Protein AF-A0A139P8F2-F1 (afdb_monomer)

Secondary structure (DSSP, 8-state):
--SSSHHHHHHHHHHHHHHHHHHHHHHHHHHHHHHHTTS------------TT---EEEEETT--EEEEEEETTEEEEEEEEETTEEEEEEE---EEEETTEEEEEEEEEETTS----EEEEEE-S--SSSS--EEEEEESS-GGG-EEEESSGGGT--HHHHHHHHHHTT--GGG-EES--HHHHHHHHHHT--GGG--HHHHHTT---SS-EEEEETTTTEEEEE-STT--EEEE-TTS--EEETTEEEEEEEE-STTT-BT-EEEEEEE-TT-B-TTS-B-SS-EEE-SSTT------TTS-HHHHHHHS-GGGPPP-HHHHHTT--TTT-EEEEETT--EEEE-TTSBBTTS-EEEE-TT-BTTB-EEEEEETTEEEEEEEE-TT---TT---S-TTS-EEEEESS--S--GGG-EEE-

Foldseek 3Di:
DPDPPPVVVVVVVVVVVVVVVVVVVVVVVVVVVVVVVVPPDPDDPPPPPPPLPPPFDWKAFLVGKIKGWDQDPNWIKIWTDPDPPDIWMKIHHFDWDDDPNKTKGKTWIQIPVRDTLKIKMWIWAPDDPDPGTKIKIWIDSPDPVRITIIIPDNVVNDDPVRVCVVCQQQVNCVVQFDWLADLVLQQVLLVVQFQPLNDGSVCSVVVVFAQTKGWDAPPVVRWIWIAHTSNRWIWTFDNVDGWDDDPQKIWTWTATDDPSRPGRHIFIKIKAAAQGQDPVRDHHNHIDIWGDDPVCGPDCNRPPPVSVVVVVVDLQAQWDPLVCVLVPQCVNVAAWWAFLVGDIWGAHRNQAIPVRWGWDHDPPADPLWGWIWIDDPPDIWIKTWQTQPRANPQAHQEDSNFIWIATGNDDHHDHHRRIIGGD

Mean predicted aligned error: 19.79 Å

Nearest PDB structures (foldseek):
  1lel-assembly1_B-2  TM=6.156E-01  e=2.737E-02  Gallus gallus
  1lel-assembly1_A-2  TM=5.368E-01  e=1.631E-02  Gallus gallus
  3uid-assembly2_B  TM=3.351E-01  e=1.396E+00  Mycolicibacterium smegmatis MC2 155
  5btu-assembly1_A  TM=3.692E-01  e=9.472E+00  Streptomyces rugosporus

Radius of gyration: 39.64 Å; Cα contacts (8 Å, |Δi|>4): 750; chains: 1; bounding box: 107×41×112 Å

pLDDT: mean 80.45, std 17.09, range [27.33, 97.12]

Sequence (423 aa):
MVGNNRKTHLKLFLVFVGVLIFGLLSYFFVLRSFFQNSSGAENQAVSQTMNKNNIAGDYVSSDGNSATITLENNQWKIEYQTSPDTKASATFKTEWRMEKNNQVSTTKMEKSDGYKDFTISIKIFSDKKEDKPVVTVTMSDGNPNHEMIFANTEKYFKTSKQESEDAILGGDLSAFAGTYSNDDLEKSIADSGFTLYGYVPEDYYQNKTSVFPNISKNKEANEWKFWSGASHANYKLNTAKLPQKINDYYEVYFVGANSIAIEEQEFILTLVPENVVGPDGITTKEKRLIYGLSNQISYRTYHDKWWERYQTVSENEKDLNIAAILSGDFSTLAGTWVNGEGAEIVINSDGTTNRGETLSINSTSNPKLPTLNIRSGNSGALLALFKKGFTNPYGDYSDSSKPRLVIGQNIGAVPEQSYFYRK

Structure (mmCIF, N/CA/C/O backbone):
data_AF-A0A139P8F2-F1
#
_entry.id   AF-A0A139P8F2-F1
#
loop_
_atom_site.group_PDB
_atom_site.id
_atom_site.type_symbol
_atom_site.label_atom_id
_atom_site.label_alt_id
_atom_site.label_comp_id
_atom_site.label_asym_id
_atom_site.label_entity_id
_atom_site.label_seq_id
_atom_site.pdbx_PDB_ins_code
_atom_site.Cartn_x
_atom_site.Cartn_y
_atom_site.Cartn_z
_atom_site.occupancy
_atom_site.B_iso_or_equiv
_atom_site.auth_seq_id
_atom_site.auth_comp_id
_atom_site.auth_asym_id
_atom_site.auth_atom_id
_atom_site.pdbx_PDB_model_num
ATOM 1 N N . MET A 1 1 ? 66.553 1.859 59.840 1.00 48.88 1 MET A N 1
ATOM 2 C CA . MET A 1 1 ? 65.434 2.797 59.596 1.00 48.88 1 MET A CA 1
ATOM 3 C C . MET A 1 1 ? 64.303 2.101 58.834 1.00 48.88 1 MET A C 1
ATOM 5 O O . MET A 1 1 ? 64.160 2.338 57.652 1.00 48.88 1 MET A O 1
ATOM 9 N N . VAL A 1 2 ? 63.491 1.247 59.466 1.00 49.81 2 VAL A N 1
ATOM 10 C CA . VAL A 1 2 ? 62.171 0.836 58.935 1.00 49.81 2 VAL A CA 1
ATOM 11 C C . VAL A 1 2 ? 61.346 0.403 60.147 1.00 49.81 2 VAL A C 1
ATOM 13 O O . VAL A 1 2 ? 61.572 -0.668 60.692 1.00 49.81 2 VAL A O 1
ATOM 16 N N . GLY A 1 3 ? 60.456 1.259 60.647 1.00 47.66 3 GLY A N 1
ATOM 17 C CA . GLY A 1 3 ? 59.690 0.926 61.857 1.00 47.66 3 GLY A CA 1
ATOM 18 C C . GLY A 1 3 ? 58.570 1.888 62.244 1.00 47.66 3 GLY A C 1
ATOM 19 O O . GLY A 1 3 ? 57.708 1.496 63.021 1.00 47.66 3 GLY A O 1
ATOM 20 N N . ASN A 1 4 ? 58.517 3.102 61.678 1.00 51.38 4 ASN A N 1
ATOM 21 C CA . ASN A 1 4 ? 57.565 4.120 62.143 1.00 51.38 4 ASN A CA 1
ATOM 22 C C . ASN A 1 4 ? 56.477 4.552 61.136 1.00 51.38 4 ASN A C 1
ATOM 24 O O . ASN A 1 4 ? 55.573 5.272 61.534 1.00 51.38 4 ASN A O 1
ATOM 28 N N . ASN A 1 5 ? 56.483 4.081 59.877 1.00 55.78 5 ASN A N 1
ATOM 29 C CA . ASN A 1 5 ? 55.498 4.527 58.866 1.00 55.78 5 ASN A CA 1
ATOM 30 C C . ASN A 1 5 ? 54.238 3.648 58.735 1.00 55.78 5 ASN A C 1
ATOM 32 O O . ASN A 1 5 ? 53.197 4.131 58.301 1.00 55.78 5 ASN A O 1
ATOM 36 N N . ARG A 1 6 ? 54.259 2.368 59.140 1.00 52.06 6 ARG A N 1
ATOM 37 C CA . ARG A 1 6 ? 53.070 1.493 58.997 1.00 52.06 6 ARG A CA 1
ATOM 38 C C . ARG A 1 6 ? 51.938 1.834 59.975 1.00 52.06 6 ARG A C 1
ATOM 40 O O . ARG A 1 6 ? 50.771 1.709 59.617 1.00 52.06 6 ARG A O 1
ATOM 47 N N . LYS A 1 7 ? 52.259 2.294 61.191 1.00 53.22 7 LYS A N 1
ATOM 48 C CA . LYS A 1 7 ? 51.245 2.661 62.200 1.00 53.22 7 LYS A CA 1
ATOM 49 C C . LYS A 1 7 ? 50.544 3.985 61.877 1.00 53.22 7 LYS A C 1
ATOM 51 O O . LYS A 1 7 ? 49.369 4.128 62.196 1.00 53.22 7 LYS A O 1
ATOM 56 N N . THR A 1 8 ? 51.225 4.923 61.225 1.00 55.34 8 THR A N 1
ATOM 57 C CA . THR A 1 8 ? 50.667 6.220 60.809 1.00 55.34 8 THR A CA 1
ATOM 58 C C . THR A 1 8 ? 49.703 6.069 59.635 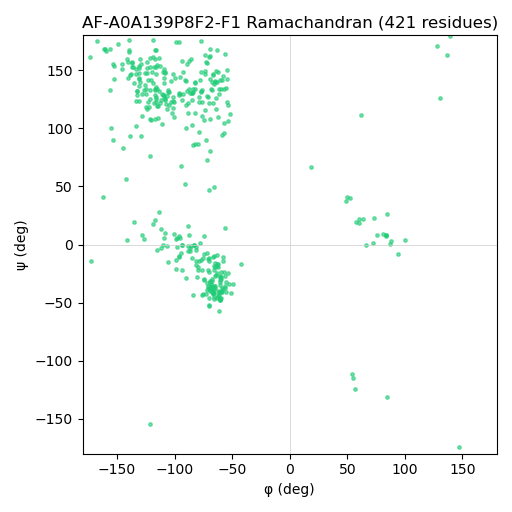1.00 55.34 8 THR A C 1
ATOM 60 O O . THR A 1 8 ? 48.603 6.609 59.699 1.00 55.34 8 THR A O 1
ATOM 63 N N . HIS A 1 9 ? 50.036 5.256 58.626 1.00 52.81 9 HIS A N 1
ATOM 64 C CA . HIS A 1 9 ? 49.123 4.992 57.505 1.00 52.81 9 HIS A CA 1
ATOM 65 C C . HIS A 1 9 ? 47.888 4.171 57.909 1.00 52.81 9 HIS A C 1
ATOM 67 O O . HIS A 1 9 ? 46.795 4.456 57.430 1.00 52.81 9 HIS A O 1
ATOM 73 N N . LEU A 1 10 ? 48.019 3.219 58.844 1.00 54.41 10 LEU A N 1
ATOM 74 C CA . LEU A 1 10 ? 46.872 2.453 59.350 1.00 54.41 10 LEU A CA 1
ATOM 75 C C . LEU A 1 10 ? 45.922 3.316 60.200 1.00 54.41 10 LEU A C 1
ATOM 77 O O . LEU A 1 10 ? 44.706 3.180 60.091 1.00 54.41 10 LEU A O 1
ATOM 81 N N . LYS A 1 11 ? 46.461 4.246 61.004 1.00 53.75 11 LYS A N 1
ATOM 82 C CA . LYS A 1 11 ? 45.648 5.222 61.749 1.00 53.75 11 LYS A CA 1
ATOM 83 C C . LYS A 1 11 ? 44.940 6.206 60.815 1.00 53.75 11 LYS A C 1
ATOM 85 O O . LYS A 1 11 ? 43.769 6.488 61.034 1.00 53.75 11 LYS A O 1
ATOM 90 N N . LEU A 1 12 ? 45.610 6.678 59.761 1.00 55.56 12 LEU A N 1
ATOM 91 C CA . LEU A 1 12 ? 45.006 7.588 58.784 1.00 55.56 12 LEU A CA 1
ATOM 92 C C . LEU A 1 12 ? 43.903 6.896 57.962 1.00 55.56 12 LEU A C 1
ATOM 94 O O . LEU A 1 12 ? 42.857 7.491 57.728 1.00 55.56 12 LEU A O 1
ATOM 98 N N . PHE A 1 13 ? 44.093 5.620 57.603 1.00 56.75 13 PHE A N 1
ATOM 99 C CA . PHE A 1 13 ? 43.092 4.814 56.898 1.00 56.75 13 PHE A CA 1
ATOM 100 C C . PHE A 1 13 ? 41.851 4.528 57.760 1.00 56.75 13 PHE A C 1
ATOM 102 O O . PHE A 1 13 ? 40.729 4.684 57.287 1.00 56.75 13 PHE A O 1
ATOM 109 N N . LEU A 1 14 ? 42.025 4.192 59.044 1.00 55.16 14 LEU A N 1
ATOM 110 C CA . LEU A 1 14 ? 40.904 3.977 59.971 1.00 55.16 14 LEU A CA 1
ATOM 111 C C . LEU A 1 14 ? 40.105 5.260 60.247 1.00 55.16 14 LEU A C 1
ATOM 113 O O . LEU A 1 14 ? 38.882 5.201 60.355 1.00 55.16 14 LEU A O 1
ATOM 117 N N . VAL A 1 15 ? 40.768 6.421 60.303 1.00 58.91 15 VAL A N 1
ATOM 118 C CA . VAL A 1 15 ? 40.084 7.720 60.416 1.00 58.91 15 VAL A CA 1
ATOM 119 C C . VAL A 1 15 ? 39.289 8.031 59.143 1.00 58.91 15 VAL A C 1
ATOM 121 O O . VAL A 1 15 ? 38.143 8.460 59.237 1.00 58.91 15 VAL A O 1
ATOM 124 N N . PHE A 1 16 ? 39.839 7.746 57.958 1.00 56.53 16 PHE A N 1
ATOM 125 C CA . PHE A 1 16 ? 39.151 7.988 56.684 1.00 56.53 16 PHE A CA 1
ATOM 126 C C . PHE A 1 16 ? 37.917 7.090 56.498 1.00 56.53 16 PHE A C 1
ATOM 128 O O . PHE A 1 16 ? 36.859 7.569 56.096 1.00 56.53 16 PHE A O 1
ATOM 135 N N . VAL A 1 17 ? 38.021 5.806 56.862 1.00 57.69 17 VAL A N 1
ATOM 136 C CA . VAL A 1 17 ? 36.888 4.864 56.851 1.00 57.69 17 VAL A CA 1
ATOM 137 C C . VAL A 1 17 ? 35.832 5.264 57.889 1.00 57.69 17 VAL A C 1
ATOM 139 O O . VAL A 1 17 ? 34.639 5.207 57.600 1.00 57.69 17 VAL A O 1
ATOM 142 N N . GLY A 1 18 ? 36.249 5.749 59.063 1.00 53.06 18 GLY A N 1
ATOM 143 C CA . GLY A 1 18 ? 35.339 6.263 60.090 1.00 53.06 18 GLY A CA 1
ATOM 144 C C . GLY A 1 18 ? 34.521 7.474 59.629 1.00 53.06 18 GLY A C 1
ATOM 145 O O . GLY A 1 18 ? 33.312 7.503 59.844 1.00 53.06 18 GLY A O 1
ATOM 146 N N . VAL A 1 19 ? 35.147 8.436 58.940 1.00 61.84 19 VAL A N 1
ATOM 147 C CA . VAL A 1 19 ? 34.465 9.630 58.397 1.00 61.84 19 VAL A CA 1
ATOM 148 C C . VAL A 1 19 ? 33.494 9.263 57.268 1.00 61.84 19 VAL A C 1
ATOM 150 O O . VAL A 1 19 ? 32.393 9.806 57.214 1.00 61.84 19 VAL A O 1
ATOM 153 N N . LEU A 1 20 ? 33.843 8.297 56.413 1.00 55.41 20 LEU A N 1
ATOM 154 C CA . LEU A 1 20 ? 32.966 7.813 55.337 1.00 55.41 20 LEU A CA 1
ATOM 155 C C . LEU A 1 20 ? 31.729 7.079 55.879 1.00 55.41 20 LEU A C 1
ATOM 157 O O . LEU A 1 20 ? 30.619 7.302 55.398 1.00 55.41 20 LEU A O 1
ATOM 161 N N . ILE A 1 21 ? 31.898 6.263 56.923 1.00 58.16 21 ILE A N 1
ATOM 162 C CA . ILE A 1 21 ? 30.789 5.559 57.585 1.00 58.16 21 ILE A CA 1
ATOM 163 C C . ILE A 1 21 ? 29.889 6.545 58.350 1.00 58.16 21 ILE A C 1
ATOM 165 O O . ILE A 1 21 ? 28.666 6.436 58.268 1.00 58.16 21 ILE A O 1
ATOM 169 N N . PHE A 1 22 ? 30.456 7.555 59.023 1.00 55.41 22 PHE A N 1
ATOM 170 C CA . PHE A 1 22 ? 29.671 8.613 59.681 1.00 55.41 22 PHE A CA 1
ATOM 171 C C . PHE A 1 22 ? 28.950 9.533 58.684 1.00 55.41 22 PHE A C 1
ATOM 173 O O . PHE A 1 22 ? 27.831 9.970 58.955 1.00 55.41 22 PHE A O 1
ATOM 180 N N . GLY A 1 23 ? 29.541 9.793 57.515 1.00 56.97 23 GLY A N 1
ATOM 181 C CA . GLY A 1 23 ? 28.899 10.521 56.417 1.00 56.97 23 GLY A CA 1
ATOM 182 C C . GLY A 1 23 ? 27.715 9.754 55.821 1.00 56.97 23 GLY A C 1
ATOM 183 O O . GLY A 1 23 ? 26.652 10.327 55.604 1.00 56.97 23 GLY A O 1
ATOM 184 N N . LEU A 1 24 ? 27.850 8.436 55.644 1.00 55.75 24 LEU A N 1
ATOM 185 C CA . LEU A 1 24 ? 26.764 7.573 55.167 1.00 55.75 24 LEU A CA 1
ATOM 186 C C . LEU A 1 24 ? 25.645 7.410 56.205 1.00 55.75 24 LEU A C 1
ATOM 188 O O . LEU A 1 24 ? 24.475 7.434 55.838 1.00 55.75 24 LEU A O 1
ATOM 192 N N . LEU A 1 25 ? 25.975 7.312 57.497 1.00 51.84 25 LEU A N 1
ATOM 193 C CA . LEU A 1 25 ? 24.985 7.259 58.581 1.00 51.84 25 LEU A CA 1
ATOM 194 C C . LEU A 1 25 ? 24.255 8.591 58.781 1.00 51.84 25 LEU A C 1
ATOM 196 O O . LEU A 1 25 ? 23.050 8.586 59.027 1.00 51.84 25 LEU A O 1
ATOM 200 N N . SER A 1 26 ? 24.946 9.725 58.636 1.00 54.50 26 SER A N 1
ATOM 201 C CA . SER A 1 26 ? 24.309 11.047 58.690 1.00 54.50 26 SER A CA 1
ATOM 202 C C . SER A 1 26 ? 23.454 11.318 57.448 1.00 54.50 26 SER A C 1
ATOM 204 O O . SER A 1 26 ? 22.335 11.800 57.595 1.00 54.50 26 SER A O 1
ATOM 206 N N . TYR A 1 27 ? 23.880 10.889 56.254 1.00 55.19 27 TYR A N 1
ATOM 207 C CA . TYR A 1 27 ? 23.042 10.896 55.048 1.00 55.19 27 TYR A CA 1
ATOM 208 C C . TYR A 1 27 ? 21.806 9.997 55.195 1.00 55.19 27 TYR A C 1
ATOM 210 O O . TYR A 1 27 ? 20.708 10.401 54.826 1.00 55.19 27 TYR A O 1
ATOM 218 N N . PHE A 1 28 ? 21.941 8.818 55.814 1.00 53.47 28 PHE A N 1
ATOM 219 C CA . PHE A 1 28 ? 20.811 7.924 56.083 1.00 53.47 28 PHE A CA 1
ATOM 220 C C . PHE A 1 28 ? 19.842 8.509 57.120 1.00 53.47 28 PHE A C 1
ATOM 222 O O . PHE A 1 28 ? 18.633 8.362 56.971 1.00 53.47 28 PHE A O 1
ATOM 229 N N . PHE A 1 29 ? 20.338 9.218 58.140 1.00 49.38 29 PHE A N 1
ATOM 230 C CA . PHE A 1 29 ? 19.491 9.921 59.111 1.00 49.38 29 PHE A CA 1
ATOM 231 C C . PHE A 1 29 ? 18.792 11.147 58.513 1.00 49.38 29 PHE A C 1
ATOM 233 O O . PHE A 1 29 ? 17.639 11.387 58.854 1.00 49.38 29 PHE A O 1
ATOM 240 N N . VAL A 1 30 ? 19.442 11.878 57.599 1.00 55.44 30 VAL A N 1
ATOM 241 C CA . VAL A 1 30 ? 18.825 12.996 56.865 1.00 55.44 30 VAL A CA 1
ATOM 242 C C . VAL A 1 30 ? 17.806 12.493 55.843 1.00 55.44 30 VAL A C 1
ATOM 244 O O . VAL A 1 30 ? 16.729 13.066 55.750 1.00 55.44 30 VAL A O 1
ATOM 247 N N . LEU A 1 31 ?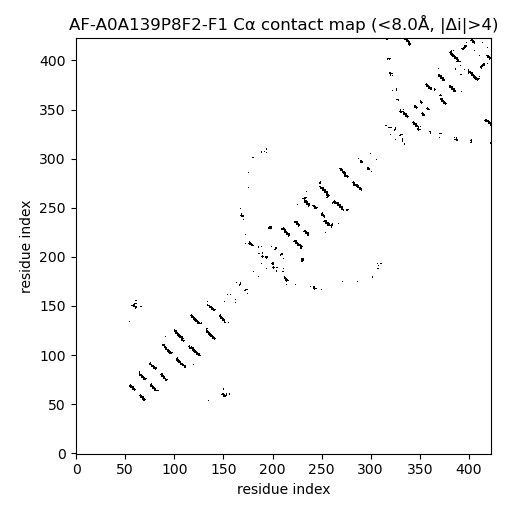 18.068 11.385 55.136 1.00 49.47 31 LEU A N 1
ATOM 248 C CA . LEU A 1 31 ? 17.048 10.739 54.303 1.00 49.47 31 LEU A CA 1
ATOM 249 C C . LEU A 1 31 ? 15.883 10.255 55.160 1.00 49.47 31 LEU A C 1
ATOM 251 O O . LEU A 1 31 ? 14.735 10.496 54.814 1.00 49.47 31 LEU A O 1
ATOM 255 N N . ARG A 1 32 ? 16.153 9.609 56.299 1.00 45.44 32 ARG A N 1
ATOM 256 C CA . ARG A 1 32 ? 15.098 9.116 57.189 1.00 45.44 32 ARG A CA 1
ATOM 257 C C . ARG A 1 32 ? 14.288 10.257 57.799 1.00 45.44 32 ARG A C 1
ATOM 259 O O . ARG A 1 32 ? 13.083 10.096 57.915 1.00 45.44 32 ARG A O 1
ATOM 266 N N . SER A 1 33 ? 14.891 11.404 58.117 1.00 44.53 33 SER A N 1
ATOM 267 C CA . SER A 1 33 ? 14.153 12.591 58.561 1.00 44.53 33 SER A CA 1
ATOM 268 C C . SER A 1 33 ? 13.415 13.291 57.415 1.00 44.53 33 SER A C 1
ATOM 270 O O . SER A 1 33 ? 12.326 13.793 57.652 1.00 44.53 33 SER A O 1
ATOM 272 N N . PHE A 1 34 ? 13.897 13.239 56.167 1.00 43.12 34 PHE A N 1
ATOM 273 C CA . PHE A 1 34 ? 13.131 13.671 54.983 1.00 43.12 34 PHE A CA 1
ATOM 274 C C . PHE A 1 34 ? 11.935 12.740 54.691 1.00 43.12 34 PHE A C 1
ATOM 276 O O . PHE A 1 34 ? 10.849 13.201 54.337 1.00 43.12 34 PHE A O 1
ATOM 283 N N . PHE A 1 35 ? 12.100 11.432 54.911 1.00 42.78 35 PHE A N 1
ATOM 284 C CA . PHE A 1 35 ? 11.040 10.424 54.790 1.00 42.78 35 PHE A CA 1
ATOM 285 C C . PHE A 1 35 ? 10.106 10.359 56.017 1.00 42.78 35 PHE A C 1
ATOM 287 O O . PHE A 1 35 ? 8.996 9.858 55.892 1.00 42.78 35 PHE A O 1
ATOM 294 N N . GLN A 1 36 ? 10.509 10.879 57.187 1.00 40.25 36 GLN A N 1
ATOM 295 C CA . GLN A 1 36 ? 9.671 10.973 58.399 1.00 40.25 36 GLN A CA 1
ATOM 296 C C . GLN A 1 36 ? 9.043 12.365 58.610 1.00 40.25 36 GLN A C 1
ATOM 298 O O . GLN A 1 36 ? 8.011 12.462 59.265 1.00 40.25 36 GLN A O 1
ATOM 303 N N . ASN A 1 37 ? 9.577 13.440 58.019 1.00 36.03 37 ASN A N 1
ATOM 304 C CA . ASN A 1 37 ? 8.922 14.761 58.000 1.00 36.03 37 ASN A CA 1
ATOM 305 C C . ASN A 1 37 ? 7.946 14.943 56.827 1.00 36.03 37 ASN A C 1
ATOM 307 O O . ASN A 1 37 ? 7.269 15.963 56.754 1.00 36.03 37 ASN A O 1
ATOM 311 N N . SER A 1 38 ? 7.831 13.958 55.932 1.00 37.16 38 SER A N 1
ATOM 312 C CA . SER A 1 38 ? 6.728 13.866 54.964 1.00 37.16 38 SER A CA 1
ATOM 313 C C . SER A 1 38 ? 5.513 13.097 55.513 1.00 37.16 38 SER A C 1
ATOM 315 O O . SER A 1 38 ? 4.452 13.110 54.893 1.00 37.16 38 SER A O 1
ATOM 317 N N . SER A 1 39 ? 5.608 12.508 56.713 1.00 37.59 39 SER A N 1
ATOM 318 C CA . SER A 1 39 ? 4.473 11.959 57.471 1.00 37.59 39 SER A CA 1
ATOM 319 C C . SER A 1 39 ? 3.934 12.983 58.475 1.00 37.59 39 SER A C 1
ATOM 321 O O . SER A 1 39 ? 4.085 12.831 59.684 1.00 37.59 39 SER A O 1
ATOM 323 N N . GLY A 1 40 ? 3.339 14.057 57.954 1.00 35.88 40 GLY A N 1
ATOM 324 C CA . GLY A 1 40 ? 2.840 15.178 58.752 1.00 35.88 40 GLY A CA 1
ATOM 325 C C . GLY A 1 40 ? 1.848 16.066 58.004 1.00 35.88 40 GLY A C 1
ATOM 326 O O . GLY A 1 40 ? 1.917 17.283 58.101 1.00 35.88 40 GLY A O 1
ATOM 327 N N . ALA A 1 41 ? 0.950 15.456 57.235 1.00 32.72 41 ALA A N 1
ATOM 328 C CA . ALA A 1 41 ? -0.303 16.066 56.811 1.00 32.72 41 ALA A CA 1
ATOM 329 C C . ALA A 1 41 ? -1.354 14.950 56.757 1.00 32.72 41 ALA A C 1
ATOM 331 O O . ALA A 1 41 ? -1.603 14.345 55.716 1.00 32.72 41 ALA A O 1
ATOM 332 N N . GLU A 1 42 ? -1.932 14.639 57.919 1.00 34.12 42 GLU A N 1
ATOM 333 C CA . GLU A 1 42 ? -3.239 13.992 57.996 1.00 34.12 42 GLU A CA 1
ATOM 334 C C . GLU A 1 42 ? -4.253 14.892 57.284 1.00 34.12 42 GLU A C 1
ATOM 336 O O . GLU A 1 42 ? -4.798 15.828 57.853 1.00 34.12 42 GLU A O 1
ATOM 341 N N . ASN A 1 43 ? -4.484 14.614 56.009 1.00 31.67 43 ASN A N 1
ATOM 342 C CA . ASN A 1 43 ? -5.728 14.927 55.330 1.00 31.67 43 ASN A CA 1
ATOM 343 C C . ASN A 1 43 ? -6.048 13.725 54.451 1.00 31.67 43 ASN A C 1
ATOM 345 O O . ASN A 1 43 ? -5.511 13.582 53.359 1.00 31.67 43 ASN A O 1
ATOM 349 N N . GLN A 1 44 ? -6.852 12.824 55.021 1.00 35.00 44 GLN A N 1
ATOM 350 C CA . GLN A 1 44 ? -7.689 11.812 54.369 1.00 35.00 44 GLN A CA 1
ATOM 351 C C . GLN A 1 44 ? -7.327 11.467 52.912 1.00 35.00 44 GLN A C 1
ATOM 353 O O . GLN A 1 44 ? -8.120 11.660 51.994 1.00 35.00 44 GLN A O 1
ATOM 358 N N . ALA A 1 45 ? -6.161 10.864 52.692 1.00 27.33 45 ALA A N 1
ATOM 359 C CA . ALA A 1 45 ? -5.946 10.054 51.506 1.00 27.33 45 ALA A CA 1
ATOM 360 C C . ALA A 1 45 ? -6.531 8.673 51.808 1.00 27.33 45 ALA A C 1
ATOM 362 O O . ALA A 1 45 ? -5.849 7.775 52.302 1.00 27.33 45 ALA A O 1
ATOM 363 N N . VAL A 1 46 ? -7.833 8.521 51.553 1.00 29.78 46 VAL A N 1
ATOM 364 C CA . VAL A 1 46 ? -8.425 7.203 51.334 1.00 29.78 46 VAL A CA 1
ATOM 365 C C . VAL A 1 46 ? -7.598 6.567 50.225 1.00 29.78 46 VAL A C 1
ATOM 367 O O . VAL A 1 46 ? -7.672 6.976 49.068 1.00 29.78 46 VAL A O 1
ATOM 370 N N . SER A 1 47 ? -6.758 5.606 50.599 1.00 27.42 47 SER A N 1
ATOM 371 C CA . SER A 1 47 ? -6.099 4.708 49.666 1.00 27.42 47 SER A CA 1
ATOM 372 C C . SER A 1 47 ? -7.205 4.012 48.877 1.00 27.42 47 SER A C 1
ATOM 374 O O . SER A 1 47 ? -7.823 3.063 49.358 1.00 27.42 47 SER A O 1
ATOM 376 N N . GLN A 1 48 ? -7.525 4.542 47.693 1.00 30.81 48 GLN A N 1
ATOM 377 C CA . GLN A 1 48 ? -8.385 3.883 46.725 1.00 30.81 48 GLN A CA 1
ATOM 378 C C . GLN A 1 48 ? -7.616 2.677 46.188 1.00 30.81 48 GLN A C 1
ATOM 380 O O . GLN A 1 48 ? -7.059 2.680 45.095 1.00 30.81 48 GLN A O 1
ATOM 385 N N . THR A 1 49 ? -7.625 1.596 46.960 1.00 27.41 49 THR A N 1
ATOM 386 C CA . THR A 1 49 ? -7.743 0.282 46.344 1.00 27.41 49 THR A CA 1
ATOM 387 C C . THR A 1 49 ? -9.045 0.357 45.555 1.00 27.41 49 THR A C 1
ATOM 389 O O . THR A 1 49 ? -10.118 0.411 46.155 1.00 27.41 49 THR A O 1
ATOM 392 N N . MET A 1 50 ? -8.972 0.488 44.223 1.00 32.22 50 MET A N 1
ATOM 393 C CA . MET A 1 50 ? -10.167 0.384 43.390 1.00 32.22 50 MET A CA 1
ATOM 394 C C . MET A 1 50 ? -10.855 -0.919 43.781 1.00 32.22 50 MET A C 1
ATOM 396 O O . MET A 1 50 ? -10.310 -2.009 43.599 1.00 32.22 50 MET A O 1
ATOM 400 N N . ASN A 1 51 ? -12.027 -0.791 44.397 1.00 46.00 51 ASN A N 1
ATOM 401 C CA . ASN A 1 51 ? -12.893 -1.914 44.679 1.00 46.00 51 ASN A CA 1
ATOM 402 C C . ASN A 1 51 ? -13.088 -2.613 43.328 1.00 46.00 51 ASN A C 1
ATOM 404 O O . ASN A 1 51 ? -13.526 -1.962 42.381 1.00 46.00 51 ASN A O 1
ATOM 408 N N . LYS A 1 52 ? -12.708 -3.889 43.195 1.00 53.62 52 LYS A N 1
ATOM 409 C CA . LYS A 1 52 ? -12.678 -4.613 41.903 1.00 53.62 52 LYS A CA 1
ATOM 410 C C . LYS A 1 52 ? -14.049 -4.644 41.194 1.00 53.62 52 LYS A C 1
ATOM 412 O O . LYS A 1 52 ? -14.134 -4.969 40.019 1.00 53.62 52 LYS A O 1
ATOM 417 N N . ASN A 1 53 ? -15.091 -4.229 41.914 1.00 69.44 53 ASN A N 1
ATOM 418 C CA . ASN A 1 53 ? -16.484 -4.150 41.503 1.00 69.44 53 ASN A CA 1
ATOM 419 C C . ASN A 1 53 ? -17.006 -2.698 41.379 1.00 69.44 53 ASN A C 1
ATOM 421 O O . ASN A 1 53 ? -18.220 -2.492 41.361 1.00 69.44 53 ASN A O 1
ATOM 425 N N . ASN A 1 54 ? -16.133 -1.682 41.372 1.00 85.19 54 ASN A N 1
ATOM 426 C CA . ASN A 1 54 ? -16.538 -0.305 41.096 1.00 85.19 54 ASN A CA 1
ATOM 427 C C . ASN A 1 54 ? -16.778 -0.141 39.593 1.00 85.19 54 ASN A C 1
ATOM 429 O O . ASN A 1 54 ? -15.838 -0.182 38.804 1.00 85.19 54 ASN A O 1
ATOM 433 N N . ILE A 1 55 ? -18.042 0.044 39.224 1.00 91.81 55 ILE A N 1
ATOM 434 C CA . ILE A 1 55 ? -18.495 0.187 37.836 1.00 91.81 55 ILE A CA 1
ATOM 435 C C . ILE A 1 55 ? -18.923 1.622 37.511 1.00 91.81 55 ILE A C 1
ATOM 437 O O . ILE A 1 55 ? -19.515 1.856 36.460 1.00 91.81 55 ILE A O 1
ATOM 441 N N . ALA A 1 56 ? -18.650 2.579 38.402 1.00 94.12 56 ALA A N 1
ATOM 442 C CA . ALA A 1 56 ? -18.927 3.982 38.135 1.00 94.12 56 ALA A CA 1
ATOM 443 C C . ALA A 1 56 ? -18.094 4.490 36.951 1.00 94.12 56 ALA A C 1
ATOM 445 O O . ALA A 1 56 ? -16.905 4.176 36.841 1.00 94.12 56 ALA A O 1
ATOM 446 N N . GLY A 1 57 ? -18.706 5.308 36.101 1.00 94.38 57 GLY A N 1
ATOM 447 C CA . GLY A 1 57 ? -18.036 5.916 34.957 1.00 94.38 57 GLY A CA 1
ATOM 448 C C . GLY A 1 57 ? -18.955 6.119 33.764 1.00 94.38 57 GLY A C 1
ATOM 449 O O . GLY A 1 57 ? -20.158 5.862 33.839 1.00 94.38 57 GLY A O 1
ATOM 450 N N . ASP A 1 58 ? -18.344 6.566 32.673 1.00 95.25 58 ASP A N 1
ATOM 451 C CA . ASP A 1 58 ? -19.011 6.819 31.404 1.00 95.25 58 ASP A CA 1
ATOM 452 C C . ASP A 1 58 ? -18.891 5.615 30.470 1.00 95.25 58 ASP A C 1
ATOM 454 O O . ASP A 1 58 ? -17.878 4.908 30.427 1.00 95.25 58 ASP A O 1
ATOM 458 N N . TYR A 1 59 ? -19.960 5.397 29.721 1.00 95.06 59 TYR A N 1
ATOM 459 C CA . TYR A 1 59 ? -20.155 4.300 28.799 1.00 95.06 59 TYR A CA 1
ATOM 460 C C . TYR A 1 59 ? -20.777 4.827 27.507 1.00 95.06 59 TYR A C 1
ATOM 462 O O . TYR A 1 59 ? -21.458 5.852 27.480 1.00 95.06 59 TYR A O 1
ATOM 470 N N . VAL A 1 60 ? -20.560 4.088 26.430 1.00 92.69 60 VAL A N 1
ATOM 471 C CA . VAL A 1 60 ? -21.013 4.429 25.083 1.00 92.69 60 VAL A CA 1
ATOM 472 C C . VAL A 1 60 ? -21.555 3.182 24.401 1.00 92.69 60 VAL A C 1
ATOM 474 O O . VAL A 1 60 ? -21.093 2.079 24.691 1.00 92.69 60 VAL A O 1
ATOM 477 N N . SER A 1 61 ? -22.558 3.326 23.547 1.00 89.75 61 SER A N 1
ATOM 478 C CA . SER A 1 61 ? -23.109 2.249 22.718 1.00 89.75 61 SER A CA 1
ATOM 479 C C . SER A 1 61 ? -22.508 2.249 21.307 1.00 89.75 61 SER A C 1
ATOM 481 O O . SER A 1 61 ? -21.777 3.159 20.919 1.00 89.75 61 SER A O 1
ATOM 483 N N . SER A 1 62 ? -22.838 1.240 20.496 1.00 83.25 62 SER A N 1
ATOM 484 C CA . SER A 1 62 ? -22.373 1.153 19.101 1.00 83.25 62 SER A CA 1
ATOM 485 C C . SER A 1 62 ? -22.867 2.287 18.194 1.00 83.25 62 SER A C 1
ATOM 487 O O . SER A 1 62 ? -22.246 2.560 17.173 1.00 83.25 62 SER A O 1
ATOM 489 N N . ASP A 1 63 ? -23.990 2.917 18.537 1.00 80.75 63 ASP A N 1
ATOM 490 C CA . ASP A 1 63 ? -24.587 4.052 17.824 1.00 80.75 63 ASP A CA 1
ATOM 491 C C . ASP A 1 63 ? -24.213 5.418 18.434 1.00 80.75 63 ASP A C 1
ATOM 493 O O . ASP A 1 63 ? -24.716 6.448 17.993 1.00 80.75 63 ASP A O 1
ATOM 497 N N . GLY A 1 64 ? -23.304 5.441 19.417 1.00 81.81 64 GLY A N 1
ATOM 498 C CA . GLY A 1 64 ? -22.767 6.669 20.010 1.00 81.81 64 GLY A CA 1
ATOM 499 C C . GLY A 1 64 ? -23.627 7.291 21.114 1.00 81.81 64 GLY A C 1
ATOM 500 O O . GLY A 1 64 ? -23.299 8.378 21.591 1.00 81.81 64 GLY A O 1
ATOM 501 N N . ASN A 1 65 ? -24.699 6.625 21.556 1.00 86.50 65 ASN A N 1
ATOM 502 C CA . ASN A 1 65 ? -25.461 7.068 22.723 1.00 86.50 65 ASN A CA 1
ATOM 503 C C . ASN A 1 65 ? -24.617 6.928 23.993 1.00 86.50 65 ASN A C 1
ATOM 505 O O . ASN A 1 65 ? -23.901 5.943 24.191 1.00 86.50 65 ASN A O 1
ATOM 509 N N . SER A 1 66 ? -24.727 7.916 24.878 1.00 91.12 66 SER A N 1
ATOM 510 C CA . SER A 1 66 ? -23.997 7.925 26.145 1.00 91.12 66 SER A CA 1
ATOM 511 C C . SER A 1 66 ? -24.807 7.302 27.281 1.00 91.12 66 SER A C 1
ATOM 513 O O . SER A 1 66 ? -26.040 7.403 27.328 1.00 91.12 66 SER A O 1
ATOM 515 N N . ALA A 1 67 ? -24.095 6.686 28.221 1.00 95.06 67 ALA A N 1
ATOM 516 C CA . ALA A 1 67 ? -24.618 6.300 29.519 1.00 95.06 67 ALA A CA 1
ATOM 517 C C . ALA A 1 67 ? -23.593 6.575 30.624 1.00 95.06 67 ALA A C 1
ATOM 519 O O . ALA A 1 67 ? -22.398 6.390 30.426 1.00 95.06 67 ALA A O 1
ATOM 520 N N . THR A 1 68 ? -24.054 6.954 31.810 1.00 96.88 68 THR A N 1
ATOM 521 C CA . THR A 1 68 ? -23.204 7.171 32.985 1.00 96.88 68 THR A CA 1
ATOM 522 C C . THR A 1 68 ? -23.747 6.353 34.146 1.00 96.88 68 THR A C 1
ATOM 524 O O . THR A 1 68 ? -24.949 6.363 34.417 1.00 96.88 68 THR A O 1
ATOM 527 N N . ILE A 1 69 ? -22.861 5.633 34.836 1.00 97.06 69 ILE A N 1
ATOM 528 C CA . ILE A 1 69 ? -23.190 4.884 36.050 1.00 97.06 69 ILE A CA 1
ATOM 529 C C . ILE A 1 69 ? -22.612 5.602 37.267 1.00 97.06 69 ILE A C 1
ATOM 531 O O . ILE A 1 69 ? -21.411 5.873 37.332 1.00 97.06 69 ILE A O 1
ATOM 535 N N . THR A 1 70 ? -23.459 5.847 38.264 1.00 96.19 70 THR A N 1
ATOM 536 C CA . THR A 1 70 ? -23.098 6.415 39.569 1.00 96.19 70 THR A CA 1
ATOM 537 C C . THR A 1 70 ? -23.555 5.499 40.705 1.00 96.19 70 THR A C 1
ATOM 539 O O . THR A 1 70 ? -24.452 4.668 40.544 1.00 96.19 70 THR A O 1
ATOM 542 N N . LEU A 1 71 ? -22.914 5.620 41.870 1.00 93.75 71 LEU A N 1
ATOM 543 C CA . LEU A 1 71 ? -23.333 4.940 43.097 1.00 93.75 71 LEU A CA 1
ATOM 544 C C . LEU A 1 71 ? -24.073 5.937 43.993 1.00 93.75 71 LEU A C 1
ATOM 546 O O . LEU A 1 71 ? -23.473 6.901 44.464 1.00 93.75 71 LEU A O 1
ATOM 550 N N . GLU A 1 72 ? -25.351 5.688 44.264 1.00 88.19 72 GLU A N 1
ATOM 551 C CA . GLU A 1 72 ? -26.221 6.553 45.066 1.00 88.19 72 GLU A CA 1
ATOM 552 C C . GLU A 1 72 ? -26.985 5.708 46.096 1.00 88.19 72 GLU A C 1
ATOM 554 O O . GLU A 1 72 ? -27.608 4.708 45.755 1.00 88.19 72 GLU A O 1
ATOM 559 N N . ASN A 1 73 ? -26.956 6.085 47.380 1.00 82.56 73 ASN A N 1
ATOM 560 C CA . ASN A 1 73 ? -27.744 5.429 48.440 1.00 82.56 73 ASN A CA 1
ATOM 561 C C . ASN A 1 73 ? -27.622 3.887 48.482 1.00 82.56 73 ASN A C 1
ATOM 563 O O . ASN A 1 73 ? -28.601 3.177 48.709 1.00 82.56 73 ASN A O 1
ATOM 567 N N . ASN A 1 74 ? -26.407 3.361 48.278 1.00 84.19 74 ASN A N 1
ATOM 568 C CA . ASN A 1 74 ? -26.118 1.920 48.245 1.00 84.19 74 ASN A CA 1
ATOM 569 C C . ASN A 1 74 ? -26.819 1.152 47.096 1.00 84.19 74 ASN A C 1
ATOM 571 O O . ASN A 1 74 ? -27.007 -0.065 47.170 1.00 84.19 74 ASN A O 1
ATOM 575 N N . GLN A 1 75 ? -27.204 1.860 46.032 1.00 90.75 75 GLN A N 1
ATOM 576 C CA . GLN A 1 75 ? -27.682 1.320 44.761 1.00 90.75 75 GLN A CA 1
ATOM 577 C C . GLN A 1 75 ? -26.941 1.985 43.601 1.00 90.75 75 GLN A C 1
ATOM 579 O O . GLN A 1 75 ? -26.479 3.120 43.692 1.00 90.75 75 GLN A O 1
ATOM 584 N N . TRP A 1 76 ? -26.810 1.265 42.495 1.00 96.06 76 TRP A N 1
ATOM 585 C CA . TRP A 1 76 ? -26.286 1.845 41.269 1.00 96.06 76 TRP A CA 1
ATOM 586 C C . TRP A 1 76 ? -27.408 2.568 40.545 1.00 96.06 76 TRP A C 1
ATOM 588 O O . TRP A 1 76 ? -28.531 2.063 40.490 1.00 96.06 76 TRP A O 1
ATOM 598 N N . LYS A 1 77 ? -27.096 3.724 39.973 1.00 96.25 77 LYS A N 1
ATOM 599 C CA . LYS A 1 77 ? -27.967 4.452 39.062 1.00 96.25 77 LYS A CA 1
ATOM 600 C C . LYS A 1 77 ? -27.282 4.518 37.706 1.00 96.25 77 LYS A C 1
ATOM 602 O O . LYS A 1 77 ? -26.096 4.824 37.633 1.00 96.25 77 LYS A O 1
ATOM 607 N N . ILE A 1 78 ? -28.021 4.208 36.651 1.00 96.19 78 ILE A N 1
ATOM 608 C CA . ILE A 1 78 ? -27.604 4.434 35.271 1.00 96.19 78 ILE A CA 1
ATOM 609 C C . ILE A 1 78 ? -28.471 5.534 34.673 1.00 96.19 78 ILE A C 1
ATOM 611 O O . ILE A 1 78 ? -29.697 5.474 34.755 1.00 96.19 78 ILE A O 1
ATOM 615 N N . GLU A 1 79 ? -27.835 6.532 34.076 1.00 95.88 79 GLU A N 1
ATOM 616 C CA . GLU A 1 79 ? -28.472 7.546 33.237 1.00 95.88 79 GLU A CA 1
ATOM 617 C C . GLU A 1 79 ? -28.039 7.289 31.798 1.00 95.88 79 GLU A C 1
ATOM 619 O O . GLU A 1 79 ? -26.852 7.112 31.553 1.00 95.88 79 GLU A O 1
ATOM 624 N N . TYR A 1 80 ? -28.976 7.209 30.856 1.00 92.75 80 TYR A N 1
ATOM 625 C CA . TYR A 1 80 ? -28.677 6.829 29.474 1.00 92.75 80 TYR A CA 1
ATOM 626 C C . TYR A 1 80 ? -29.574 7.559 28.477 1.00 92.75 80 TYR A C 1
ATOM 628 O O . TYR A 1 80 ? -30.712 7.930 28.784 1.00 92.75 80 TYR A O 1
ATOM 636 N N . GLN A 1 81 ? -29.052 7.773 27.272 1.00 86.19 81 GLN A N 1
ATOM 637 C CA . GLN A 1 81 ? -29.813 8.334 26.159 1.00 86.19 81 GLN A CA 1
ATOM 638 C C . GLN A 1 81 ? -30.537 7.224 25.391 1.00 86.19 81 GLN A C 1
ATOM 640 O O . GLN A 1 81 ? -29.944 6.196 25.075 1.00 86.19 81 GLN A O 1
ATOM 645 N N . THR A 1 82 ? -31.820 7.438 25.087 1.00 72.31 82 THR A N 1
ATOM 646 C CA . THR A 1 82 ? -32.613 6.560 24.199 1.00 72.31 82 THR A CA 1
ATOM 647 C C . THR A 1 82 ? -32.851 7.182 22.823 1.00 72.31 82 THR A C 1
ATOM 649 O O . THR A 1 82 ? -33.257 6.499 21.888 1.00 72.31 82 THR A O 1
ATOM 652 N N . SER A 1 83 ? -32.621 8.489 22.703 1.00 66.06 83 SER A N 1
ATOM 653 C CA . SER A 1 83 ? -32.590 9.273 21.468 1.00 66.06 83 SER A CA 1
ATOM 654 C C . SER A 1 83 ? -31.849 10.595 21.749 1.00 66.06 83 SER A C 1
ATOM 656 O O . SER A 1 83 ? -31.632 10.904 22.929 1.00 66.06 83 SER A O 1
ATOM 658 N N . PRO A 1 84 ? -31.480 11.399 20.728 1.00 64.81 84 PRO A N 1
ATOM 659 C CA . PRO A 1 84 ? -30.712 12.637 20.915 1.00 64.81 84 PRO A CA 1
ATOM 660 C C . PRO A 1 84 ? -31.270 13.580 21.994 1.00 64.81 84 PRO A C 1
ATOM 662 O O . PRO A 1 84 ? -30.497 14.185 22.737 1.00 64.81 84 PRO A O 1
ATOM 665 N N . ASP A 1 85 ? -32.598 13.622 22.144 1.00 72.88 85 ASP A N 1
ATOM 666 C CA . ASP A 1 85 ? -33.294 14.535 23.059 1.00 72.88 85 ASP A CA 1
ATOM 667 C C . ASP A 1 85 ? -33.934 13.842 24.277 1.00 72.88 85 ASP A C 1
ATOM 669 O O . ASP A 1 85 ? -34.534 14.506 25.123 1.00 72.88 85 ASP A O 1
ATOM 673 N N . THR A 1 86 ? -33.830 12.513 24.402 1.00 75.56 86 THR A N 1
ATOM 674 C CA . THR A 1 86 ? -34.488 11.760 25.486 1.00 75.56 86 THR A CA 1
ATOM 675 C C . THR A 1 86 ? -33.468 11.102 26.405 1.00 75.56 86 THR A C 1
ATOM 677 O O . THR A 1 86 ? -32.706 10.227 25.992 1.00 75.56 86 THR A O 1
ATOM 680 N N . LYS A 1 87 ? -33.496 11.492 27.684 1.00 84.50 87 LYS A N 1
ATOM 681 C CA . LYS A 1 87 ? -32.727 10.859 28.761 1.00 84.50 87 LYS A CA 1
ATOM 682 C C . LYS A 1 87 ? -33.646 10.018 29.637 1.00 84.50 87 LYS A C 1
ATOM 684 O O . LYS A 1 87 ? -34.701 10.484 30.062 1.00 84.50 87 LYS A O 1
ATOM 689 N N . ALA A 1 88 ? -33.220 8.799 29.929 1.00 91.31 88 ALA A N 1
ATOM 690 C CA . ALA A 1 88 ? -33.862 7.905 30.877 1.00 91.31 88 ALA A CA 1
ATOM 691 C C . ALA A 1 88 ? -32.890 7.578 32.013 1.00 91.31 88 ALA A C 1
ATOM 693 O O . ALA A 1 88 ? -31.676 7.756 31.895 1.00 91.31 88 ALA A O 1
ATOM 694 N N . SER A 1 89 ? -33.423 7.096 33.132 1.00 94.06 89 SER A N 1
ATOM 695 C CA . SER A 1 89 ? -32.588 6.589 34.215 1.00 94.06 89 SER A CA 1
ATOM 696 C C . SER A 1 89 ? -33.195 5.356 34.856 1.00 94.06 89 SER A C 1
ATOM 698 O O . SER A 1 89 ? -34.391 5.085 34.712 1.00 94.06 89 SER A O 1
ATOM 700 N N . ALA A 1 90 ? -32.360 4.586 35.539 1.00 94.88 90 ALA A N 1
ATOM 701 C CA . ALA A 1 90 ? -32.793 3.427 36.293 1.00 94.88 90 ALA A CA 1
ATOM 702 C C . ALA A 1 90 ? -31.856 3.131 37.458 1.00 94.88 90 ALA A C 1
ATOM 704 O O . ALA A 1 90 ? -30.664 3.431 37.393 1.00 94.88 90 ALA A O 1
ATOM 705 N N . THR A 1 91 ? -32.386 2.496 38.498 1.00 95.88 91 THR A N 1
ATOM 706 C CA . THR A 1 91 ? -31.611 2.014 39.639 1.00 95.88 91 THR A CA 1
ATOM 707 C C . THR A 1 91 ? -31.541 0.492 39.662 1.00 95.88 91 THR A C 1
ATOM 709 O O . THR A 1 91 ? -32.445 -0.206 39.200 1.00 95.88 91 THR A O 1
ATOM 712 N N . PHE A 1 92 ? -30.438 -0.047 40.176 1.00 95.31 92 PHE A N 1
ATOM 713 C CA . PHE A 1 92 ? -30.209 -1.487 40.256 1.00 95.31 92 PHE A CA 1
ATOM 714 C C . PHE A 1 92 ? -29.212 -1.851 41.361 1.00 95.31 92 PHE A C 1
ATOM 716 O O . PHE A 1 92 ? -28.535 -1.005 41.950 1.00 95.31 92 PHE A O 1
ATOM 723 N N . LYS A 1 93 ? -29.128 -3.147 41.662 1.00 93.75 93 LYS A N 1
ATOM 724 C CA . LYS A 1 93 ? -28.115 -3.737 42.550 1.00 93.75 93 LYS A CA 1
ATOM 725 C C . LYS A 1 93 ? -27.257 -4.713 41.759 1.00 93.75 93 LYS A C 1
ATOM 727 O O . LYS A 1 93 ? -27.689 -5.186 40.714 1.00 93.75 93 LYS A O 1
ATOM 732 N N . THR A 1 94 ? -26.064 -5.027 42.248 1.00 92.81 94 THR A N 1
ATOM 733 C CA . THR A 1 94 ? -25.199 -6.031 41.621 1.00 92.81 94 THR A CA 1
ATOM 734 C C . THR A 1 94 ? -25.107 -7.297 42.464 1.00 92.81 94 THR A C 1
ATOM 736 O O . THR A 1 94 ? -25.000 -7.240 43.687 1.00 92.81 94 THR A O 1
ATOM 739 N N . GLU A 1 95 ? -25.139 -8.443 41.791 1.00 93.12 95 GLU A N 1
ATOM 740 C CA . GLU A 1 95 ? -24.985 -9.780 42.364 1.00 93.12 95 GLU A CA 1
ATOM 741 C C . GLU A 1 95 ? -23.922 -10.521 41.553 1.00 93.12 95 GLU A C 1
ATOM 743 O O . GLU A 1 95 ? -24.188 -11.082 40.489 1.00 93.12 95 GLU A O 1
ATOM 748 N N . TRP A 1 96 ? -22.678 -10.448 42.024 1.00 92.75 96 TRP A N 1
ATOM 749 C CA . TRP A 1 96 ? -21.527 -10.919 41.264 1.00 92.75 96 TRP A CA 1
ATOM 750 C C . TRP A 1 96 ? -21.394 -12.439 41.285 1.00 92.75 96 TRP A C 1
ATOM 752 O O . TRP A 1 96 ? -21.369 -13.069 42.341 1.00 92.75 96 TRP A O 1
ATOM 762 N N . ARG A 1 97 ? -21.189 -13.007 40.100 1.00 92.06 97 ARG A N 1
ATOM 763 C CA . ARG A 1 97 ? -20.750 -14.383 39.872 1.00 92.06 97 ARG A CA 1
ATOM 764 C C . ARG A 1 97 ? -19.577 -14.403 38.897 1.00 92.06 97 ARG A C 1
ATOM 766 O O . ARG A 1 97 ? -19.364 -13.458 38.140 1.00 92.06 97 ARG A O 1
ATOM 773 N N . MET A 1 98 ? -18.820 -15.493 38.907 1.00 89.31 98 MET A N 1
ATOM 774 C CA . MET A 1 98 ? -17.785 -15.737 37.904 1.00 89.31 98 MET A CA 1
ATOM 775 C C . MET A 1 98 ? -18.370 -16.548 36.750 1.00 89.31 98 MET A C 1
ATOM 777 O O . MET A 1 98 ? -18.955 -17.607 36.967 1.00 89.31 98 MET A O 1
ATOM 781 N N . GLU A 1 99 ? -18.169 -16.080 35.524 1.00 87.75 99 GLU A N 1
ATOM 782 C CA . GLU A 1 99 ? -18.445 -16.837 34.306 1.00 87.75 99 GLU A CA 1
ATOM 783 C C . GLU A 1 99 ? -17.154 -16.983 33.504 1.00 87.75 99 GLU A C 1
ATOM 785 O O . GLU A 1 99 ? -16.659 -16.028 32.890 1.00 87.75 99 GLU A O 1
ATOM 790 N N . LYS A 1 100 ? -16.599 -18.201 33.510 1.00 85.00 100 LYS A N 1
ATOM 791 C CA . LYS A 1 100 ? -15.232 -18.475 33.043 1.00 85.00 100 LYS A CA 1
ATOM 792 C C . LYS A 1 100 ? -14.246 -17.571 33.804 1.00 85.00 100 LYS A C 1
ATOM 794 O O . LYS A 1 100 ? -14.154 -17.679 35.022 1.00 85.00 100 LYS A O 1
ATOM 799 N N . ASN A 1 101 ? -13.583 -16.647 33.108 1.00 85.06 101 ASN A N 1
ATOM 800 C CA . ASN A 1 101 ? -12.642 -15.686 33.687 1.00 85.06 101 ASN A CA 1
ATOM 801 C C . ASN A 1 101 ? -13.264 -14.307 33.958 1.00 85.06 101 ASN A C 1
ATOM 803 O O . ASN A 1 101 ? -12.574 -13.426 34.459 1.00 85.06 101 ASN A O 1
ATOM 807 N N . ASN A 1 102 ? -14.538 -14.082 33.628 1.00 88.00 102 ASN A N 1
ATOM 808 C CA . ASN A 1 102 ? -15.172 -12.765 33.733 1.00 88.00 102 ASN A CA 1
ATOM 809 C C . ASN A 1 102 ? -16.047 -12.666 34.984 1.00 88.00 102 ASN A C 1
ATOM 811 O O . ASN A 1 102 ? -16.690 -13.643 35.368 1.00 88.00 102 ASN A O 1
ATOM 815 N N . GLN A 1 103 ? -16.126 -11.476 35.577 1.00 91.06 103 GLN A N 1
ATOM 816 C CA . GLN A 1 103 ? -17.133 -11.182 36.597 1.00 91.06 103 GLN A CA 1
ATOM 817 C C . GLN A 1 103 ? -18.415 -10.720 35.917 1.00 91.06 103 GLN A C 1
ATOM 819 O O . GLN A 1 103 ? -18.380 -9.841 35.057 1.00 91.06 103 GLN A O 1
ATOM 824 N N . VAL A 1 104 ? -19.541 -11.314 36.294 1.00 93.44 104 VAL A N 1
ATOM 825 C CA . VAL A 1 104 ? -20.856 -11.026 35.721 1.00 93.44 104 VAL A CA 1
ATOM 826 C C . VAL A 1 104 ? -21.854 -10.767 36.841 1.00 93.44 104 VAL A C 1
ATOM 828 O O . VAL A 1 104 ? -21.836 -11.455 37.856 1.00 93.44 104 VAL A O 1
ATOM 831 N N . SER A 1 105 ? -22.732 -9.788 36.660 1.00 95.38 105 SER A N 1
ATOM 832 C CA . SER A 1 105 ? -23.888 -9.541 37.520 1.00 95.38 105 SER A CA 1
ATOM 833 C C . SER A 1 105 ? -25.105 -9.327 36.640 1.00 95.38 105 SER A C 1
ATOM 835 O O . SER A 1 105 ? -25.088 -8.412 35.828 1.00 95.38 105 SER A O 1
ATOM 837 N N . THR A 1 106 ? -26.166 -10.108 36.833 1.00 96.19 106 THR A N 1
ATOM 838 C CA . THR A 1 106 ? -27.443 -9.929 36.127 1.00 96.19 106 THR A CA 1
ATOM 839 C C . THR A 1 106 ? -28.551 -9.779 37.151 1.00 96.19 106 THR A C 1
ATOM 841 O O . THR A 1 106 ? -28.809 -10.716 37.902 1.00 96.19 106 THR A O 1
ATOM 844 N N . THR A 1 107 ? -29.205 -8.624 37.182 1.00 95.56 107 THR A N 1
ATOM 845 C CA . THR A 1 107 ? -30.245 -8.302 38.167 1.00 95.56 107 THR A CA 1
ATOM 846 C C . THR A 1 107 ? -31.406 -7.558 37.515 1.00 95.56 107 THR A C 1
ATOM 848 O O . THR A 1 107 ? -31.329 -7.118 36.368 1.00 95.56 107 THR A O 1
ATOM 851 N N . LYS A 1 108 ? -32.521 -7.433 38.238 1.00 95.75 108 LYS A N 1
ATOM 852 C CA . LYS A 1 108 ? -33.622 -6.550 37.839 1.00 95.75 108 LYS A CA 1
ATOM 853 C C . LYS A 1 108 ? -33.233 -5.089 38.062 1.00 95.75 108 LYS A C 1
ATOM 855 O O . LYS A 1 108 ? -32.521 -4.770 39.016 1.00 95.75 108 LYS A O 1
ATOM 860 N N . MET A 1 109 ? -33.735 -4.220 37.194 1.00 94.38 109 MET A N 1
ATOM 861 C CA . MET A 1 109 ? -33.583 -2.770 37.304 1.00 94.38 109 MET A CA 1
ATOM 862 C C . MET A 1 109 ? -34.950 -2.101 37.454 1.00 94.38 109 MET A C 1
ATOM 864 O O . MET A 1 109 ? -35.961 -2.620 36.986 1.00 94.38 109 MET A O 1
ATOM 868 N N . GLU A 1 110 ? -34.973 -0.944 38.101 1.00 94.69 110 GLU A N 1
ATOM 869 C CA . GLU A 1 110 ? -36.158 -0.107 38.263 1.00 94.69 110 GLU A CA 1
ATOM 870 C C . GLU A 1 110 ? -35.943 1.200 37.510 1.00 94.69 110 GLU A C 1
ATOM 872 O O . GLU A 1 110 ? -35.109 2.020 37.893 1.00 94.69 110 GLU A O 1
ATOM 877 N N . LYS A 1 111 ? -36.660 1.378 36.400 1.00 91.56 111 LYS A N 1
ATOM 878 C CA . LYS A 1 111 ? -36.603 2.611 35.615 1.00 91.56 111 LYS A CA 1
ATOM 879 C C . LYS A 1 111 ? -37.304 3.757 36.346 1.00 91.56 111 LYS A C 1
ATOM 881 O O . LYS A 1 111 ? -38.206 3.539 37.151 1.00 91.56 111 LYS A O 1
ATOM 886 N N . SER A 1 112 ? -36.932 4.994 36.023 1.00 89.75 112 SER A N 1
ATOM 887 C CA . SER A 1 112 ? -37.525 6.204 36.610 1.00 89.75 112 SER A CA 1
ATOM 888 C C . SER A 1 112 ? -39.019 6.385 36.319 1.00 89.75 112 SER A C 1
ATOM 890 O O . SER A 1 112 ? -39.687 7.129 37.028 1.00 89.75 112 SER A O 1
ATOM 892 N N . ASP A 1 113 ? -39.544 5.714 35.292 1.00 87.44 113 ASP A N 1
ATOM 893 C CA . ASP A 1 113 ? -40.975 5.637 34.963 1.00 87.44 113 ASP A CA 1
ATOM 894 C C . ASP A 1 113 ? -41.727 4.554 35.773 1.00 87.44 113 ASP A C 1
ATOM 896 O O . ASP A 1 113 ? -42.936 4.391 35.619 1.00 87.44 113 ASP A O 1
ATOM 900 N N . GLY A 1 114 ? -41.029 3.820 36.647 1.00 85.06 114 GLY A N 1
ATOM 901 C CA . GLY A 1 114 ? -41.570 2.735 37.465 1.00 85.06 114 GLY A CA 1
ATOM 902 C C . GLY A 1 114 ? -41.575 1.363 36.784 1.00 85.06 114 GLY A C 1
ATOM 903 O O . GLY A 1 114 ? -41.998 0.389 37.410 1.00 85.06 114 GLY A O 1
ATOM 904 N N . TYR A 1 115 ? -41.104 1.244 35.537 1.00 86.38 115 TYR A N 1
ATOM 905 C CA . TYR A 1 115 ? -41.077 -0.024 34.806 1.00 86.38 115 TYR A CA 1
ATOM 906 C C . TYR A 1 115 ? -39.939 -0.946 35.289 1.00 86.38 115 TYR A C 1
ATOM 908 O O . TYR A 1 115 ? -38.795 -0.508 35.441 1.00 86.38 115 TYR A O 1
ATOM 916 N N . LYS A 1 116 ? -40.247 -2.232 35.534 1.00 89.19 116 LYS A N 1
ATOM 917 C CA . LYS A 1 116 ? -39.344 -3.200 36.211 1.00 89.19 116 LYS A CA 1
ATOM 918 C C . LYS A 1 116 ? -39.092 -4.502 35.443 1.00 89.19 116 LYS A C 1
ATOM 920 O O . LYS A 1 116 ? -38.441 -5.409 35.964 1.00 89.19 116 LYS A O 1
ATOM 925 N N . ASP A 1 117 ? -39.599 -4.634 34.218 1.00 89.75 117 ASP A N 1
ATOM 926 C CA . ASP A 1 117 ? -39.451 -5.892 33.471 1.00 89.75 117 ASP A CA 1
ATOM 927 C C . ASP A 1 117 ? -38.043 -6.070 32.892 1.00 89.75 117 ASP A C 1
ATOM 929 O O . ASP A 1 117 ? -37.595 -7.205 32.711 1.00 89.75 117 ASP A O 1
ATOM 933 N N . PHE A 1 118 ? -37.300 -4.975 32.727 1.00 92.81 118 PHE A N 1
ATOM 934 C CA . PHE A 1 118 ? -35.914 -5.012 32.282 1.00 92.81 118 PHE A CA 1
ATOM 935 C C . PHE A 1 118 ? -34.985 -5.667 33.307 1.00 92.81 118 PHE A C 1
ATOM 937 O O . PHE A 1 118 ? -35.116 -5.539 34.529 1.00 92.81 118 PHE A O 1
ATOM 944 N N . THR A 1 119 ? -33.989 -6.349 32.769 1.00 95.94 119 THR A N 1
ATOM 945 C CA . THR A 1 119 ? -32.803 -6.812 33.475 1.00 95.94 119 THR A CA 1
ATOM 946 C C . THR A 1 119 ? -31.606 -5.987 33.037 1.00 95.94 119 THR A C 1
ATOM 948 O O . THR A 1 119 ? -31.539 -5.552 31.889 1.00 95.94 119 THR A O 1
ATOM 951 N N . ILE A 1 120 ? -30.659 -5.793 33.949 1.00 96.62 120 ILE A N 1
ATOM 952 C CA . ILE A 1 120 ? -29.356 -5.203 33.666 1.00 96.62 120 ILE A CA 1
ATOM 953 C C . ILE A 1 120 ? -28.271 -6.244 33.927 1.00 96.62 120 ILE A C 1
ATOM 955 O O . ILE A 1 120 ? -28.215 -6.858 34.994 1.00 96.62 120 ILE A O 1
ATOM 959 N N . SER A 1 121 ? -27.421 -6.461 32.928 1.00 96.31 121 SER A N 1
ATOM 960 C CA . SER A 1 121 ? -26.279 -7.366 32.977 1.00 96.31 121 SER A CA 1
ATOM 961 C C . SER A 1 121 ? -24.984 -6.576 32.863 1.00 96.31 121 SER A C 1
ATOM 963 O O . SER A 1 121 ? -24.737 -5.926 31.853 1.00 96.31 121 SER A O 1
ATOM 965 N N . ILE A 1 122 ? -24.145 -6.656 33.890 1.00 95.88 122 ILE A N 1
ATOM 966 C CA . ILE A 1 122 ? -22.807 -6.071 33.917 1.00 95.88 122 ILE A CA 1
ATOM 967 C C . ILE A 1 122 ? -21.789 -7.183 33.740 1.00 95.88 122 ILE A C 1
ATOM 969 O O . ILE A 1 122 ? -21.850 -8.187 34.451 1.00 95.88 122 ILE A O 1
ATOM 973 N N . LYS A 1 123 ? -20.828 -6.996 32.837 1.00 94.44 123 LYS A N 1
ATOM 974 C CA . LYS A 1 123 ? -19.724 -7.936 32.636 1.00 94.44 123 LYS A CA 1
ATOM 975 C C . LYS A 1 123 ? -18.388 -7.210 32.626 1.00 94.44 123 LYS A C 1
ATOM 977 O O . LYS A 1 123 ? -18.178 -6.315 31.817 1.00 94.44 123 LYS A O 1
ATOM 982 N N . ILE A 1 124 ? -17.490 -7.631 33.512 1.00 92.00 124 ILE A N 1
ATOM 983 C CA . ILE A 1 124 ? -16.117 -7.135 33.632 1.00 92.00 124 ILE A CA 1
ATOM 984 C C . ILE A 1 124 ? -15.179 -8.196 33.055 1.00 92.00 124 ILE A C 1
ATOM 986 O O . ILE A 1 124 ? -15.147 -9.340 33.525 1.00 92.00 124 ILE A O 1
ATOM 990 N N . PHE A 1 125 ? -14.428 -7.820 32.023 1.00 87.25 125 PHE A N 1
ATOM 991 C CA . PHE A 1 125 ? -13.495 -8.703 31.329 1.00 87.25 125 PHE A CA 1
ATOM 992 C C . PHE A 1 125 ? -12.114 -8.658 31.996 1.00 87.25 125 PHE A C 1
ATOM 994 O O . PHE A 1 125 ? -11.495 -7.598 32.063 1.00 87.25 125 PHE A O 1
ATOM 1001 N N . SER A 1 126 ? -11.614 -9.809 32.456 1.00 72.69 126 SER A N 1
ATOM 1002 C CA . SER A 1 126 ? -10.332 -9.898 33.183 1.00 72.69 126 SER A CA 1
ATOM 1003 C C . SER A 1 126 ? -9.087 -9.926 32.285 1.00 72.69 126 SER A C 1
ATOM 1005 O O . SER A 1 126 ? -7.994 -9.675 32.776 1.00 72.69 126 SER A O 1
ATOM 1007 N N . ASP A 1 127 ? -9.245 -10.221 30.987 1.00 57.06 127 ASP A N 1
ATOM 1008 C CA . ASP A 1 127 ? -8.151 -10.688 30.112 1.00 57.06 127 ASP A CA 1
ATOM 1009 C C . ASP A 1 127 ? -7.833 -9.767 28.915 1.00 57.06 127 ASP A C 1
ATOM 1011 O O . ASP A 1 127 ? -7.178 -10.187 27.958 1.00 57.06 127 ASP A O 1
ATOM 1015 N N . LYS A 1 128 ? -8.268 -8.503 28.917 1.00 57.25 128 LYS A N 1
ATOM 1016 C CA . LYS A 1 128 ? -7.798 -7.560 27.888 1.00 57.25 128 LYS A CA 1
ATOM 1017 C C . LYS A 1 128 ? -6.466 -6.964 28.348 1.00 57.25 128 LYS A C 1
ATOM 1019 O O . LYS A 1 128 ? -6.371 -6.508 29.480 1.00 57.25 128 LYS A O 1
ATOM 1024 N N . LYS A 1 129 ? -5.442 -6.976 27.483 1.00 53.47 129 LYS A N 1
ATOM 1025 C CA . LYS A 1 129 ? -4.140 -6.294 27.673 1.00 53.47 129 LYS A CA 1
ATOM 1026 C C . LYS A 1 129 ? -4.306 -4.758 27.686 1.00 53.47 129 LYS A C 1
ATOM 1028 O O . LYS A 1 129 ? -3.645 -4.060 26.926 1.00 53.47 129 LYS A O 1
ATOM 1033 N N . GLU A 1 130 ? -5.240 -4.241 28.472 1.00 57.09 130 GLU A N 1
ATOM 1034 C CA . GLU A 1 130 ? -5.539 -2.820 28.624 1.00 57.09 130 GLU A CA 1
ATOM 1035 C C . GLU A 1 130 ? -5.334 -2.413 30.090 1.00 57.09 130 GLU A C 1
ATOM 1037 O O . GLU A 1 130 ? -5.554 -3.211 31.001 1.00 57.09 130 GLU A O 1
ATOM 1042 N N . ASP A 1 131 ? -4.924 -1.162 30.322 1.00 61.47 131 ASP A N 1
ATOM 1043 C CA . ASP A 1 131 ? -4.649 -0.614 31.663 1.00 61.47 131 ASP A CA 1
ATOM 1044 C C . ASP A 1 131 ? -5.892 -0.575 32.576 1.00 61.47 131 ASP A C 1
ATOM 1046 O O . ASP A 1 131 ? -5.779 -0.439 33.796 1.00 61.47 131 ASP A O 1
ATOM 1050 N N . LYS A 1 132 ? -7.092 -0.699 31.993 1.00 72.31 132 LYS A N 1
ATOM 1051 C CA . LYS A 1 132 ? -8.378 -0.821 32.689 1.00 72.31 132 LYS A CA 1
ATOM 1052 C C . LYS A 1 132 ? -9.170 -1.994 32.103 1.00 72.31 132 LYS A C 1
ATOM 1054 O O . LYS A 1 132 ? -9.149 -2.179 30.887 1.00 72.31 132 LYS A O 1
ATOM 1059 N N . PRO A 1 133 ? -9.902 -2.766 32.926 1.00 84.56 133 PRO A N 1
ATOM 1060 C CA . PRO A 1 133 ? -10.744 -3.836 32.413 1.00 84.56 133 PRO A CA 1
ATOM 1061 C C . PRO A 1 133 ? -11.869 -3.258 31.547 1.00 84.56 133 PRO A C 1
ATOM 1063 O O . PRO A 1 133 ? -12.478 -2.239 31.889 1.00 84.56 133 PRO A O 1
ATOM 1066 N N . VAL A 1 134 ? -12.176 -3.933 30.440 1.00 89.62 134 VAL A N 1
ATOM 1067 C CA . VAL A 1 134 ? -13.375 -3.617 29.657 1.00 89.62 134 VAL A CA 1
ATOM 1068 C C . VAL A 1 134 ? -14.600 -4.005 30.476 1.00 89.62 134 VAL A C 1
ATOM 1070 O O . VAL A 1 134 ? -14.651 -5.100 31.041 1.00 89.62 134 VAL A O 1
ATOM 1073 N N . VAL A 1 135 ? -15.582 -3.112 30.534 1.00 92.94 135 VAL A N 1
ATOM 1074 C CA . VAL A 1 135 ? -16.855 -3.310 31.229 1.00 92.94 135 VAL A CA 1
ATOM 1075 C C . VAL A 1 135 ? -17.983 -3.076 30.241 1.00 92.94 135 VAL A C 1
ATOM 1077 O O . VAL A 1 135 ? -18.009 -2.045 29.571 1.00 92.94 135 VAL A O 1
ATOM 1080 N N . THR A 1 136 ? -18.914 -4.023 30.163 1.00 95.00 136 THR A N 1
ATOM 1081 C CA . THR A 1 136 ? -20.123 -3.904 29.342 1.00 95.00 136 THR A CA 1
ATOM 1082 C C . THR A 1 136 ? -21.370 -3.914 30.206 1.00 95.00 136 THR A C 1
ATOM 1084 O O . THR A 1 136 ? -21.429 -4.624 31.213 1.00 95.00 136 THR A O 1
ATOM 1087 N N . VAL A 1 137 ? -22.374 -3.169 29.763 1.00 96.50 137 VAL A N 1
ATOM 1088 C CA . VAL A 1 137 ? -23.686 -3.022 30.384 1.00 96.50 137 VAL A CA 1
ATOM 1089 C C . VAL A 1 137 ? -24.731 -3.378 29.339 1.00 96.50 137 VAL A C 1
ATOM 1091 O O . VAL A 1 137 ? -24.820 -2.708 28.316 1.00 96.50 137 VAL A O 1
ATOM 1094 N N . THR A 1 138 ? -25.524 -4.411 29.592 1.00 95.25 138 THR A N 1
ATOM 1095 C CA . THR A 1 138 ? -26.630 -4.817 28.719 1.00 95.25 138 THR A CA 1
ATOM 1096 C C . THR A 1 138 ? -27.944 -4.656 29.466 1.00 95.25 138 THR A C 1
ATOM 1098 O O . THR A 1 138 ? -28.097 -5.216 30.549 1.00 95.25 138 THR A O 1
ATOM 1101 N N . MET A 1 139 ? -28.892 -3.912 28.904 1.00 93.56 139 MET A N 1
ATOM 1102 C CA . MET A 1 139 ? -30.249 -3.758 29.432 1.00 93.56 139 MET A CA 1
ATOM 1103 C C . MET A 1 139 ? -31.238 -4.426 28.478 1.00 93.56 139 MET A C 1
ATOM 1105 O O . MET A 1 139 ? -31.243 -4.088 27.299 1.00 93.56 139 MET A O 1
ATOM 1109 N N . SER A 1 140 ? -32.052 -5.367 28.966 1.00 92.12 140 SER A N 1
ATOM 1110 C CA . SER A 1 140 ? -32.984 -6.145 28.130 1.00 92.12 140 SER A CA 1
ATOM 1111 C C . SER A 1 140 ? -34.207 -6.631 28.914 1.00 92.12 140 SER A C 1
ATOM 1113 O O . SER A 1 140 ? -34.088 -7.026 30.078 1.00 92.12 140 SER A O 1
ATOM 1115 N N . ASP A 1 141 ? -35.377 -6.636 28.277 1.00 90.19 141 ASP A N 1
ATOM 1116 C CA . ASP A 1 141 ? -36.631 -7.237 28.763 1.00 90.19 141 ASP A CA 1
ATOM 1117 C C . ASP A 1 141 ? -36.856 -8.673 28.232 1.00 90.19 141 ASP A C 1
ATOM 1119 O O . ASP A 1 141 ? -37.897 -9.279 28.481 1.00 90.19 141 ASP A O 1
ATOM 1123 N N . GLY A 1 142 ? -35.873 -9.235 27.518 1.00 83.19 142 GLY A N 1
ATOM 1124 C CA . GLY A 1 142 ? -35.965 -10.536 26.852 1.00 83.19 142 GLY A CA 1
ATOM 1125 C C . GLY A 1 142 ? -36.384 -10.458 25.380 1.00 83.19 142 GLY A C 1
ATOM 1126 O O . GLY A 1 142 ? -36.297 -11.469 24.682 1.00 83.19 142 GLY A O 1
ATOM 1127 N N . ASN A 1 143 ? -36.783 -9.283 24.882 1.00 80.69 143 ASN A N 1
ATOM 1128 C CA . ASN A 1 143 ? -36.957 -9.020 23.459 1.00 80.69 143 ASN A CA 1
ATOM 1129 C C . ASN A 1 143 ? -35.639 -8.486 22.862 1.00 80.69 143 ASN A C 1
ATOM 1131 O O . ASN A 1 143 ? -35.189 -7.411 23.258 1.00 80.69 143 ASN A O 1
ATOM 1135 N N . PRO A 1 144 ? -35.032 -9.164 21.869 1.00 76.25 144 PRO A N 1
ATOM 1136 C CA . PRO A 1 144 ? -33.801 -8.696 21.223 1.00 76.25 144 PRO A CA 1
ATOM 1137 C C . PRO A 1 144 ? -33.898 -7.290 20.611 1.00 76.25 144 PRO A C 1
ATOM 1139 O O . PRO A 1 144 ? -32.896 -6.589 20.531 1.00 76.25 144 PRO A O 1
ATOM 1142 N N . ASN A 1 145 ? -35.095 -6.851 20.205 1.00 77.75 145 ASN A N 1
ATOM 1143 C CA . ASN A 1 145 ? -35.303 -5.503 19.659 1.00 77.75 145 ASN A CA 1
ATOM 1144 C C . ASN A 1 145 ? -35.306 -4.408 20.737 1.00 77.75 145 ASN A C 1
ATOM 1146 O O . ASN A 1 145 ? -35.298 -3.226 20.408 1.00 77.75 145 ASN A O 1
ATOM 1150 N N . HIS A 1 146 ? -35.373 -4.791 22.012 1.00 82.50 146 HIS A N 1
ATOM 1151 C CA . HIS A 1 146 ? -35.375 -3.897 23.167 1.00 82.50 146 HIS A CA 1
ATOM 1152 C C . HIS A 1 146 ? -34.092 -4.073 23.996 1.00 82.50 146 HIS A C 1
ATOM 1154 O O . HIS A 1 146 ? -34.094 -3.873 25.211 1.00 82.50 146 HIS A O 1
ATOM 1160 N N . GLU A 1 147 ? -32.994 -4.477 23.353 1.00 86.88 147 GLU A N 1
ATOM 1161 C CA . GLU A 1 147 ? -31.693 -4.607 23.995 1.00 86.88 147 GLU A CA 1
ATOM 1162 C C . GLU A 1 147 ? -30.842 -3.353 23.770 1.00 86.88 147 GLU A C 1
ATOM 1164 O O . GLU A 1 147 ? -30.671 -2.887 22.645 1.00 86.88 147 GLU A O 1
ATOM 1169 N N . MET A 1 148 ? -30.279 -2.819 24.852 1.00 89.38 148 MET A N 1
ATOM 1170 C CA . MET A 1 148 ? -29.296 -1.739 24.803 1.00 89.38 148 MET A CA 1
ATOM 1171 C C . MET A 1 148 ? -27.973 -2.235 25.369 1.00 89.38 148 MET A C 1
ATOM 1173 O O . MET A 1 148 ? -27.938 -2.764 26.481 1.00 89.38 148 MET A O 1
ATOM 1177 N N . ILE A 1 149 ? -26.886 -2.035 24.624 1.00 92.81 149 ILE A N 1
ATOM 1178 C CA . ILE A 1 149 ? -25.539 -2.442 25.026 1.00 92.81 149 ILE A CA 1
ATOM 1179 C C . ILE A 1 149 ? -24.640 -1.212 25.070 1.00 92.81 149 ILE A C 1
ATOM 1181 O O . ILE A 1 149 ? -24.483 -0.515 24.071 1.00 92.81 149 ILE A O 1
ATOM 1185 N N . PHE A 1 150 ? -24.001 -0.999 26.215 1.00 95.06 150 PHE A N 1
ATOM 1186 C CA . PHE A 1 150 ? -22.989 0.028 26.420 1.00 95.06 150 PHE A CA 1
ATOM 1187 C C . PHE A 1 150 ? -21.668 -0.604 26.868 1.00 95.06 150 PHE A C 1
ATOM 1189 O O . PHE A 1 150 ? -21.653 -1.660 27.503 1.00 95.06 150 PHE A O 1
ATOM 1196 N N . ALA A 1 151 ? -20.551 0.053 26.574 1.00 94.06 151 ALA A N 1
ATOM 1197 C CA . ALA A 1 151 ? -19.226 -0.326 27.048 1.00 94.06 151 ALA A CA 1
ATOM 1198 C C . ALA A 1 151 ? -18.440 0.900 27.518 1.00 94.06 151 ALA A C 1
ATOM 1200 O O . ALA A 1 151 ? -18.644 2.002 27.021 1.00 94.06 151 ALA A O 1
ATOM 1201 N N . ASN A 1 152 ? -17.502 0.708 28.444 1.00 92.50 152 ASN A N 1
ATOM 1202 C CA . ASN A 1 152 ? -16.619 1.776 28.936 1.00 92.50 152 ASN A CA 1
ATOM 1203 C C . ASN A 1 152 ? -15.512 2.179 27.934 1.00 92.50 152 ASN A C 1
ATOM 1205 O O . ASN A 1 152 ? -14.587 2.912 28.282 1.00 92.50 152 ASN A O 1
ATOM 1209 N N . THR A 1 153 ? -15.564 1.653 26.707 1.00 88.44 153 THR A N 1
ATOM 1210 C CA . THR A 1 153 ? -14.650 1.957 25.604 1.00 88.44 153 THR A CA 1
ATOM 1211 C C . THR A 1 153 ? -15.334 1.671 24.268 1.00 88.44 153 THR A C 1
ATOM 1213 O O . THR A 1 153 ? -15.893 0.591 24.069 1.00 88.44 153 THR A O 1
ATOM 1216 N N . GLU A 1 154 ? -15.247 2.604 23.317 1.00 85.12 154 GLU A N 1
ATOM 1217 C CA . GLU A 1 154 ? -15.792 2.428 21.959 1.00 85.12 154 GLU A CA 1
ATOM 1218 C C . GLU A 1 154 ? -15.152 1.246 21.223 1.00 85.12 154 GLU A C 1
ATOM 1220 O O . GLU A 1 154 ? -15.793 0.606 20.391 1.00 85.12 154 GLU A O 1
ATOM 1225 N N . LYS A 1 155 ? -13.903 0.897 21.570 1.00 83.00 155 LYS A N 1
ATOM 1226 C CA . LYS A 1 155 ? -13.183 -0.247 20.988 1.00 83.00 155 LYS A CA 1
ATOM 1227 C C . LYS A 1 155 ? -13.929 -1.569 21.155 1.00 83.00 155 LYS A C 1
ATOM 1229 O O . LYS A 1 155 ? -13.702 -2.495 20.390 1.00 83.00 155 LYS A O 1
ATOM 1234 N N . TYR A 1 156 ? -14.817 -1.687 22.148 1.00 84.44 156 TYR A N 1
ATOM 1235 C CA . TYR A 1 156 ? -15.624 -2.895 22.325 1.00 84.44 156 TYR A CA 1
ATOM 1236 C C . TYR A 1 156 ? -16.520 -3.190 21.113 1.00 84.44 156 TYR A C 1
ATOM 1238 O O . TYR A 1 156 ? -16.751 -4.357 20.805 1.00 84.44 156 TYR A O 1
ATOM 1246 N N . PHE A 1 157 ? -16.987 -2.147 20.422 1.00 82.00 157 PHE A N 1
ATOM 1247 C CA . PHE A 1 157 ? -17.879 -2.263 19.268 1.00 82.00 157 PHE A CA 1
ATOM 1248 C C . PHE A 1 157 ? -17.140 -2.232 17.930 1.00 82.00 157 PHE A C 1
ATOM 1250 O O . PHE A 1 157 ? -17.747 -2.504 16.895 1.00 82.00 157 PHE A O 1
ATOM 1257 N N . LYS A 1 158 ? -15.839 -1.915 17.932 1.00 80.19 158 LYS A N 1
ATOM 1258 C CA . LYS A 1 158 ? -15.040 -1.880 16.709 1.00 80.19 158 LYS A CA 1
ATOM 1259 C C . LYS A 1 158 ? -14.687 -3.297 16.275 1.00 80.19 158 LYS A C 1
ATOM 1261 O O . LYS A 1 158 ? -14.213 -4.123 17.053 1.00 80.19 158 LYS A O 1
ATOM 1266 N N . THR A 1 159 ? -14.907 -3.580 14.998 1.00 76.00 159 THR A N 1
ATOM 1267 C CA . THR A 1 159 ? -14.344 -4.774 14.355 1.00 76.00 159 THR A CA 1
ATOM 1268 C C . THR A 1 159 ? -12.839 -4.594 14.146 1.00 76.00 159 THR A C 1
ATOM 1270 O O . THR A 1 159 ? -12.365 -3.468 14.009 1.00 76.00 159 THR A O 1
ATOM 1273 N N . SER A 1 160 ? -12.084 -5.690 14.020 1.00 72.88 160 SER A N 1
ATOM 1274 C CA . SER A 1 160 ? -10.656 -5.623 13.658 1.00 72.88 160 SER A CA 1
ATOM 1275 C C . SER A 1 160 ? -10.416 -4.851 12.356 1.00 72.88 160 SER A C 1
ATOM 1277 O O . SER A 1 160 ? -9.403 -4.170 12.209 1.00 72.88 160 SER A O 1
ATOM 1279 N N . LYS A 1 161 ? -11.376 -4.921 11.424 1.00 75.38 161 LYS A N 1
ATOM 1280 C CA . LYS A 1 161 ? -11.382 -4.113 10.208 1.00 75.38 161 LYS A CA 1
ATOM 1281 C C . LYS A 1 161 ? -11.450 -2.626 10.554 1.00 75.38 161 LYS A C 1
ATOM 1283 O O . LYS A 1 161 ? -10.532 -1.909 10.189 1.00 75.38 161 LYS A O 1
ATOM 1288 N N . GLN A 1 162 ? -12.468 -2.181 11.294 1.00 80.44 162 GLN A N 1
ATOM 1289 C CA . GLN A 1 162 ? -12.627 -0.770 11.684 1.00 80.44 162 GLN A CA 1
ATOM 1290 C C . GLN A 1 162 ? -11.438 -0.234 12.483 1.00 80.44 162 GLN A C 1
ATOM 1292 O O . GLN A 1 162 ? -10.989 0.872 12.215 1.00 80.44 162 GLN A O 1
ATOM 1297 N N . GLU A 1 163 ? -10.884 -1.016 13.411 1.00 81.44 163 GLU A N 1
ATOM 1298 C CA . GLU A 1 163 ? -9.669 -0.616 14.133 1.00 81.44 163 GLU A CA 1
ATOM 1299 C C . GLU A 1 163 ? -8.492 -0.387 13.176 1.00 81.44 163 GLU A C 1
ATOM 1301 O O . GLU A 1 163 ? -7.742 0.572 13.339 1.00 81.44 163 GLU A O 1
ATOM 1306 N N . SER A 1 164 ? -8.351 -1.232 12.150 1.00 83.25 164 SER A N 1
ATOM 1307 C CA . SER A 1 164 ? -7.341 -1.043 11.110 1.00 83.25 164 SER A CA 1
ATOM 1308 C C . SER A 1 164 ? -7.626 0.171 10.222 1.00 83.25 164 SER A C 1
ATOM 1310 O O . SER A 1 164 ? -6.675 0.839 9.825 1.00 83.25 164 SER A O 1
ATOM 1312 N N . GLU A 1 165 ? -8.886 0.453 9.874 1.00 88.06 165 GLU A N 1
ATOM 1313 C CA . GLU A 1 165 ? -9.247 1.632 9.068 1.00 88.06 165 GLU A CA 1
ATOM 1314 C C . GLU A 1 165 ? -8.952 2.926 9.839 1.00 88.06 165 GLU A C 1
ATOM 1316 O O . GLU A 1 165 ? -8.285 3.818 9.316 1.00 88.06 165 GLU A O 1
ATOM 1321 N N . ASP A 1 166 ? -9.371 2.990 11.106 1.00 88.25 166 ASP A N 1
ATOM 1322 C CA . ASP A 1 166 ? -9.118 4.121 12.000 1.00 88.25 166 ASP A CA 1
ATOM 1323 C C . ASP A 1 166 ? -7.616 4.340 12.216 1.00 88.25 166 ASP A C 1
ATOM 1325 O O . ASP A 1 166 ? -7.146 5.477 12.210 1.00 88.25 166 ASP A O 1
ATOM 1329 N N . ALA A 1 167 ? -6.849 3.256 12.376 1.00 91.88 167 ALA A N 1
ATOM 1330 C CA . ALA A 1 167 ? -5.397 3.322 12.498 1.00 91.88 167 ALA A CA 1
ATOM 1331 C C . ALA A 1 167 ? -4.762 3.949 11.247 1.00 91.88 167 ALA A C 1
ATOM 1333 O O . ALA A 1 167 ? -3.975 4.889 11.373 1.00 91.88 167 ALA A O 1
ATOM 1334 N N . ILE A 1 168 ? -5.157 3.505 10.046 1.00 94.50 168 ILE A N 1
ATOM 1335 C CA . ILE A 1 168 ? -4.653 4.063 8.782 1.00 94.50 168 ILE A CA 1
ATOM 1336 C C . ILE A 1 168 ? -5.003 5.548 8.673 1.00 94.50 168 ILE A C 1
ATOM 1338 O O . ILE A 1 168 ? -4.125 6.353 8.371 1.00 94.50 168 ILE A O 1
ATOM 1342 N N . LEU A 1 169 ? -6.248 5.933 8.963 1.00 95.00 169 LEU A N 1
ATOM 1343 C CA . LEU A 1 169 ? -6.685 7.335 8.935 1.00 95.00 169 LEU A CA 1
ATOM 1344 C C . LEU A 1 169 ? -5.989 8.201 9.997 1.00 95.00 169 LEU A C 1
ATOM 1346 O O . LEU A 1 169 ? -5.770 9.391 9.781 1.00 95.00 169 LEU A O 1
ATOM 1350 N N . GLY A 1 170 ? -5.563 7.596 11.107 1.00 92.94 170 GLY A N 1
ATOM 1351 C CA . GLY A 1 170 ? -4.696 8.208 12.114 1.00 92.94 170 GLY A CA 1
ATOM 1352 C C . GLY A 1 170 ? -3.211 8.274 11.730 1.00 92.94 170 GLY A C 1
ATOM 1353 O O . GLY A 1 170 ? -2.402 8.742 12.531 1.00 92.94 170 GLY A O 1
ATOM 1354 N N . GLY A 1 171 ? -2.826 7.807 10.537 1.00 92.88 171 GLY A N 1
ATOM 1355 C CA . GLY A 1 171 ? -1.438 7.780 10.066 1.00 92.88 171 GLY A CA 1
ATOM 1356 C C . GLY A 1 171 ? -0.625 6.567 10.532 1.00 92.88 171 GLY A C 1
ATOM 1357 O O . GLY A 1 171 ? 0.585 6.515 10.307 1.00 92.88 171 GLY A O 1
ATOM 1358 N N . ASP A 1 172 ? -1.248 5.576 11.171 1.00 94.56 172 ASP A N 1
ATOM 1359 C CA . ASP A 1 172 ? -0.622 4.290 11.473 1.00 94.56 172 ASP A CA 1
ATOM 1360 C C . ASP A 1 172 ? -0.753 3.337 10.277 1.00 94.56 172 ASP A C 1
ATOM 1362 O O . ASP A 1 172 ? -1.787 2.718 10.030 1.00 94.56 172 ASP A O 1
ATOM 1366 N N . LEU A 1 173 ? 0.343 3.191 9.534 1.00 95.19 173 LEU A N 1
ATOM 1367 C CA . LEU A 1 173 ? 0.398 2.381 8.320 1.00 95.19 173 LEU A CA 1
ATOM 1368 C C . LEU A 1 173 ? 0.747 0.907 8.584 1.00 95.19 173 LEU A C 1
ATOM 1370 O O . LEU A 1 173 ? 1.107 0.188 7.650 1.00 95.19 173 LEU A O 1
ATOM 1374 N N . SER A 1 174 ? 0.650 0.424 9.828 1.00 92.25 174 SER A N 1
ATOM 1375 C CA . SER A 1 174 ? 1.069 -0.937 10.205 1.00 92.25 174 SER A CA 1
ATOM 1376 C C . SER A 1 174 ? 0.391 -2.036 9.387 1.00 92.25 174 SER A C 1
ATOM 1378 O O . SER A 1 174 ? 1.048 -3.010 9.020 1.00 92.25 174 SER A O 1
ATOM 1380 N N . ALA A 1 175 ? -0.879 -1.861 9.014 1.00 89.81 175 ALA A N 1
ATOM 1381 C CA . ALA A 1 175 ? -1.601 -2.810 8.161 1.00 89.81 175 ALA A CA 1
ATOM 1382 C C . ALA A 1 175 ? -0.953 -2.987 6.768 1.00 89.81 175 ALA A C 1
ATOM 1384 O O . ALA A 1 175 ? -1.020 -4.061 6.163 1.00 89.81 175 ALA A O 1
ATOM 1385 N N . PHE A 1 176 ? -0.259 -1.959 6.278 1.00 91.94 176 PHE A N 1
ATOM 1386 C CA . PHE A 1 176 ? 0.417 -1.933 4.979 1.00 91.94 176 PHE A CA 1
ATOM 1387 C C . PHE A 1 176 ? 1.943 -2.029 5.076 1.00 91.94 176 PHE A C 1
ATOM 1389 O O . PHE A 1 176 ? 2.606 -2.096 4.040 1.00 91.94 176 PHE A O 1
ATOM 1396 N N . ALA A 1 177 ? 2.503 -2.105 6.284 1.00 91.06 177 ALA A N 1
ATOM 1397 C CA . ALA A 1 177 ? 3.931 -2.293 6.481 1.00 91.06 177 ALA A CA 1
ATOM 1398 C C . ALA A 1 177 ? 4.414 -3.628 5.889 1.00 91.06 177 ALA A C 1
ATOM 1400 O O . ALA A 1 177 ? 3.684 -4.629 5.866 1.00 91.06 177 ALA A O 1
ATOM 1401 N N . GLY A 1 178 ? 5.661 -3.626 5.425 1.00 86.19 178 GLY A N 1
ATOM 1402 C CA . GLY A 1 178 ? 6.331 -4.783 4.845 1.00 86.19 178 GLY A CA 1
ATOM 1403 C C . GLY A 1 178 ? 6.938 -4.506 3.474 1.00 86.19 178 GLY A C 1
ATOM 1404 O O . GLY A 1 178 ? 6.731 -3.453 2.866 1.00 86.19 178 GLY A O 1
ATOM 1405 N N . THR A 1 179 ? 7.708 -5.486 3.012 1.00 80.88 179 THR A N 1
ATOM 1406 C CA . THR A 1 179 ? 8.259 -5.527 1.658 1.00 80.88 179 THR A CA 1
ATOM 1407 C C . THR A 1 179 ? 7.261 -6.224 0.750 1.00 80.88 179 THR A C 1
ATOM 1409 O O . THR A 1 179 ? 6.759 -7.294 1.085 1.00 80.88 179 THR A O 1
ATOM 1412 N N . TYR A 1 180 ? 6.983 -5.627 -0.402 1.00 81.00 180 TYR A N 1
ATOM 1413 C CA . TYR A 1 180 ? 6.039 -6.166 -1.379 1.00 81.00 180 TYR A CA 1
ATOM 1414 C C . TYR A 1 180 ? 6.776 -7.069 -2.371 1.00 81.00 180 TYR A C 1
ATOM 1416 O O . TYR A 1 180 ? 6.731 -6.830 -3.568 1.00 81.00 180 TYR A O 1
ATOM 1424 N N . SER A 1 181 ? 7.537 -8.039 -1.853 1.00 81.31 181 SER A N 1
ATOM 1425 C CA . SER A 1 181 ? 8.400 -8.954 -2.611 1.00 81.31 181 SER A CA 1
ATOM 1426 C C . SER A 1 181 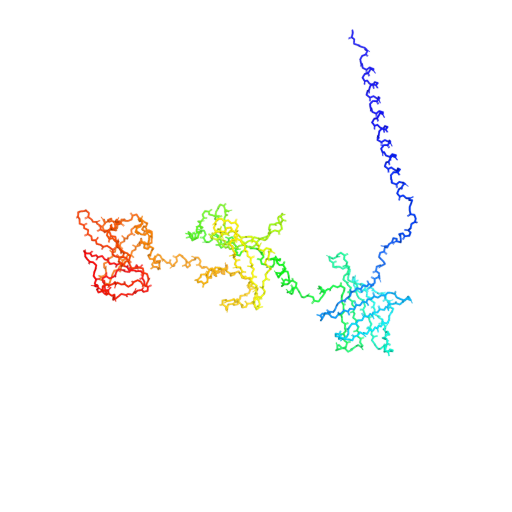? 8.872 -10.118 -1.735 1.00 81.31 181 SER A C 1
ATOM 1428 O O . SER A 1 181 ? 8.604 -10.147 -0.532 1.00 81.31 181 SER A O 1
ATOM 1430 N N . ASN A 1 182 ? 9.586 -11.070 -2.332 1.00 81.62 182 ASN A N 1
ATOM 1431 C CA . ASN A 1 182 ? 10.271 -12.165 -1.649 1.00 81.62 182 ASN A CA 1
ATOM 1432 C C . ASN A 1 182 ? 11.646 -12.435 -2.288 1.00 81.62 182 ASN A C 1
ATOM 1434 O O . ASN A 1 182 ? 11.935 -11.944 -3.377 1.00 81.62 182 ASN A O 1
ATOM 1438 N N . ASP A 1 183 ? 12.493 -13.202 -1.598 1.00 85.94 183 ASP A N 1
ATOM 1439 C CA . ASP A 1 183 ? 13.877 -13.447 -2.027 1.00 85.94 183 ASP A CA 1
ATOM 1440 C C . ASP A 1 183 ? 13.963 -14.178 -3.376 1.00 85.94 183 ASP A C 1
ATOM 1442 O O . ASP A 1 183 ? 14.711 -13.751 -4.250 1.00 85.94 183 ASP A O 1
ATOM 1446 N N . ASP A 1 184 ? 13.134 -15.206 -3.596 1.00 86.50 184 ASP A N 1
ATOM 1447 C CA . ASP A 1 184 ? 13.097 -15.953 -4.863 1.00 86.50 184 ASP A CA 1
ATOM 1448 C C . ASP A 1 184 ? 12.791 -15.031 -6.057 1.00 86.50 184 ASP A C 1
ATOM 1450 O O . ASP A 1 184 ? 13.356 -15.173 -7.148 1.00 86.50 184 ASP A O 1
ATOM 1454 N N . LEU A 1 185 ? 11.900 -14.062 -5.843 1.00 85.94 185 LEU A N 1
ATOM 1455 C CA . LEU A 1 185 ? 11.490 -13.069 -6.825 1.00 85.94 185 LEU A CA 1
ATOM 1456 C C . LEU A 1 185 ? 12.602 -12.061 -7.121 1.00 85.94 185 LEU A C 1
ATOM 1458 O O . LEU A 1 185 ? 12.957 -11.873 -8.282 1.00 85.94 185 LEU A O 1
ATOM 1462 N N . GLU A 1 186 ? 13.163 -11.432 -6.084 1.00 88.44 186 GLU A N 1
ATOM 1463 C CA . GLU A 1 186 ? 14.270 -10.476 -6.228 1.00 88.44 186 GLU A CA 1
ATOM 1464 C C . GLU A 1 186 ? 15.480 -11.147 -6.885 1.00 88.44 186 GLU A C 1
ATOM 1466 O O . GLU A 1 186 ? 16.073 -10.581 -7.804 1.00 88.44 186 GLU A O 1
ATOM 1471 N N . LYS A 1 187 ? 15.782 -12.395 -6.501 1.00 91.44 187 LYS A N 1
ATOM 1472 C CA . LYS A 1 187 ? 16.829 -13.197 -7.129 1.00 91.44 187 LYS A CA 1
ATOM 1473 C C . LYS A 1 187 ? 16.551 -13.434 -8.606 1.00 91.44 187 LYS A C 1
ATOM 1475 O O . LYS A 1 187 ? 17.440 -13.237 -9.428 1.00 91.44 187 LYS A O 1
ATOM 1480 N N . SER A 1 188 ? 15.323 -13.822 -8.955 1.00 89.69 188 SER A N 1
ATOM 1481 C CA . SER A 1 188 ? 14.924 -14.032 -10.353 1.00 89.69 188 SER A CA 1
ATOM 1482 C C . SER A 1 188 ? 15.052 -12.749 -11.181 1.00 89.69 188 SER A C 1
ATOM 1484 O O . SER A 1 188 ? 15.412 -12.805 -12.356 1.00 89.69 188 SER A O 1
ATOM 1486 N N . ILE A 1 189 ? 14.786 -11.584 -10.582 1.00 87.25 189 ILE A N 1
ATOM 1487 C CA . ILE A 1 189 ? 14.962 -10.287 -11.242 1.00 87.25 189 ILE A CA 1
ATOM 1488 C C . ILE A 1 189 ? 16.445 -9.968 -11.437 1.00 87.25 189 ILE A C 1
ATOM 1490 O O . ILE A 1 189 ? 16.842 -9.583 -12.539 1.00 87.25 189 ILE A O 1
ATOM 1494 N N . ALA A 1 190 ? 17.271 -10.170 -10.414 1.00 89.62 190 ALA A N 1
ATOM 1495 C CA . ALA A 1 190 ? 18.712 -9.972 -10.510 1.00 89.62 190 ALA A CA 1
ATOM 1496 C C . ALA A 1 190 ? 19.341 -10.901 -11.564 1.00 89.62 190 ALA A C 1
ATOM 1498 O O . ALA A 1 190 ? 20.044 -10.429 -12.456 1.00 89.62 190 ALA A O 1
ATOM 1499 N N . ASP A 1 191 ? 19.007 -12.196 -11.531 1.00 88.94 191 ASP A N 1
ATOM 1500 C CA . ASP A 1 191 ? 19.468 -13.214 -12.489 1.00 88.94 191 ASP A CA 1
ATOM 1501 C C . ASP A 1 191 ? 19.068 -12.904 -13.929 1.00 88.94 191 ASP A C 1
ATOM 1503 O O . ASP A 1 191 ? 19.771 -13.274 -14.868 1.00 88.94 191 ASP A O 1
ATOM 1507 N N . SER A 1 192 ? 17.946 -12.208 -14.111 1.00 84.19 192 SER A N 1
ATOM 1508 C CA . SER A 1 192 ? 17.495 -11.808 -15.435 1.00 84.19 192 SER A CA 1
ATOM 1509 C C . SER A 1 192 ? 18.394 -10.724 -16.054 1.00 84.19 192 SER A C 1
ATOM 1511 O O . SER A 1 192 ? 18.443 -10.606 -17.275 1.00 84.19 192 SER A O 1
ATOM 1513 N N . GLY A 1 193 ? 19.127 -9.933 -15.262 1.00 81.88 193 GLY A N 1
ATOM 1514 C CA . GLY A 1 193 ? 19.887 -8.778 -15.761 1.00 81.88 193 GLY A CA 1
ATOM 1515 C C . GLY A 1 193 ? 19.053 -7.496 -15.887 1.00 81.88 193 GLY A C 1
ATOM 1516 O O . GLY A 1 193 ? 19.341 -6.635 -16.716 1.00 81.88 193 GLY A O 1
ATOM 1517 N N . PHE A 1 194 ? 17.983 -7.367 -15.100 1.00 79.25 194 PHE A N 1
ATOM 1518 C CA . PHE A 1 194 ? 17.121 -6.183 -15.069 1.00 79.25 194 PHE A CA 1
ATOM 1519 C C . PHE A 1 194 ? 17.883 -4.916 -14.634 1.00 79.25 194 PHE A C 1
ATOM 1521 O O . PHE A 1 194 ? 18.602 -4.947 -13.639 1.00 79.25 194 PHE A O 1
ATOM 1528 N N . THR A 1 195 ? 17.706 -3.795 -15.352 1.00 77.88 195 THR A N 1
ATOM 1529 C CA . THR A 1 195 ? 18.470 -2.543 -15.118 1.00 77.88 195 THR A CA 1
ATOM 1530 C C . THR A 1 195 ? 17.638 -1.246 -15.117 1.00 77.88 195 THR A C 1
ATOM 1532 O O . THR A 1 195 ? 18.147 -0.141 -15.324 1.00 77.88 195 THR A O 1
ATOM 1535 N N . LEU A 1 196 ? 16.319 -1.334 -14.922 1.00 69.25 196 LEU A N 1
ATOM 1536 C CA . LEU A 1 196 ? 15.443 -0.158 -14.998 1.00 69.25 196 LEU A CA 1
ATOM 1537 C C . LEU A 1 196 ? 15.542 0.720 -13.736 1.00 69.25 196 LEU A C 1
ATOM 1539 O O . LEU A 1 196 ? 15.689 0.225 -12.622 1.00 69.25 196 LEU A O 1
ATOM 1543 N N . TYR A 1 197 ? 15.354 2.031 -13.909 1.00 70.88 197 TYR A N 1
ATOM 1544 C CA . TYR A 1 197 ? 15.280 3.029 -12.831 1.00 70.88 197 TYR A CA 1
ATOM 1545 C C . TYR A 1 197 ? 16.531 3.145 -11.943 1.00 70.88 197 TYR A C 1
ATOM 1547 O O . TYR A 1 197 ? 16.466 3.703 -10.853 1.00 70.88 197 TYR A O 1
ATOM 1555 N N . GLY A 1 198 ? 17.684 2.705 -12.450 1.00 70.94 198 GLY A N 1
ATOM 1556 C CA . GLY A 1 198 ? 18.956 2.781 -11.734 1.00 70.94 198 GLY A CA 1
ATOM 1557 C C . GLY A 1 198 ? 19.229 1.581 -10.832 1.00 70.94 198 GLY A C 1
ATOM 1558 O O . GLY A 1 198 ? 20.260 1.572 -10.174 1.00 70.94 198 GLY A O 1
ATOM 1559 N N . TYR A 1 199 ? 18.343 0.580 -10.819 1.00 81.56 199 TYR A N 1
ATOM 1560 C CA . TYR A 1 199 ? 18.641 -0.733 -10.254 1.00 81.56 199 TYR A CA 1
ATOM 1561 C C . TYR A 1 199 ? 19.658 -1.470 -11.126 1.00 81.56 199 TYR A C 1
ATOM 1563 O O . TYR A 1 199 ? 19.581 -1.402 -12.353 1.00 81.56 199 TYR A O 1
ATOM 1571 N N . VAL A 1 200 ? 20.569 -2.209 -10.502 1.00 85.38 200 VAL A N 1
ATOM 1572 C CA . VAL A 1 200 ? 21.456 -3.180 -11.156 1.00 85.38 200 VAL A CA 1
ATOM 1573 C C . VAL A 1 200 ? 21.430 -4.515 -10.400 1.00 85.38 200 VAL A C 1
ATOM 1575 O O . VAL A 1 200 ? 21.195 -4.515 -9.192 1.00 85.38 200 VAL A O 1
ATOM 1578 N N . PRO A 1 201 ? 21.700 -5.666 -11.047 1.00 88.75 201 PRO A N 1
ATOM 1579 C CA . PRO A 1 201 ? 21.706 -6.971 -10.375 1.00 88.75 201 PRO A CA 1
ATOM 1580 C C . PRO A 1 201 ? 22.586 -7.037 -9.117 1.00 88.75 201 PRO A C 1
ATOM 1582 O O . PRO A 1 201 ? 22.231 -7.696 -8.137 1.00 88.75 201 PRO A O 1
ATOM 1585 N N . GLU A 1 202 ? 23.712 -6.318 -9.098 1.00 90.62 202 GLU A N 1
ATOM 1586 C CA . GLU A 1 202 ? 24.586 -6.209 -7.926 1.00 90.62 202 GLU A CA 1
ATOM 1587 C C . GLU A 1 202 ? 23.882 -5.616 -6.702 1.00 90.62 202 GLU A C 1
ATOM 1589 O O . GLU A 1 202 ? 24.325 -5.868 -5.580 1.00 90.62 202 GLU A O 1
ATOM 1594 N N . ASP A 1 203 ? 22.807 -4.846 -6.881 1.00 88.38 203 ASP A N 1
ATOM 1595 C CA . ASP A 1 203 ? 22.049 -4.284 -5.769 1.00 88.38 203 ASP A CA 1
ATOM 1596 C C . ASP A 1 203 ? 21.371 -5.367 -4.933 1.00 88.38 203 ASP A C 1
ATOM 1598 O O . ASP A 1 203 ? 21.377 -5.271 -3.706 1.00 88.38 203 ASP A O 1
ATOM 1602 N N . TYR A 1 204 ? 20.861 -6.425 -5.566 1.00 92.44 204 TYR A N 1
ATOM 1603 C CA . TYR A 1 204 ? 20.347 -7.591 -4.849 1.00 92.44 204 TYR A CA 1
ATOM 1604 C C . TYR A 1 204 ? 21.488 -8.376 -4.194 1.00 92.44 204 TYR A C 1
ATOM 1606 O O . TYR A 1 204 ? 21.488 -8.594 -2.983 1.00 92.44 204 TYR A O 1
ATOM 1614 N N . TYR A 1 205 ? 22.516 -8.734 -4.969 1.00 91.06 205 TYR A N 1
ATOM 1615 C CA . TYR A 1 205 ? 23.612 -9.586 -4.493 1.00 91.06 205 TYR A CA 1
ATOM 1616 C C . TYR A 1 205 ? 24.455 -8.969 -3.373 1.00 91.06 205 TYR A C 1
ATOM 1618 O O . TYR A 1 205 ? 25.055 -9.690 -2.576 1.00 91.06 205 TYR A O 1
ATOM 1626 N N . GLN A 1 206 ? 24.505 -7.639 -3.297 1.00 91.62 206 GLN A N 1
ATOM 1627 C CA . GLN A 1 206 ? 25.194 -6.899 -2.238 1.00 91.62 206 GLN A CA 1
ATOM 1628 C C . GLN A 1 206 ? 24.231 -6.374 -1.165 1.00 91.62 206 GLN A C 1
ATOM 1630 O O . GLN A 1 206 ? 24.653 -5.603 -0.304 1.00 91.62 206 GLN A O 1
ATOM 1635 N N . ASN A 1 207 ? 22.958 -6.785 -1.206 1.00 87.75 207 ASN A N 1
ATOM 1636 C CA . ASN A 1 207 ? 21.912 -6.375 -0.272 1.00 87.75 207 ASN A CA 1
ATOM 1637 C C . ASN A 1 207 ? 21.802 -4.841 -0.130 1.00 87.75 207 ASN A C 1
ATOM 1639 O O . ASN A 1 207 ? 21.663 -4.307 0.971 1.00 87.75 207 ASN A O 1
ATOM 1643 N N . LYS A 1 208 ? 21.928 -4.125 -1.254 1.00 84.69 208 LYS A N 1
ATOM 1644 C CA . LYS A 1 208 ? 21.813 -2.663 -1.325 1.00 84.69 208 LYS A CA 1
ATOM 1645 C C . LYS A 1 208 ? 20.365 -2.220 -1.438 1.00 84.69 208 LYS A C 1
ATOM 1647 O O . LYS A 1 208 ? 19.991 -1.244 -0.791 1.00 84.69 208 LYS A O 1
ATOM 1652 N N . THR A 1 209 ? 19.568 -2.894 -2.271 1.00 85.12 209 THR A N 1
ATOM 1653 C CA . THR A 1 209 ? 18.162 -2.534 -2.469 1.00 85.12 209 THR A CA 1
ATOM 1654 C C . THR A 1 209 ? 17.307 -3.659 -3.062 1.00 85.12 209 THR A C 1
ATOM 1656 O O . THR A 1 209 ? 17.828 -4.662 -3.543 1.00 85.12 209 THR A O 1
ATOM 1659 N N . SER A 1 210 ? 15.987 -3.460 -3.037 1.00 86.00 210 SER A N 1
ATOM 1660 C CA . SER A 1 210 ? 14.968 -4.280 -3.694 1.00 86.00 210 SER A CA 1
ATOM 1661 C C . SER A 1 210 ? 14.342 -3.547 -4.877 1.00 86.00 210 SER A C 1
ATOM 1663 O O . SER A 1 210 ? 14.191 -2.320 -4.871 1.00 86.00 210 SER A O 1
ATOM 1665 N N . VAL A 1 211 ? 13.892 -4.305 -5.874 1.00 83.56 211 VAL A N 1
ATOM 1666 C CA . VAL A 1 211 ? 13.141 -3.761 -7.014 1.00 83.56 211 VAL A CA 1
ATOM 1667 C C . VAL A 1 211 ? 11.755 -3.293 -6.589 1.00 83.56 211 VAL A C 1
ATOM 1669 O O . VAL A 1 211 ? 11.227 -2.315 -7.129 1.00 83.56 211 VAL A O 1
ATOM 1672 N N . PHE A 1 212 ? 11.171 -3.969 -5.606 1.00 85.06 212 PHE A N 1
ATOM 1673 C CA . PHE A 1 212 ? 9.844 -3.668 -5.096 1.00 85.06 212 PHE A CA 1
ATOM 1674 C C . PHE A 1 212 ? 9.850 -2.655 -3.953 1.00 85.06 212 PHE A C 1
ATOM 1676 O O . PHE A 1 212 ? 10.848 -2.519 -3.236 1.00 85.06 212 PHE A O 1
ATOM 1683 N N . PRO A 1 213 ? 8.723 -1.950 -3.761 1.00 87.06 213 PRO A N 1
ATOM 1684 C CA . PRO A 1 213 ? 8.585 -0.973 -2.701 1.00 87.06 213 PRO A CA 1
ATOM 1685 C C . PRO A 1 213 ? 8.448 -1.617 -1.317 1.00 87.06 213 PRO A C 1
ATOM 1687 O O . PRO A 1 213 ? 8.089 -2.790 -1.157 1.00 87.06 213 PRO A O 1
ATOM 1690 N N . ASN A 1 214 ? 8.670 -0.796 -0.295 1.00 89.50 214 ASN A N 1
ATOM 1691 C CA . ASN A 1 214 ? 8.467 -1.155 1.103 1.00 89.50 214 ASN A CA 1
ATOM 1692 C C . ASN A 1 214 ? 7.858 0.022 1.878 1.00 89.50 214 ASN A C 1
ATOM 1694 O O . ASN A 1 214 ? 8.219 1.179 1.656 1.00 89.50 214 ASN A O 1
ATOM 1698 N N . ILE A 1 215 ? 6.967 -0.297 2.819 1.00 93.44 215 ILE A N 1
ATOM 1699 C CA . ILE A 1 215 ? 6.548 0.625 3.880 1.00 93.44 215 ILE A CA 1
ATOM 1700 C C . ILE A 1 215 ? 7.129 0.125 5.198 1.00 93.44 215 ILE A C 1
ATOM 1702 O O . ILE A 1 215 ? 6.907 -1.024 5.596 1.00 93.44 215 ILE A O 1
ATOM 1706 N N . SER A 1 216 ? 7.833 0.998 5.910 1.00 94.12 216 SER A N 1
ATOM 1707 C CA . SER A 1 216 ? 8.441 0.671 7.198 1.00 94.12 216 SER A CA 1
ATOM 1708 C C . SER A 1 216 ? 8.317 1.818 8.187 1.00 94.12 216 SER A C 1
ATOM 1710 O O . SER A 1 216 ? 8.154 2.978 7.817 1.00 94.12 216 SER A O 1
ATOM 1712 N N . LYS A 1 217 ? 8.396 1.484 9.476 1.00 94.62 217 LYS A N 1
ATOM 1713 C CA . LYS A 1 217 ? 8.425 2.464 10.557 1.00 94.62 217 LYS A CA 1
ATOM 1714 C C . LYS A 1 217 ? 9.824 2.521 11.149 1.00 94.62 217 LYS A C 1
ATOM 1716 O O . LYS A 1 217 ? 10.314 1.519 11.676 1.00 94.62 217 LYS A O 1
ATOM 1721 N N . ASN A 1 218 ? 10.450 3.691 11.111 1.00 90.44 218 ASN A N 1
ATOM 1722 C CA . ASN A 1 218 ? 11.618 3.966 11.929 1.00 90.44 218 ASN A CA 1
ATOM 1723 C C . ASN A 1 218 ? 11.167 4.048 13.393 1.00 90.44 218 ASN A C 1
ATOM 1725 O O . ASN A 1 218 ? 10.492 4.996 13.790 1.00 90.44 218 ASN A O 1
ATOM 1729 N N . LYS A 1 219 ? 11.523 3.036 14.188 1.00 86.94 219 LYS A N 1
ATOM 1730 C CA . LYS A 1 219 ? 11.096 2.923 15.589 1.00 86.94 219 LYS A CA 1
ATOM 1731 C C . LYS A 1 219 ? 11.693 4.007 16.486 1.00 86.94 219 LYS A C 1
ATOM 1733 O O . LYS A 1 219 ? 11.030 4.411 17.431 1.00 86.94 219 LYS A O 1
ATOM 1738 N N . GLU A 1 220 ? 12.901 4.479 16.188 1.00 85.88 220 GLU A N 1
ATOM 1739 C CA . GLU A 1 220 ? 13.589 5.495 16.994 1.00 85.88 220 GLU A CA 1
ATOM 1740 C C . GLU A 1 220 ? 13.004 6.888 16.752 1.00 85.88 220 GLU A C 1
ATOM 1742 O O . GLU A 1 220 ? 12.737 7.625 17.695 1.00 85.88 220 GLU A O 1
ATOM 1747 N N . ALA A 1 221 ? 12.742 7.222 15.485 1.00 85.44 221 ALA A N 1
ATOM 1748 C CA . ALA A 1 221 ? 12.161 8.507 15.096 1.00 85.44 221 ALA A CA 1
ATOM 1749 C C . ALA A 1 221 ? 10.620 8.524 15.133 1.00 85.44 221 ALA A C 1
ATOM 1751 O O . ALA A 1 221 ? 10.015 9.566 14.899 1.00 85.44 221 ALA A O 1
ATOM 1752 N N . ASN A 1 222 ? 9.982 7.374 15.388 1.00 87.50 222 ASN A N 1
ATOM 1753 C CA . ASN A 1 222 ? 8.537 7.164 15.245 1.00 87.50 222 ASN A CA 1
ATOM 1754 C C . ASN A 1 222 ? 7.992 7.659 13.885 1.00 87.50 222 ASN A C 1
ATOM 1756 O O . ASN A 1 222 ? 6.891 8.197 13.796 1.00 87.50 222 ASN A O 1
ATOM 1760 N N . GLU A 1 223 ? 8.773 7.464 12.821 1.00 93.25 223 GLU A N 1
ATOM 1761 C CA . GLU A 1 223 ? 8.526 8.023 11.489 1.00 93.25 223 GLU A CA 1
ATOM 1762 C C . GLU A 1 223 ? 8.221 6.907 10.486 1.00 93.25 223 GLU A C 1
ATOM 1764 O O . GLU A 1 223 ? 8.948 5.914 10.404 1.00 93.25 223 GLU A O 1
ATOM 1769 N N . TRP A 1 224 ? 7.159 7.073 9.702 1.00 96.88 224 TRP A N 1
ATOM 1770 C CA . TRP A 1 224 ? 6.844 6.180 8.591 1.00 96.88 224 TRP A CA 1
ATOM 1771 C C . TRP A 1 224 ? 7.642 6.554 7.346 1.00 96.88 224 TRP A C 1
ATOM 1773 O O . TRP A 1 224 ? 7.698 7.721 6.959 1.00 96.88 224 TRP A O 1
ATOM 1783 N N . LYS A 1 225 ? 8.217 5.540 6.703 1.00 95.75 225 LYS A N 1
ATOM 1784 C CA . LYS A 1 225 ? 8.999 5.656 5.477 1.00 95.75 225 LYS A CA 1
ATOM 1785 C C . LYS A 1 225 ? 8.382 4.827 4.368 1.00 95.75 225 LYS A C 1
ATOM 1787 O O . LYS A 1 225 ? 7.928 3.704 4.600 1.00 95.75 225 LYS A O 1
ATOM 1792 N N . PHE A 1 226 ? 8.417 5.381 3.166 1.00 93.88 226 PHE A N 1
ATOM 1793 C CA . PHE A 1 226 ? 8.091 4.677 1.937 1.00 93.88 226 PHE A CA 1
ATOM 1794 C C . PHE A 1 226 ? 9.325 4.647 1.035 1.00 93.88 226 PHE A C 1
ATOM 1796 O O . PHE A 1 226 ? 9.879 5.687 0.678 1.00 93.88 226 PHE A O 1
ATOM 1803 N N . TRP A 1 227 ? 9.753 3.437 0.686 1.00 91.06 227 TRP A N 1
ATOM 1804 C CA . TRP A 1 227 ? 10.801 3.168 -0.292 1.00 91.06 227 TRP A CA 1
ATOM 1805 C C . TRP A 1 227 ? 10.153 2.746 -1.606 1.00 91.06 227 TRP A C 1
ATOM 1807 O O . TRP A 1 227 ? 9.350 1.814 -1.616 1.00 91.06 227 TRP A O 1
ATOM 1817 N N . SER A 1 228 ? 10.504 3.395 -2.716 1.00 84.25 228 SER A N 1
ATOM 1818 C CA . SER A 1 228 ? 9.867 3.152 -4.019 1.00 84.25 228 SER A CA 1
ATOM 1819 C C . SER A 1 228 ? 10.393 1.928 -4.782 1.00 84.25 228 SER A C 1
ATOM 1821 O O . SER A 1 228 ? 9.884 1.633 -5.870 1.00 84.25 228 SER A O 1
ATOM 1823 N N . GLY A 1 229 ? 11.393 1.223 -4.246 1.00 84.75 229 GLY A N 1
ATOM 1824 C CA . GLY A 1 229 ? 12.029 0.083 -4.904 1.00 84.75 229 GLY A CA 1
ATOM 1825 C C . GLY A 1 229 ? 13.124 0.515 -5.878 1.00 84.75 229 GLY A C 1
ATOM 1826 O O . GLY A 1 229 ? 13.960 1.362 -5.559 1.00 84.75 229 GLY A O 1
ATOM 1827 N N . ALA A 1 230 ? 13.077 -0.024 -7.099 1.00 78.31 230 ALA A N 1
ATOM 1828 C CA . ALA A 1 230 ? 14.101 0.165 -8.129 1.00 78.31 230 ALA A CA 1
ATOM 1829 C C . ALA A 1 230 ? 14.439 1.628 -8.460 1.00 78.31 230 ALA A C 1
ATOM 1831 O O . ALA A 1 230 ? 15.537 1.884 -8.932 1.00 78.31 230 ALA A O 1
ATOM 1832 N N . SER A 1 231 ? 13.533 2.592 -8.233 1.00 77.12 231 SER A N 1
ATOM 1833 C CA . SER A 1 231 ? 13.815 4.012 -8.505 1.00 77.12 231 SER A CA 1
ATOM 1834 C C . SER A 1 231 ? 14.609 4.723 -7.424 1.00 77.12 231 SER A C 1
ATOM 1836 O O . SER A 1 231 ? 14.964 5.880 -7.602 1.00 77.12 231 SER A O 1
ATOM 1838 N N . HIS A 1 232 ? 14.898 4.058 -6.313 1.00 81.12 232 HIS A N 1
ATOM 1839 C CA . HIS A 1 232 ? 15.690 4.604 -5.224 1.00 81.12 232 HIS A CA 1
ATOM 1840 C C . HIS A 1 232 ? 15.141 5.871 -4.552 1.00 81.12 232 HIS A C 1
ATOM 1842 O O . HIS A 1 232 ? 15.873 6.592 -3.869 1.00 81.12 232 HIS A O 1
ATOM 1848 N N . ALA A 1 233 ? 13.855 6.165 -4.728 1.00 86.12 233 ALA A N 1
ATOM 1849 C CA . ALA A 1 233 ? 13.217 7.312 -4.110 1.00 86.12 233 ALA A CA 1
ATOM 1850 C C . ALA A 1 233 ? 12.790 6.956 -2.682 1.00 86.12 233 ALA A C 1
ATOM 1852 O O . ALA A 1 233 ? 12.175 5.916 -2.426 1.00 86.12 233 ALA A O 1
ATOM 1853 N N . ASN A 1 234 ? 13.144 7.833 -1.746 1.00 90.50 234 ASN A N 1
ATOM 1854 C CA . ASN A 1 234 ? 12.826 7.669 -0.337 1.00 90.50 234 ASN A CA 1
ATOM 1855 C C . ASN A 1 234 ? 11.904 8.795 0.109 1.00 90.50 234 ASN A C 1
ATOM 1857 O O . ASN A 1 234 ? 12.152 9.959 -0.205 1.00 90.50 234 ASN A O 1
ATOM 1861 N N . TYR A 1 235 ? 10.875 8.445 0.867 1.00 94.25 235 TYR A N 1
ATOM 1862 C CA . TYR A 1 235 ? 9.867 9.384 1.321 1.00 94.25 235 TYR A CA 1
ATOM 1863 C C . TYR A 1 235 ? 9.576 9.200 2.808 1.00 94.25 235 TYR A C 1
ATOM 1865 O O . TYR A 1 235 ? 9.586 8.078 3.321 1.00 94.25 235 TYR A O 1
ATOM 1873 N N . LYS A 1 236 ? 9.262 10.303 3.487 1.00 95.62 236 LYS A N 1
ATOM 1874 C CA . LYS A 1 236 ? 8.794 10.341 4.881 1.00 95.62 236 LYS A CA 1
ATOM 1875 C C . LYS A 1 236 ? 7.318 10.730 4.916 1.00 95.62 236 LYS A C 1
ATOM 1877 O O . LYS A 1 236 ? 6.870 11.519 4.085 1.00 95.62 236 LYS A O 1
ATOM 1882 N N . LEU A 1 237 ? 6.546 10.144 5.828 1.00 96.19 237 LEU A N 1
ATOM 1883 C CA . LEU A 1 237 ? 5.120 10.451 5.955 1.00 96.19 237 LEU A CA 1
ATOM 1884 C C . LEU A 1 237 ? 4.923 11.937 6.270 1.00 96.19 237 LEU A C 1
ATOM 1886 O O . LEU A 1 237 ? 5.571 12.482 7.163 1.00 96.19 237 LEU A O 1
ATOM 1890 N N . ASN A 1 238 ? 3.997 12.579 5.561 1.00 94.94 238 ASN A N 1
ATOM 1891 C CA . ASN A 1 238 ? 3.614 13.952 5.837 1.00 94.94 238 ASN A CA 1
ATOM 1892 C C . ASN A 1 238 ? 2.669 13.990 7.045 1.00 94.94 238 ASN A C 1
ATOM 1894 O O . ASN A 1 238 ? 1.462 13.805 6.919 1.00 94.94 238 ASN A O 1
ATOM 1898 N N . THR A 1 239 ? 3.206 14.260 8.232 1.00 90.12 239 THR A N 1
ATOM 1899 C CA . THR A 1 239 ? 2.412 14.325 9.470 1.00 90.12 239 THR A CA 1
ATOM 1900 C C . THR A 1 239 ? 1.484 15.539 9.539 1.00 90.12 239 THR A C 1
ATOM 1902 O O . THR A 1 239 ? 0.566 15.549 10.356 1.00 90.12 239 THR A O 1
ATOM 1905 N N . ALA A 1 240 ? 1.675 16.544 8.676 1.00 92.69 240 ALA A N 1
ATOM 1906 C CA . ALA A 1 240 ? 0.785 17.699 8.586 1.00 92.69 240 ALA A CA 1
ATOM 1907 C C . ALA A 1 240 ? -0.504 17.399 7.800 1.00 92.69 240 ALA A C 1
ATOM 1909 O O . ALA A 1 240 ? -1.450 18.185 7.861 1.00 92.69 240 ALA A O 1
ATOM 1910 N N . LYS A 1 241 ? -0.559 16.279 7.066 1.00 94.88 241 LYS A N 1
ATOM 1911 C CA . LYS A 1 241 ? -1.692 15.909 6.213 1.00 94.88 241 LYS A CA 1
ATOM 1912 C C . LYS A 1 241 ? -2.070 14.446 6.439 1.00 94.88 241 LYS A C 1
ATOM 1914 O O . LYS A 1 241 ? -1.417 13.535 5.937 1.00 94.88 241 LYS A O 1
ATOM 1919 N N . LEU A 1 242 ? -3.135 14.235 7.212 1.00 93.69 242 LEU A N 1
ATOM 1920 C CA . LEU A 1 242 ? -3.627 12.897 7.541 1.00 93.69 242 LEU A CA 1
ATOM 1921 C C . LEU A 1 242 ? -4.119 12.144 6.292 1.00 93.69 242 LEU A C 1
ATOM 1923 O O . LEU A 1 242 ? -4.625 12.782 5.361 1.00 93.69 242 LEU A O 1
ATOM 1927 N N . PRO A 1 243 ? -4.005 10.803 6.274 1.00 97.12 243 PRO A N 1
ATOM 1928 C CA . PRO A 1 243 ? -4.568 9.975 5.216 1.00 97.12 243 PRO A CA 1
ATOM 1929 C C . PRO A 1 243 ? -6.063 10.199 5.000 1.00 97.12 243 PRO A C 1
ATOM 1931 O O . PRO A 1 243 ? -6.810 10.498 5.932 1.00 97.12 243 PRO A O 1
ATOM 1934 N N . GLN A 1 244 ? -6.506 10.007 3.762 1.00 96.06 244 GLN A N 1
ATOM 1935 C CA . GLN A 1 244 ? -7.905 10.147 3.369 1.00 96.06 244 GLN A CA 1
ATOM 1936 C C . GLN A 1 244 ? -8.447 8.829 2.833 1.00 96.06 244 GLN A C 1
ATOM 1938 O O . GLN A 1 244 ? -7.772 8.134 2.079 1.00 96.06 244 GLN A O 1
ATOM 1943 N N . LYS A 1 245 ? -9.687 8.492 3.197 1.00 94.44 245 LYS A N 1
ATOM 1944 C CA . LYS A 1 245 ? -10.408 7.366 2.597 1.00 94.44 245 LYS A CA 1
ATOM 1945 C C . LYS A 1 245 ? -11.082 7.834 1.309 1.00 94.44 245 LYS A C 1
ATOM 1947 O O . LYS A 1 245 ? -11.872 8.774 1.339 1.00 94.44 245 LYS A O 1
ATOM 1952 N N . ILE A 1 246 ? -10.793 7.160 0.202 1.00 90.19 246 ILE A N 1
ATOM 1953 C CA . ILE A 1 246 ? -11.427 7.369 -1.099 1.00 90.19 246 ILE A CA 1
ATOM 1954 C C . ILE A 1 246 ? -12.143 6.067 -1.459 1.00 90.19 246 ILE A C 1
ATOM 1956 O O . ILE A 1 246 ? -11.509 5.057 -1.761 1.00 90.19 246 ILE A O 1
ATOM 1960 N N . ASN A 1 247 ? -13.477 6.076 -1.395 1.00 89.06 247 ASN A N 1
ATOM 1961 C CA . ASN A 1 247 ? -14.297 4.861 -1.451 1.00 89.06 247 ASN A CA 1
ATOM 1962 C C . ASN A 1 247 ? -13.854 3.842 -0.382 1.00 89.06 247 ASN A C 1
ATOM 1964 O O . ASN A 1 247 ? -14.018 4.099 0.808 1.00 89.06 247 ASN A O 1
ATOM 1968 N N . ASP A 1 248 ? -13.270 2.717 -0.797 1.00 89.94 248 ASP A N 1
ATOM 1969 C CA . ASP A 1 248 ? -12.812 1.631 0.077 1.00 89.94 248 ASP A CA 1
ATOM 1970 C C . ASP A 1 248 ? -11.275 1.516 0.166 1.00 89.94 248 ASP A C 1
ATOM 1972 O O . ASP A 1 248 ? -10.758 0.594 0.799 1.00 89.94 248 ASP A O 1
ATOM 1976 N N . TYR A 1 249 ? -10.528 2.443 -0.444 1.00 93.50 249 TYR A N 1
ATOM 1977 C CA . TYR A 1 249 ? -9.064 2.526 -0.364 1.00 93.50 249 TYR A CA 1
ATOM 1978 C C . TYR A 1 249 ? -8.613 3.852 0.267 1.00 93.50 249 TYR A C 1
ATOM 1980 O O . TYR A 1 249 ? -9.435 4.710 0.592 1.00 93.50 249 TYR A O 1
ATOM 1988 N N . TYR A 1 250 ? -7.304 4.018 0.474 1.00 95.50 250 TYR A N 1
ATOM 1989 C CA . TYR A 1 250 ? -6.748 5.167 1.193 1.00 95.50 250 TYR A CA 1
ATOM 1990 C C . TYR A 1 250 ? -5.693 5.898 0.373 1.00 95.50 250 TYR A C 1
ATOM 1992 O O . TYR A 1 250 ? -4.820 5.265 -0.212 1.00 95.50 250 TYR A O 1
ATOM 2000 N N . GLU A 1 251 ? -5.728 7.224 0.384 1.00 95.50 251 GLU A N 1
ATOM 2001 C CA . GLU A 1 251 ? -4.621 8.069 -0.051 1.00 95.50 251 GLU A CA 1
ATOM 2002 C C . GLU A 1 251 ? -3.794 8.497 1.157 1.00 95.50 251 GLU A C 1
ATOM 2004 O O . GLU A 1 251 ? -4.319 9.006 2.148 1.00 95.50 251 GLU A O 1
ATOM 2009 N N . VAL A 1 252 ? -2.485 8.291 1.066 1.00 96.19 252 VAL A N 1
ATOM 2010 C CA . VAL A 1 252 ? -1.512 8.656 2.091 1.00 96.19 252 VAL A CA 1
ATOM 2011 C C . VAL A 1 252 ? -0.503 9.616 1.487 1.00 96.19 252 VAL A C 1
ATOM 2013 O O . VAL A 1 252 ? 0.037 9.376 0.406 1.00 96.19 252 VAL A O 1
ATOM 2016 N N . TYR A 1 253 ? -0.231 10.697 2.207 1.00 95.44 253 TYR A N 1
ATOM 2017 C CA . TYR A 1 253 ? 0.625 11.778 1.740 1.00 95.44 253 TYR A CA 1
ATOM 2018 C C . TYR A 1 253 ? 2.010 11.640 2.354 1.00 95.44 253 TYR A C 1
ATOM 2020 O O . TYR A 1 253 ? 2.175 11.621 3.571 1.00 95.44 253 TYR A O 1
ATOM 2028 N N . PHE A 1 254 ? 3.018 11.558 1.504 1.00 95.31 254 PHE A N 1
ATOM 2029 C CA . PHE A 1 254 ? 4.419 11.568 1.881 1.00 95.31 254 PHE A CA 1
ATOM 2030 C C . PHE A 1 254 ? 5.102 12.809 1.307 1.00 95.31 254 PHE A C 1
ATOM 2032 O O . PHE A 1 254 ? 4.560 13.487 0.436 1.00 95.31 254 PHE A O 1
ATOM 2039 N N . VAL A 1 255 ? 6.312 13.090 1.777 1.00 94.38 255 VAL A N 1
ATOM 2040 C CA . VAL A 1 255 ? 7.213 14.077 1.179 1.00 94.38 255 VAL A CA 1
ATOM 2041 C C . VAL A 1 255 ? 8.567 13.443 0.882 1.00 94.38 255 VAL A C 1
ATOM 2043 O O . VAL A 1 255 ? 9.001 12.526 1.590 1.00 94.38 255 VAL A O 1
ATOM 2046 N N . GLY A 1 256 ? 9.229 13.901 -0.180 1.00 92.62 256 GLY A N 1
ATOM 2047 C CA . GLY A 1 256 ? 10.539 13.390 -0.564 1.00 92.62 256 GLY A CA 1
ATOM 2048 C C . GLY A 1 256 ? 11.595 13.599 0.523 1.00 92.62 256 GLY A C 1
ATOM 2049 O O . GLY A 1 256 ? 11.607 14.611 1.224 1.00 92.62 256 GLY A O 1
ATOM 2050 N N . ALA A 1 257 ? 12.470 12.605 0.678 1.00 91.62 257 ALA A N 1
ATOM 2051 C CA . ALA A 1 257 ? 13.504 12.538 1.713 1.00 91.62 257 ALA A CA 1
ATOM 2052 C C . ALA A 1 257 ? 14.910 12.262 1.143 1.00 91.62 257 ALA A C 1
ATOM 2054 O O . ALA A 1 257 ? 15.851 11.997 1.891 1.00 91.62 257 ALA A O 1
ATOM 2055 N N . ASN A 1 258 ? 15.065 12.280 -0.183 1.00 85.44 258 ASN A N 1
ATOM 2056 C CA . ASN A 1 258 ? 16.359 12.242 -0.857 1.00 85.44 258 ASN A CA 1
ATOM 2057 C C . ASN A 1 258 ? 16.308 13.001 -2.191 1.00 85.44 258 ASN A C 1
ATOM 2059 O O . ASN A 1 258 ? 15.245 13.415 -2.648 1.00 85.44 258 ASN A O 1
ATOM 2063 N N . SER A 1 259 ? 17.465 13.164 -2.834 1.00 82.56 259 SER A N 1
ATOM 2064 C CA . SER A 1 259 ? 17.588 13.901 -4.098 1.00 82.56 259 SER A CA 1
ATOM 2065 C C . SER A 1 259 ? 16.743 13.327 -5.240 1.00 82.56 259 SER A C 1
ATOM 2067 O O . SER A 1 259 ? 16.336 14.083 -6.115 1.00 82.56 259 SER A O 1
ATOM 2069 N N . ILE A 1 260 ? 16.452 12.020 -5.228 1.00 79.50 260 ILE A N 1
ATOM 2070 C CA . ILE A 1 260 ? 15.601 11.377 -6.238 1.00 79.50 260 ILE A CA 1
ATOM 2071 C C . ILE A 1 260 ? 14.120 11.696 -6.009 1.00 79.50 260 ILE A C 1
ATOM 2073 O O . ILE A 1 260 ? 13.394 11.977 -6.957 1.00 79.50 260 ILE A O 1
ATOM 2077 N N . ALA A 1 261 ? 13.673 11.662 -4.752 1.00 82.31 261 ALA A N 1
ATOM 2078 C CA . ALA A 1 261 ? 12.302 11.983 -4.373 1.00 82.31 261 ALA A CA 1
ATOM 2079 C C . ALA A 1 261 ? 12.006 13.492 -4.360 1.00 82.31 261 ALA A C 1
ATOM 2081 O O . ALA A 1 261 ? 10.835 13.857 -4.324 1.00 82.31 261 ALA A O 1
ATOM 2082 N N . ILE A 1 262 ? 13.056 14.324 -4.411 1.00 78.31 262 ILE A N 1
ATOM 2083 C CA . ILE A 1 262 ? 13.045 15.784 -4.262 1.00 78.31 262 ILE A CA 1
ATOM 2084 C C . ILE A 1 262 ? 12.536 16.176 -2.871 1.00 78.31 262 ILE A C 1
ATOM 2086 O O . ILE A 1 262 ? 11.377 15.978 -2.518 1.00 78.31 262 ILE A O 1
ATOM 2090 N N . GLU A 1 263 ? 13.435 16.712 -2.050 1.00 84.31 263 GLU A N 1
ATOM 2091 C CA . GLU A 1 263 ? 13.138 17.010 -0.650 1.00 84.31 263 GLU A CA 1
ATOM 2092 C C . GLU A 1 263 ? 11.932 17.954 -0.519 1.00 84.31 263 GLU A C 1
ATOM 2094 O O . GLU A 1 263 ? 11.823 18.939 -1.249 1.00 84.31 263 GLU A O 1
ATOM 2099 N N . GLU A 1 264 ? 11.010 17.616 0.387 1.00 81.75 264 GLU A N 1
ATOM 2100 C CA . GLU A 1 264 ? 9.748 18.338 0.638 1.00 81.75 264 GLU A CA 1
ATOM 2101 C C . GLU A 1 264 ? 8.710 18.314 -0.505 1.00 81.75 264 GLU A C 1
ATOM 2103 O O . GLU A 1 264 ? 7.602 18.828 -0.337 1.00 81.75 264 GLU A O 1
ATOM 2108 N N . GLN A 1 265 ? 8.991 17.673 -1.646 1.00 86.25 265 GLN A N 1
ATOM 2109 C CA . GLN A 1 265 ? 7.982 17.487 -2.690 1.00 86.25 265 GLN A CA 1
ATOM 2110 C C . GLN A 1 265 ? 6.929 16.462 -2.246 1.00 86.25 265 GLN A C 1
ATOM 2112 O O . GLN A 1 265 ? 7.270 15.339 -1.869 1.00 86.25 265 GLN A O 1
ATOM 2117 N N . GLU A 1 266 ? 5.645 16.837 -2.314 1.00 90.31 266 GLU A N 1
ATOM 2118 C CA . GLU A 1 266 ? 4.533 15.946 -1.960 1.00 90.31 266 GLU A CA 1
ATOM 2119 C C . GLU A 1 266 ? 4.439 14.756 -2.928 1.00 90.31 266 GLU A C 1
ATOM 2121 O O . GLU A 1 266 ? 4.557 14.891 -4.149 1.00 90.31 266 GLU A O 1
ATOM 2126 N N . PHE A 1 267 ? 4.182 13.584 -2.356 1.00 88.69 267 PHE A N 1
ATOM 2127 C CA . PHE A 1 267 ? 3.973 12.325 -3.047 1.00 88.69 267 PHE A CA 1
ATOM 2128 C C . PHE A 1 267 ? 2.734 11.629 -2.485 1.00 88.69 267 PHE A C 1
ATOM 2130 O O . PHE A 1 267 ? 2.585 11.498 -1.270 1.00 88.69 267 PHE A O 1
ATOM 2137 N N . ILE A 1 268 ? 1.853 11.159 -3.368 1.00 91.44 268 ILE A N 1
ATOM 2138 C CA . ILE A 1 268 ? 0.626 10.457 -2.984 1.00 91.44 268 ILE A CA 1
ATOM 2139 C C . ILE A 1 268 ? 0.829 8.961 -3.202 1.00 91.44 268 ILE A C 1
ATOM 2141 O O . ILE A 1 268 ? 1.113 8.513 -4.314 1.00 91.44 268 ILE A O 1
ATOM 2145 N N . LEU A 1 269 ? 0.647 8.193 -2.133 1.00 91.81 269 LEU A N 1
ATOM 2146 C CA . LEU A 1 269 ? 0.628 6.739 -2.151 1.00 91.81 269 LEU A CA 1
ATOM 2147 C C . LEU A 1 269 ? -0.800 6.255 -1.916 1.00 91.81 269 LEU A C 1
ATOM 2149 O O . LEU A 1 269 ? -1.408 6.585 -0.902 1.00 91.81 269 LEU A O 1
ATOM 2153 N N . THR A 1 270 ? -1.327 5.442 -2.825 1.00 92.38 270 THR A N 1
ATOM 2154 C CA . THR A 1 270 ? -2.633 4.808 -2.640 1.00 92.38 270 THR A CA 1
ATOM 2155 C C . THR A 1 270 ? -2.465 3.417 -2.028 1.00 92.38 270 THR A C 1
ATOM 2157 O O . THR A 1 270 ? -1.759 2.568 -2.576 1.00 92.38 270 THR A O 1
ATOM 2160 N N . LEU A 1 271 ? -3.131 3.180 -0.899 1.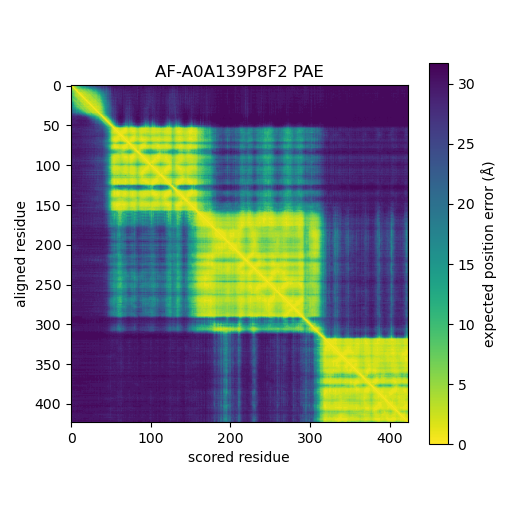00 93.25 271 LEU A N 1
ATOM 2161 C CA . LEU A 1 271 ? -3.182 1.910 -0.182 1.00 93.25 271 LEU A CA 1
ATOM 2162 C C . LEU A 1 271 ? -4.520 1.220 -0.458 1.00 93.25 271 LEU A C 1
ATOM 2164 O O . LEU A 1 271 ? -5.571 1.702 -0.033 1.00 93.25 271 LEU A O 1
ATOM 2168 N N . VAL A 1 272 ? -4.489 0.082 -1.149 1.00 90.69 272 VAL A N 1
ATOM 2169 C CA . VAL A 1 272 ? -5.688 -0.702 -1.478 1.00 90.69 272 VAL A CA 1
ATOM 2170 C C . VAL A 1 272 ? -5.720 -1.962 -0.612 1.00 90.69 272 VAL A C 1
ATOM 2172 O O . VAL A 1 272 ? -4.810 -2.788 -0.728 1.00 90.69 272 VAL A O 1
ATOM 2175 N N . PRO A 1 273 ? -6.723 -2.139 0.265 1.00 91.12 273 PRO A N 1
ATOM 2176 C CA . PRO A 1 273 ? -6.862 -3.362 1.053 1.00 91.12 273 PRO A CA 1
ATOM 2177 C C . PRO A 1 273 ? -7.112 -4.604 0.188 1.00 91.12 273 PRO A C 1
ATOM 2179 O O . PRO A 1 273 ? -7.441 -4.517 -0.996 1.00 91.12 273 PRO A O 1
ATOM 2182 N N . GLU A 1 274 ? -6.993 -5.782 0.797 1.00 85.75 274 GLU A N 1
ATOM 2183 C CA . GLU A 1 274 ? -7.440 -7.025 0.169 1.00 85.75 274 GLU A CA 1
ATOM 2184 C C . GLU A 1 274 ? -8.934 -6.968 -0.184 1.00 85.75 274 GLU A C 1
ATOM 2186 O O . GLU A 1 274 ? -9.750 -6.399 0.540 1.00 85.75 274 GLU A O 1
ATOM 2191 N N . ASN A 1 275 ? -9.298 -7.589 -1.301 1.00 85.50 275 ASN A N 1
ATOM 2192 C CA . ASN A 1 275 ? -10.663 -7.696 -1.812 1.00 85.50 275 ASN A CA 1
ATOM 2193 C C . ASN A 1 275 ? -11.364 -6.344 -2.060 1.00 85.50 275 ASN A C 1
ATOM 2195 O O . ASN A 1 275 ? -12.586 -6.301 -2.182 1.00 85.50 275 ASN A O 1
ATOM 2199 N N . VAL A 1 276 ? -10.598 -5.255 -2.186 1.00 87.31 276 VAL A N 1
ATOM 2200 C CA . VAL A 1 276 ? -11.087 -3.919 -2.550 1.00 87.31 276 VAL A CA 1
ATOM 2201 C C . VAL A 1 276 ? -10.771 -3.611 -4.016 1.00 87.31 276 VAL A C 1
ATOM 2203 O O . VAL A 1 276 ? -9.702 -3.956 -4.527 1.00 87.31 276 VAL A O 1
ATOM 2206 N N . VAL A 1 277 ? -11.712 -2.956 -4.705 1.00 85.81 277 VAL A N 1
ATOM 2207 C CA . VAL A 1 277 ? -11.509 -2.402 -6.052 1.00 85.81 277 VAL A CA 1
ATOM 2208 C C . VAL A 1 277 ? -10.637 -1.150 -5.937 1.00 85.81 277 VAL A C 1
ATOM 2210 O O . VAL A 1 277 ? -11.032 -0.171 -5.306 1.00 85.81 277 VAL A O 1
ATOM 2213 N N . GLY A 1 278 ? -9.439 -1.185 -6.520 1.00 83.06 278 GLY A N 1
ATOM 2214 C CA . GLY A 1 278 ? -8.550 -0.021 -6.547 1.00 83.06 278 GLY A CA 1
ATOM 2215 C C . GLY A 1 278 ? -8.973 1.025 -7.587 1.00 83.06 278 GLY A C 1
ATOM 2216 O O . GLY A 1 278 ? -9.868 0.769 -8.394 1.00 83.06 278 GLY A O 1
ATOM 2217 N N . PRO A 1 279 ? -8.293 2.186 -7.642 1.00 82.81 279 PRO A N 1
ATOM 2218 C CA . PRO A 1 279 ? -8.511 3.210 -8.675 1.00 82.81 279 PRO A CA 1
ATOM 2219 C C . PRO A 1 279 ? -8.295 2.707 -10.114 1.00 82.81 279 PRO A C 1
ATOM 2221 O O . PRO A 1 279 ? -8.686 3.365 -11.071 1.00 82.81 279 PRO A O 1
ATOM 2224 N N . ASP A 1 280 ? -7.679 1.538 -10.275 1.00 78.00 280 ASP A N 1
ATOM 2225 C CA . ASP A 1 280 ? -7.461 0.845 -11.541 1.00 78.00 280 ASP A CA 1
ATOM 2226 C C . ASP A 1 280 ? -8.601 -0.094 -11.957 1.00 78.00 280 ASP A C 1
ATOM 2228 O O . ASP A 1 280 ? -8.525 -0.727 -13.007 1.00 78.00 280 ASP A O 1
ATOM 2232 N N . GLY A 1 281 ? -9.646 -0.214 -11.137 1.00 82.44 281 GLY A N 1
ATOM 2233 C CA . GLY A 1 281 ? -10.770 -1.115 -11.383 1.00 82.44 281 GLY A CA 1
ATOM 2234 C C . GLY A 1 281 ? -10.465 -2.591 -11.110 1.00 82.44 281 GLY A C 1
ATOM 2235 O O . GLY A 1 281 ? -11.293 -3.444 -11.425 1.00 82.44 281 GLY A O 1
ATOM 2236 N N . ILE A 1 282 ? -9.305 -2.916 -10.526 1.00 80.06 282 ILE A N 1
ATOM 2237 C CA . ILE A 1 282 ? -8.884 -4.296 -10.251 1.00 80.06 282 ILE A CA 1
ATOM 2238 C C . ILE A 1 282 ? -9.147 -4.649 -8.783 1.00 80.06 282 ILE A C 1
ATOM 2240 O O . ILE A 1 282 ? -8.950 -3.832 -7.881 1.00 80.06 282 ILE A O 1
ATOM 2244 N N . THR A 1 283 ? -9.541 -5.899 -8.532 1.00 83.19 283 THR A N 1
ATOM 2245 C CA . THR A 1 283 ? -9.657 -6.486 -7.190 1.00 83.19 283 THR A CA 1
ATOM 2246 C C . THR A 1 283 ? -8.684 -7.648 -7.042 1.00 83.19 283 THR A C 1
ATOM 2248 O O . THR A 1 283 ? -8.611 -8.520 -7.906 1.00 83.19 283 THR A O 1
ATOM 2251 N N . THR A 1 284 ? -7.963 -7.691 -5.924 1.00 78.00 284 THR A N 1
ATOM 2252 C CA . THR A 1 284 ? -6.997 -8.751 -5.601 1.00 78.00 284 THR A CA 1
ATOM 2253 C C . THR A 1 284 ? -7.247 -9.303 -4.208 1.00 78.00 284 THR A C 1
ATOM 2255 O O . THR A 1 284 ? -7.768 -8.601 -3.349 1.00 78.00 284 THR A O 1
ATOM 2258 N N . LYS A 1 285 ? -6.833 -10.548 -3.952 1.00 80.44 285 LYS A N 1
ATOM 2259 C CA . LYS A 1 285 ? -6.886 -11.148 -2.603 1.00 80.44 285 LYS A CA 1
ATOM 2260 C C . LYS A 1 285 ? -5.814 -10.610 -1.652 1.00 80.44 285 LYS A C 1
ATOM 2262 O O . LYS A 1 285 ? -5.826 -10.938 -0.477 1.00 80.44 285 LYS A O 1
ATOM 2267 N N . GLU A 1 286 ? -4.885 -9.818 -2.170 1.00 80.56 286 GLU A N 1
ATOM 2268 C CA . GLU A 1 286 ? -3.770 -9.236 -1.432 1.00 80.56 286 GLU A CA 1
ATOM 2269 C C . GLU A 1 286 ? -3.903 -7.714 -1.405 1.00 80.56 286 GLU A C 1
ATOM 2271 O O . GLU A 1 286 ? -4.500 -7.119 -2.309 1.00 80.56 286 GLU A O 1
ATOM 2276 N N . LYS A 1 287 ? -3.312 -7.092 -0.381 1.00 85.94 287 LYS A N 1
ATOM 2277 C CA . LYS A 1 287 ? -3.166 -5.637 -0.288 1.00 85.94 287 LYS A CA 1
ATOM 2278 C C . LYS A 1 287 ? -2.225 -5.111 -1.374 1.00 85.94 287 LYS A C 1
ATOM 2280 O O . LYS A 1 287 ? -1.253 -5.776 -1.732 1.00 85.94 287 LYS A O 1
ATOM 2285 N N . ARG A 1 288 ? -2.480 -3.903 -1.875 1.00 85.56 288 ARG A N 1
ATOM 2286 C CA . ARG A 1 288 ? -1.710 -3.298 -2.971 1.00 85.56 288 ARG A CA 1
ATOM 2287 C C . ARG A 1 288 ? -1.287 -1.875 -2.654 1.00 85.56 288 ARG A C 1
ATOM 2289 O O . ARG A 1 288 ? -2.011 -1.129 -1.997 1.00 85.56 288 ARG A O 1
ATOM 2296 N N . LEU A 1 289 ? -0.127 -1.512 -3.187 1.00 87.81 289 LEU A N 1
ATOM 2297 C CA . LEU A 1 289 ? 0.355 -0.141 -3.250 1.00 87.81 289 LEU A CA 1
ATOM 2298 C C . LEU A 1 289 ? 0.223 0.352 -4.684 1.00 87.81 289 LEU A C 1
ATOM 2300 O O . LEU A 1 289 ? 0.661 -0.328 -5.611 1.00 87.81 289 LEU A O 1
ATOM 2304 N N . ILE A 1 290 ? -0.356 1.532 -4.860 1.00 83.88 290 ILE A N 1
ATOM 2305 C CA . ILE A 1 290 ? -0.478 2.178 -6.162 1.00 83.88 290 ILE A CA 1
ATOM 2306 C C . ILE A 1 290 ? 0.188 3.549 -6.074 1.00 83.88 290 ILE A C 1
ATOM 2308 O O . ILE A 1 290 ? -0.151 4.367 -5.219 1.00 83.88 290 ILE A O 1
ATOM 2312 N N . TYR A 1 291 ? 1.167 3.774 -6.948 1.00 79.12 291 TYR A N 1
ATOM 2313 C CA . TYR A 1 291 ? 1.949 5.003 -7.006 1.00 79.12 291 TYR A CA 1
ATOM 2314 C C . TYR A 1 291 ? 2.507 5.260 -8.413 1.00 79.12 291 TYR A C 1
ATOM 2316 O O . TYR A 1 291 ? 2.686 4.332 -9.206 1.00 79.12 291 TYR A O 1
ATOM 2324 N N . GLY A 1 292 ? 2.781 6.531 -8.723 1.00 61.88 292 GLY A N 1
ATOM 2325 C CA . GLY A 1 292 ? 3.316 6.980 -10.013 1.00 61.88 292 GLY A CA 1
ATOM 2326 C C . GLY A 1 292 ? 2.623 8.240 -10.539 1.00 61.88 292 GLY A C 1
ATOM 2327 O O . GLY A 1 292 ? 1.547 8.609 -10.077 1.00 61.88 292 GLY A O 1
ATOM 2328 N N . LEU A 1 293 ? 3.248 8.920 -11.504 1.00 43.84 293 LEU A N 1
ATOM 2329 C CA . LEU A 1 293 ? 2.644 10.061 -12.202 1.00 43.84 293 LEU A CA 1
ATOM 2330 C C . LEU A 1 293 ? 1.560 9.549 -13.167 1.00 43.84 293 LEU A C 1
ATOM 2332 O O . LEU A 1 293 ? 1.666 8.436 -13.672 1.00 43.84 293 LEU A O 1
ATOM 2336 N N . SER A 1 294 ? 0.522 10.352 -13.401 1.00 35.50 294 SER A N 1
ATOM 2337 C CA . SER A 1 294 ? -0.814 10.062 -13.974 1.00 35.50 294 SER A CA 1
ATOM 2338 C C . SER A 1 294 ? -0.908 9.401 -15.370 1.00 35.50 294 SER A C 1
ATOM 2340 O O . SER A 1 294 ? -1.979 9.333 -15.965 1.00 35.50 294 SER A O 1
ATOM 2342 N N . ASN A 1 295 ? 0.186 8.860 -15.890 1.00 31.33 295 ASN A N 1
ATOM 2343 C CA . ASN A 1 295 ? 0.310 8.093 -17.132 1.00 31.33 295 ASN A CA 1
ATOM 2344 C C . ASN A 1 295 ? 1.288 6.897 -17.012 1.00 31.33 295 ASN A C 1
ATOM 2346 O O . ASN A 1 295 ? 1.528 6.189 -17.987 1.00 31.33 295 ASN A O 1
ATOM 2350 N N . GLN A 1 296 ? 1.832 6.659 -15.816 1.00 41.47 296 GLN A N 1
ATOM 2351 C CA . GLN A 1 296 ? 2.726 5.564 -15.436 1.00 41.47 296 GLN A CA 1
ATOM 2352 C C . GLN A 1 296 ? 2.383 5.098 -14.019 1.00 41.47 296 GLN A C 1
ATOM 2354 O O . GLN A 1 296 ? 3.220 5.113 -13.112 1.00 41.47 296 GLN A O 1
ATOM 2359 N N . ILE A 1 297 ? 1.128 4.706 -13.806 1.00 44.62 297 ILE A N 1
ATOM 2360 C CA . ILE A 1 297 ? 0.766 4.024 -12.569 1.00 44.62 297 ILE A CA 1
ATOM 2361 C C . ILE A 1 297 ? 1.577 2.723 -12.546 1.00 44.62 297 ILE A C 1
ATOM 2363 O O . ILE A 1 297 ? 1.394 1.844 -13.389 1.00 44.62 297 ILE A O 1
ATOM 2367 N N . SER A 1 298 ? 2.555 2.641 -11.645 1.00 49.16 298 SER A N 1
ATOM 2368 C CA . SER A 1 298 ? 3.438 1.484 -11.553 1.00 49.16 298 SER A CA 1
ATOM 2369 C C . SER A 1 298 ? 2.708 0.387 -10.799 1.00 49.16 298 SER A C 1
ATOM 2371 O O . SER A 1 298 ? 2.821 0.249 -9.585 1.00 49.16 298 SER A O 1
ATOM 2373 N N . TYR A 1 299 ? 1.935 -0.396 -11.544 1.00 51.94 299 TYR A N 1
ATOM 2374 C CA . TYR A 1 299 ? 1.371 -1.644 -11.060 1.00 51.94 299 TYR A CA 1
ATOM 2375 C C . TYR A 1 299 ? 2.479 -2.683 -11.019 1.00 51.94 299 TYR A C 1
ATOM 2377 O O . TYR A 1 299 ? 2.946 -3.170 -12.050 1.00 51.94 299 TYR A O 1
ATOM 2385 N N . ARG A 1 300 ? 2.922 -3.015 -9.814 1.00 58.06 300 ARG A N 1
ATOM 2386 C CA . ARG A 1 300 ? 3.817 -4.144 -9.600 1.00 58.06 300 ARG A CA 1
ATOM 2387 C C . ARG A 1 300 ? 3.127 -5.099 -8.650 1.00 58.06 300 ARG A C 1
ATOM 2389 O O . ARG A 1 300 ? 3.439 -5.122 -7.464 1.00 58.06 300 ARG A O 1
ATOM 2396 N N . THR A 1 301 ? 2.156 -5.860 -9.158 1.00 57.03 301 THR A N 1
ATOM 2397 C CA . THR A 1 301 ? 1.722 -7.058 -8.436 1.00 57.03 301 THR A CA 1
ATOM 2398 C C . THR A 1 301 ? 2.977 -7.882 -8.200 1.00 57.03 301 THR A C 1
ATOM 2400 O O . THR A 1 301 ? 3.698 -8.190 -9.149 1.00 57.03 301 THR A O 1
ATOM 2403 N N . TYR A 1 302 ? 3.280 -8.194 -6.947 1.00 59.09 302 TYR A N 1
ATOM 2404 C CA . TYR A 1 302 ? 4.561 -8.815 -6.630 1.00 59.09 302 TYR A CA 1
ATOM 2405 C C . TYR A 1 302 ? 4.666 -10.274 -7.082 1.00 59.09 302 TYR A C 1
ATOM 2407 O O . TYR A 1 302 ? 5.751 -10.833 -7.085 1.00 59.09 302 TYR A O 1
ATOM 2415 N N . HIS A 1 303 ? 3.575 -10.870 -7.559 1.00 61.38 303 HIS A N 1
ATOM 2416 C CA . HIS A 1 303 ? 3.601 -12.173 -8.230 1.00 61.38 303 HIS A CA 1
ATOM 2417 C C . HIS A 1 303 ? 3.593 -12.085 -9.753 1.00 61.38 303 HIS A C 1
ATOM 2419 O O . HIS A 1 303 ? 3.863 -13.080 -10.427 1.00 61.38 303 HIS A O 1
ATOM 2425 N N . ASP A 1 304 ? 3.288 -10.916 -10.317 1.00 63.47 304 ASP A N 1
ATOM 2426 C CA . ASP A 1 304 ? 3.297 -10.766 -11.763 1.00 63.47 304 ASP A CA 1
ATOM 2427 C C . ASP A 1 304 ? 4.744 -10.614 -12.199 1.00 63.47 304 ASP A C 1
ATOM 2429 O O . ASP A 1 304 ? 5.435 -9.686 -11.778 1.00 63.47 304 ASP A O 1
ATOM 2433 N N . LYS A 1 305 ? 5.195 -11.508 -13.081 1.00 73.31 305 LYS A N 1
ATOM 2434 C CA . LYS A 1 305 ? 6.530 -11.485 -13.685 1.00 73.31 305 LYS A CA 1
ATOM 2435 C C . LYS A 1 305 ? 6.720 -10.339 -14.677 1.00 73.31 305 LYS A C 1
ATOM 2437 O O . LYS A 1 305 ? 7.176 -10.504 -15.805 1.00 73.31 305 LYS A O 1
ATOM 2442 N N . TRP A 1 306 ? 6.315 -9.138 -14.281 1.00 65.69 306 TRP A N 1
ATOM 2443 C CA . TRP A 1 306 ? 6.296 -7.956 -15.121 1.00 65.69 306 TRP A CA 1
ATOM 2444 C C . TRP A 1 306 ? 7.702 -7.607 -15.616 1.00 65.69 306 TRP A C 1
ATOM 2446 O O . TRP A 1 306 ? 7.813 -7.090 -16.721 1.00 65.69 306 TRP A O 1
ATOM 2456 N N . TRP A 1 307 ? 8.758 -7.909 -14.853 1.00 70.00 307 TRP A N 1
ATOM 2457 C CA . TRP A 1 307 ? 10.145 -7.629 -15.240 1.00 70.00 307 TRP A CA 1
ATOM 2458 C C . TRP A 1 307 ? 10.606 -8.505 -16.406 1.00 70.00 307 TRP A C 1
ATOM 2460 O O . TRP A 1 307 ? 11.346 -8.004 -17.244 1.00 70.00 307 TRP A O 1
ATOM 2470 N N . GLU A 1 308 ? 10.105 -9.742 -16.538 1.00 70.19 308 GLU A N 1
ATOM 2471 C CA . GLU A 1 308 ? 10.339 -10.572 -17.732 1.00 70.19 308 GLU A CA 1
ATOM 2472 C C . GLU A 1 308 ? 9.804 -9.845 -18.973 1.00 70.19 308 GLU A C 1
ATOM 2474 O O . GLU A 1 308 ? 10.460 -9.808 -20.012 1.00 70.19 308 GLU A O 1
ATOM 2479 N N . ARG A 1 309 ? 8.668 -9.138 -18.833 1.00 56.62 309 ARG A N 1
ATOM 2480 C CA . ARG A 1 309 ? 8.147 -8.291 -19.911 1.00 56.62 309 ARG A CA 1
ATOM 2481 C C . ARG A 1 309 ? 9.017 -7.077 -20.203 1.00 56.62 309 ARG A C 1
ATOM 2483 O O . ARG A 1 309 ? 9.034 -6.658 -21.346 1.00 56.62 309 ARG A O 1
ATOM 2490 N N . TYR A 1 310 ? 9.751 -6.516 -19.241 1.00 51.22 310 TYR A N 1
ATOM 2491 C CA . TYR A 1 310 ? 10.703 -5.428 -19.528 1.00 51.22 310 TYR A CA 1
ATOM 2492 C C . TYR A 1 310 ? 11.929 -5.908 -20.300 1.00 51.22 310 TYR A C 1
ATOM 2494 O O . TYR A 1 310 ? 12.568 -5.101 -20.964 1.00 51.22 310 TYR A O 1
ATOM 2502 N N . GLN A 1 311 ? 12.237 -7.202 -20.244 1.00 49.94 311 GLN A N 1
ATOM 2503 C CA . GLN A 1 311 ? 13.255 -7.801 -21.104 1.00 49.94 311 GLN A CA 1
ATOM 2504 C C . GLN A 1 311 ? 12.714 -8.097 -22.504 1.00 49.94 311 GLN A C 1
ATOM 2506 O O . GLN A 1 311 ? 13.473 -8.068 -23.469 1.00 49.94 311 GLN A O 1
ATOM 2511 N N . THR A 1 312 ? 11.401 -8.338 -22.629 1.00 40.97 312 THR A N 1
ATOM 2512 C CA . THR A 1 312 ? 10.724 -8.575 -23.917 1.00 40.97 312 THR A CA 1
ATOM 2513 C C . THR A 1 312 ? 10.066 -7.343 -24.544 1.00 40.97 312 THR A C 1
ATOM 2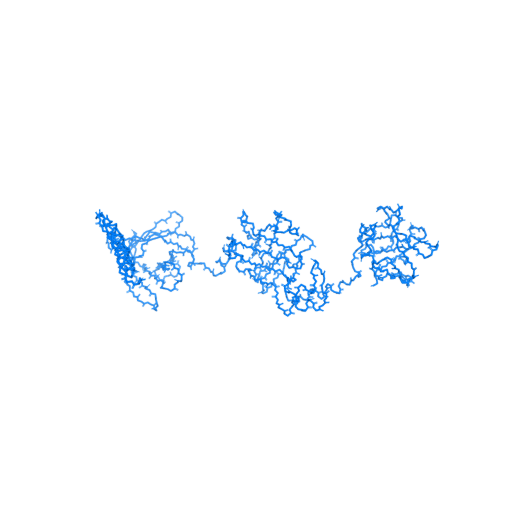515 O O . THR A 1 312 ? 9.701 -7.411 -25.714 1.00 40.97 312 THR A O 1
ATOM 2518 N N . VAL A 1 313 ? 9.938 -6.207 -23.840 1.00 41.12 313 VAL A N 1
ATOM 2519 C CA . VAL A 1 313 ? 9.861 -4.873 -24.463 1.00 41.12 313 VAL A CA 1
ATOM 2520 C C . VAL A 1 313 ? 11.271 -4.630 -24.969 1.00 41.12 313 VAL A C 1
ATOM 2522 O O . VAL A 1 313 ? 12.079 -3.939 -24.352 1.00 41.12 313 VAL A O 1
ATOM 2525 N N . SER A 1 314 ? 11.600 -5.353 -26.035 1.00 42.59 314 SER A N 1
ATOM 2526 C CA . SER A 1 314 ? 12.906 -5.305 -26.644 1.00 42.59 314 SER A CA 1
ATOM 2527 C C . SER A 1 314 ? 13.200 -3.859 -27.016 1.00 42.59 314 SE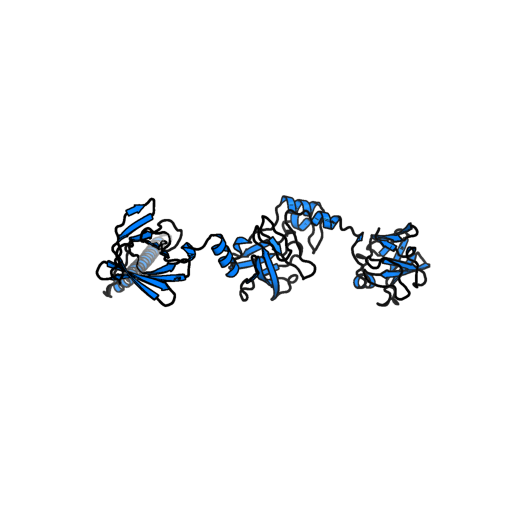R A C 1
ATOM 2529 O O . SER A 1 314 ? 12.311 -3.002 -27.115 1.00 42.59 314 SER A O 1
ATOM 2531 N N . GLU A 1 315 ? 14.469 -3.586 -27.269 1.00 49.38 315 GLU A N 1
ATOM 2532 C CA . GLU A 1 315 ? 14.964 -2.336 -27.830 1.00 49.38 315 GLU A CA 1
ATOM 2533 C C . GLU A 1 315 ? 14.091 -1.787 -28.985 1.00 49.38 315 GLU A C 1
ATOM 2535 O O . GLU A 1 315 ? 14.155 -0.595 -29.261 1.00 49.38 315 GLU A O 1
ATOM 2540 N N . ASN A 1 316 ? 13.215 -2.596 -29.589 1.00 45.28 316 ASN A N 1
ATOM 2541 C CA . ASN A 1 316 ? 12.335 -2.344 -30.727 1.00 45.28 316 ASN A CA 1
ATOM 2542 C C . ASN A 1 316 ? 11.210 -1.313 -30.513 1.00 45.28 316 ASN A C 1
ATOM 2544 O O . ASN A 1 316 ? 10.757 -0.731 -31.497 1.00 45.28 316 ASN A O 1
ATOM 2548 N N . GLU A 1 317 ? 10.784 -1.015 -29.277 1.00 51.12 317 GLU A N 1
ATOM 2549 C CA . GLU A 1 317 ? 9.703 -0.033 -29.022 1.00 51.12 317 GLU A CA 1
ATOM 2550 C C . GLU A 1 317 ? 10.141 1.273 -28.331 1.00 51.12 317 GLU A C 1
ATOM 2552 O O . GLU A 1 317 ? 9.314 2.184 -28.165 1.00 51.12 317 GLU A O 1
ATOM 2557 N N . LYS A 1 318 ? 11.421 1.412 -27.959 1.00 68.94 318 LYS A N 1
ATOM 2558 C CA . LYS A 1 318 ? 11.960 2.636 -27.339 1.00 68.94 318 LYS A CA 1
ATOM 2559 C C . LYS A 1 318 ? 12.007 3.767 -28.375 1.00 68.94 318 LYS A C 1
ATOM 2561 O O . LYS A 1 318 ? 12.623 3.630 -29.427 1.00 68.94 318 LYS A O 1
ATOM 2566 N N . ASP A 1 319 ? 11.327 4.877 -28.088 1.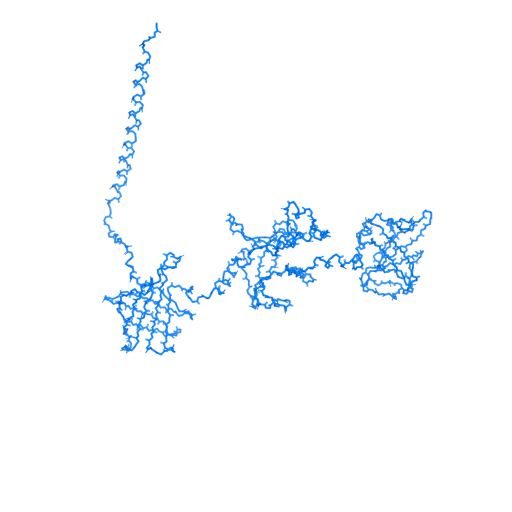00 86.12 319 ASP A N 1
ATOM 2567 C CA . ASP A 1 319 ? 11.332 6.059 -28.959 1.00 86.12 319 ASP A CA 1
ATOM 2568 C C . ASP A 1 319 ? 12.709 6.758 -28.973 1.00 86.12 319 ASP A C 1
ATOM 2570 O O . ASP A 1 319 ? 13.537 6.557 -28.080 1.00 86.12 319 ASP A O 1
ATOM 2574 N N . LEU A 1 320 ? 12.952 7.601 -29.977 1.00 86.69 320 LEU A N 1
ATOM 2575 C CA . LEU A 1 320 ? 14.192 8.358 -30.136 1.00 86.69 320 LEU A CA 1
ATOM 2576 C C . LEU A 1 320 ? 14.244 9.550 -29.168 1.00 86.69 320 LEU A C 1
ATOM 2578 O O . LEU A 1 320 ? 13.413 10.461 -29.237 1.00 86.69 320 LEU A O 1
ATOM 2582 N N . ASN A 1 321 ? 15.281 9.622 -28.327 1.00 85.19 321 ASN A N 1
ATOM 2583 C CA . ASN A 1 321 ? 15.591 10.834 -27.568 1.00 85.19 321 ASN A CA 1
ATOM 2584 C C . ASN A 1 321 ? 16.422 11.789 -28.438 1.00 85.19 321 ASN A C 1
ATOM 2586 O O . ASN A 1 321 ? 17.650 11.797 -28.393 1.00 85.19 321 ASN A O 1
ATOM 2590 N N . ILE A 1 322 ? 15.731 12.600 -29.241 1.00 84.00 322 ILE A N 1
ATOM 2591 C CA . ILE A 1 322 ? 16.351 13.519 -30.208 1.00 84.00 322 ILE A CA 1
ATOM 2592 C C . ILE A 1 322 ? 17.364 14.466 -29.553 1.00 84.00 322 ILE A C 1
ATOM 2594 O O . ILE A 1 322 ? 18.425 14.707 -30.120 1.00 84.00 322 ILE A O 1
ATOM 2598 N N . ALA A 1 323 ? 17.061 14.992 -28.363 1.00 76.69 323 ALA A N 1
ATOM 2599 C CA . ALA A 1 323 ? 17.953 15.921 -27.676 1.00 76.69 323 ALA A CA 1
ATOM 2600 C C . ALA A 1 323 ? 19.269 15.240 -27.265 1.00 76.69 323 ALA A C 1
ATOM 2602 O O . ALA A 1 323 ? 20.340 15.783 -27.528 1.00 76.69 323 ALA A O 1
ATOM 2603 N N . ALA A 1 324 ? 19.189 14.032 -26.697 1.00 71.25 324 ALA A N 1
ATOM 2604 C CA . ALA A 1 324 ? 20.363 13.242 -26.332 1.00 71.25 324 ALA A CA 1
ATOM 2605 C C . ALA A 1 324 ? 21.197 12.870 -27.572 1.00 71.25 324 ALA A C 1
ATOM 2607 O O . ALA A 1 324 ? 22.402 13.122 -27.609 1.00 71.25 324 ALA A O 1
ATOM 2608 N N . ILE A 1 325 ? 20.539 12.404 -28.637 1.00 83.19 325 ILE A N 1
ATOM 2609 C CA . ILE A 1 325 ? 21.194 12.033 -29.898 1.00 83.19 325 ILE A CA 1
ATOM 2610 C C . ILE A 1 325 ? 21.939 13.218 -30.526 1.00 83.19 325 ILE A C 1
ATOM 2612 O O . ILE A 1 325 ? 23.096 13.084 -30.920 1.00 83.19 325 ILE A O 1
ATOM 2616 N N . LEU A 1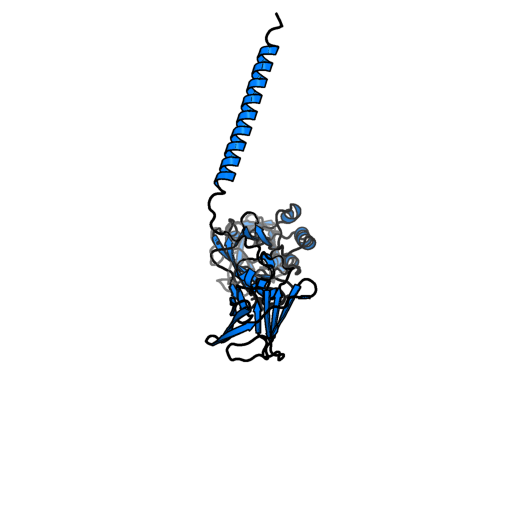 326 ? 21.316 14.398 -30.588 1.00 82.56 326 LEU A N 1
ATOM 2617 C CA . LEU A 1 326 ? 21.960 15.601 -31.129 1.00 82.56 326 LEU A CA 1
ATOM 2618 C C . LEU A 1 326 ? 23.069 16.159 -30.224 1.00 82.56 326 LEU A C 1
ATOM 2620 O O . LEU A 1 326 ? 23.846 16.994 -30.679 1.00 82.56 326 LEU A O 1
ATOM 2624 N N . SER A 1 327 ? 23.167 15.689 -28.978 1.00 75.88 327 SER A N 1
ATOM 2625 C CA . SER A 1 327 ? 24.288 15.968 -28.071 1.00 75.88 327 SER A CA 1
ATOM 2626 C C . SER A 1 327 ? 25.393 14.902 -28.101 1.00 75.88 327 SER A C 1
ATOM 2628 O O . SER A 1 327 ? 26.403 15.061 -27.421 1.00 75.88 327 SER A O 1
ATOM 2630 N N . GLY A 1 328 ? 25.235 13.850 -28.917 1.00 74.19 328 GLY A N 1
ATOM 2631 C CA . GLY A 1 328 ? 26.217 12.774 -29.095 1.00 74.19 328 GLY A CA 1
ATOM 2632 C C . GLY A 1 328 ? 25.931 11.488 -28.312 1.00 74.19 328 GLY A C 1
ATOM 2633 O O . 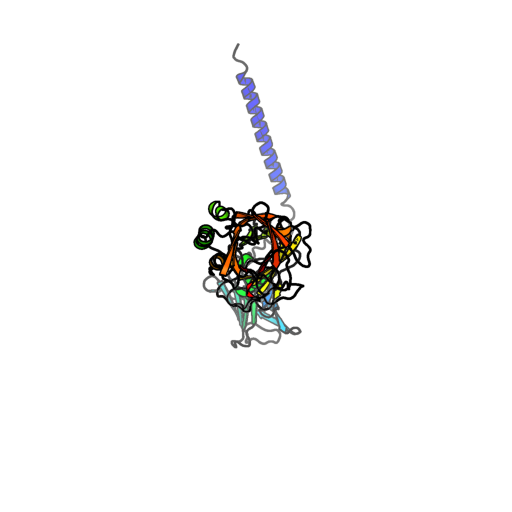GLY A 1 328 ? 26.732 10.563 -28.375 1.00 74.19 328 GLY A O 1
ATOM 2634 N N . ASP A 1 329 ? 24.802 11.398 -27.604 1.00 77.56 329 ASP A N 1
ATOM 2635 C CA . ASP A 1 329 ? 24.358 10.161 -26.954 1.00 77.56 329 ASP A CA 1
ATOM 2636 C C . ASP A 1 329 ? 23.467 9.344 -27.902 1.00 77.56 329 ASP A C 1
ATOM 2638 O O . ASP A 1 329 ? 22.268 9.597 -28.060 1.00 77.56 329 ASP A O 1
ATOM 2642 N N . PHE A 1 330 ? 24.059 8.329 -28.533 1.00 82.31 330 PHE A N 1
ATOM 2643 C CA . PHE A 1 330 ? 23.377 7.457 -29.491 1.00 82.31 330 PHE A CA 1
ATOM 2644 C C . PHE A 1 330 ? 22.662 6.261 -28.846 1.00 82.31 330 PHE A C 1
ATOM 2646 O O . PHE A 1 330 ? 22.135 5.412 -29.564 1.00 82.31 330 PHE A O 1
ATOM 2653 N N . SER A 1 331 ? 22.572 6.190 -27.513 1.00 81.06 331 SER A N 1
ATOM 2654 C CA . SER A 1 331 ? 21.991 5.043 -26.796 1.00 81.06 331 SER A CA 1
ATOM 2655 C C . SER A 1 331 ? 20.556 4.715 -27.216 1.00 81.06 331 SER A C 1
ATOM 2657 O O . SER A 1 331 ? 20.181 3.551 -27.313 1.00 81.06 331 SER A O 1
ATOM 2659 N N . THR A 1 332 ? 19.738 5.734 -27.494 1.00 85.31 332 THR A N 1
ATOM 2660 C CA . THR A 1 332 ? 18.352 5.537 -27.955 1.00 85.31 332 THR A CA 1
ATOM 2661 C C . THR A 1 332 ? 18.233 5.329 -29.461 1.00 85.31 332 THR A C 1
ATOM 2663 O O . THR A 1 332 ? 17.173 4.913 -29.913 1.00 85.31 332 THR A O 1
ATOM 2666 N N . LEU A 1 333 ? 19.296 5.572 -30.233 1.00 89.19 333 LEU A N 1
ATOM 2667 C CA . LEU A 1 333 ? 19.365 5.317 -31.676 1.00 89.19 333 LEU A CA 1
ATOM 2668 C C . LEU A 1 333 ? 19.886 3.906 -31.989 1.00 89.19 333 LEU A C 1
ATOM 2670 O O . LEU A 1 333 ? 19.511 3.340 -33.019 1.00 89.19 333 LEU A O 1
ATOM 2674 N N . ALA A 1 334 ? 20.713 3.356 -31.098 1.00 88.12 334 ALA A N 1
ATOM 2675 C CA . ALA A 1 334 ? 21.303 2.035 -31.229 1.00 88.12 334 ALA A CA 1
ATOM 2676 C C . ALA A 1 334 ? 20.245 0.943 -31.449 1.00 88.12 334 ALA A C 1
ATOM 2678 O O . ALA A 1 334 ? 19.138 1.003 -30.905 1.00 88.12 334 ALA A O 1
ATOM 2679 N N . GLY A 1 335 ? 20.594 -0.030 -32.285 1.00 89.00 335 GLY A N 1
ATOM 2680 C CA . GLY A 1 335 ? 19.724 -1.136 -32.665 1.00 89.00 335 GLY A CA 1
ATOM 2681 C C . GLY A 1 335 ? 19.825 -1.490 -34.146 1.00 89.00 335 GLY A C 1
ATOM 2682 O O . GLY A 1 335 ? 20.565 -0.871 -34.915 1.00 89.00 335 GLY A O 1
ATOM 2683 N N . THR A 1 336 ? 19.052 -2.500 -34.539 1.00 91.88 336 THR A N 1
ATOM 2684 C CA . THR A 1 336 ? 18.925 -2.935 -35.935 1.00 91.88 336 THR A CA 1
ATOM 2685 C C . THR A 1 336 ? 17.709 -2.278 -36.567 1.00 91.88 336 THR A C 1
ATOM 2687 O O . THR A 1 336 ? 16.610 -2.332 -36.016 1.00 91.88 336 THR A O 1
ATOM 2690 N N . TRP A 1 337 ? 17.899 -1.674 -37.732 1.00 94.50 337 TRP A N 1
ATOM 2691 C CA . TRP A 1 337 ? 16.870 -0.948 -38.457 1.00 94.50 337 TRP A CA 1
ATOM 2692 C C . TRP A 1 337 ? 16.723 -1.502 -39.869 1.00 94.50 337 TRP A C 1
ATOM 2694 O O . TRP A 1 337 ? 17.722 -1.684 -40.563 1.00 94.50 337 TRP A O 1
ATOM 2704 N N . VAL A 1 338 ? 15.488 -1.737 -40.305 1.00 95.12 338 VAL A N 1
ATOM 2705 C CA . VAL A 1 338 ? 15.157 -2.333 -41.604 1.00 95.12 338 VAL A CA 1
ATOM 2706 C C . VAL A 1 338 ? 14.094 -1.493 -42.304 1.00 95.12 338 VAL A C 1
ATOM 2708 O O . VAL A 1 338 ? 13.134 -1.053 -41.672 1.00 95.12 338 VAL A O 1
ATOM 2711 N N . ASN A 1 339 ? 14.265 -1.247 -43.602 1.00 95.00 339 ASN A N 1
ATOM 2712 C CA . ASN A 1 339 ? 13.272 -0.552 -44.421 1.00 95.00 339 ASN A CA 1
ATOM 2713 C C . ASN A 1 339 ? 12.398 -1.529 -45.235 1.00 95.00 339 ASN A C 1
ATOM 2715 O O . ASN A 1 339 ? 12.649 -2.735 -45.265 1.00 95.00 339 ASN A O 1
ATOM 2719 N N . GLY A 1 340 ? 11.378 -1.015 -45.927 1.00 89.12 340 GLY A N 1
ATOM 2720 C CA . GLY A 1 340 ? 10.464 -1.830 -46.742 1.00 89.12 340 GLY A CA 1
ATOM 2721 C C . GLY A 1 340 ? 11.106 -2.481 -47.976 1.00 89.12 340 GLY A C 1
ATOM 2722 O O . GLY A 1 340 ? 10.499 -3.350 -48.594 1.00 89.12 340 GLY A O 1
ATOM 2723 N N . GLU A 1 341 ? 12.337 -2.095 -48.322 1.00 92.00 341 GLU A N 1
ATOM 2724 C CA . GLU A 1 341 ? 13.140 -2.690 -49.400 1.00 92.00 341 GLU A CA 1
ATOM 2725 C C . GLU A 1 341 ? 14.075 -3.805 -48.889 1.00 92.00 341 GLU A C 1
ATOM 2727 O O . GLU A 1 341 ? 14.804 -4.414 -49.670 1.00 92.00 341 GLU A O 1
ATOM 2732 N N . GLY A 1 342 ? 14.066 -4.086 -47.580 1.00 90.50 342 GLY A N 1
ATOM 2733 C CA . GLY A 1 342 ? 14.918 -5.093 -46.944 1.00 90.50 342 GLY A CA 1
ATOM 2734 C C . GLY A 1 342 ? 16.346 -4.621 -46.656 1.00 90.50 342 GLY A C 1
ATOM 2735 O O . GLY A 1 342 ? 17.190 -5.429 -46.271 1.00 90.50 342 GLY A O 1
ATOM 2736 N N . ALA A 1 343 ? 16.643 -3.328 -46.816 1.00 92.38 343 ALA A N 1
ATOM 2737 C CA . ALA A 1 343 ? 17.930 -2.771 -46.429 1.00 92.38 343 ALA A CA 1
ATOM 2738 C C . ALA A 1 343 ? 18.033 -2.717 -44.899 1.00 92.38 343 ALA A C 1
ATOM 2740 O O . ALA A 1 343 ? 17.167 -2.147 -44.241 1.00 92.38 343 ALA A O 1
ATOM 2741 N N . GLU A 1 344 ? 19.117 -3.265 -44.345 1.00 94.62 344 GLU A N 1
ATOM 2742 C CA . GLU A 1 344 ? 19.356 -3.327 -42.899 1.00 94.62 344 GLU A CA 1
ATOM 2743 C C . GLU A 1 344 ? 20.577 -2.495 -42.496 1.00 94.62 344 GLU A C 1
ATOM 2745 O O . GLU A 1 344 ? 21.636 -2.581 -43.129 1.00 94.62 344 GLU A O 1
ATOM 2750 N N . ILE A 1 345 ? 20.447 -1.703 -41.437 1.00 94.25 345 ILE A N 1
ATOM 2751 C CA . ILE A 1 345 ? 21.553 -0.999 -40.790 1.00 94.25 345 ILE A CA 1
ATOM 2752 C C . ILE A 1 345 ? 21.536 -1.286 -39.291 1.00 94.25 345 ILE A C 1
ATOM 2754 O O . ILE A 1 345 ? 20.512 -1.140 -38.628 1.00 94.25 345 ILE A O 1
ATOM 2758 N N . VAL A 1 346 ? 22.684 -1.688 -38.755 1.00 92.94 346 VAL A N 1
ATOM 2759 C CA . VAL A 1 346 ? 22.895 -1.827 -37.312 1.00 92.94 346 VAL A CA 1
ATOM 2760 C C . VAL A 1 346 ? 23.677 -0.611 -36.859 1.00 92.94 346 VAL A C 1
ATOM 2762 O O . VAL A 1 346 ? 24.752 -0.350 -37.397 1.00 92.94 346 VAL A O 1
ATOM 2765 N N . ILE A 1 347 ? 23.131 0.129 -35.899 1.00 93.62 347 ILE A N 1
ATOM 2766 C CA . ILE A 1 347 ? 23.775 1.292 -35.287 1.00 93.62 347 ILE A CA 1
ATOM 2767 C C . ILE A 1 347 ? 24.193 0.900 -33.872 1.00 93.62 347 ILE A C 1
ATOM 2769 O O . ILE A 1 347 ? 23.361 0.463 -33.078 1.00 93.62 347 ILE A O 1
ATOM 2773 N N . ASN A 1 348 ? 25.472 1.068 -33.557 1.00 84.00 348 ASN A N 1
ATOM 2774 C CA . ASN A 1 348 ? 26.019 0.832 -32.227 1.00 84.00 348 ASN A CA 1
ATOM 2775 C C . ASN A 1 348 ? 25.894 2.094 -31.359 1.00 84.00 348 ASN A C 1
ATOM 2777 O O . ASN A 1 348 ? 25.802 3.216 -31.863 1.00 84.00 348 ASN A O 1
ATOM 2781 N N . SER A 1 349 ? 25.921 1.926 -30.036 1.00 82.69 349 SER A N 1
ATOM 2782 C CA . SER A 1 349 ? 25.834 3.039 -29.076 1.00 82.69 349 SER A CA 1
ATOM 2783 C C . SER A 1 349 ? 27.027 4.002 -29.135 1.00 82.69 349 SER A C 1
ATOM 2785 O O . SER A 1 349 ? 26.899 5.147 -28.707 1.00 82.69 349 SER A O 1
ATOM 2787 N N . ASP A 1 350 ? 28.155 3.573 -29.704 1.00 75.88 350 ASP A N 1
ATOM 2788 C CA . ASP A 1 350 ? 29.333 4.407 -29.971 1.00 75.88 350 ASP A CA 1
ATOM 2789 C C . ASP A 1 350 ? 29.235 5.213 -31.283 1.00 75.88 350 ASP A C 1
ATOM 2791 O O . ASP A 1 350 ? 30.144 5.973 -31.616 1.00 75.88 350 ASP A O 1
ATOM 2795 N N . GLY A 1 351 ? 28.132 5.072 -32.029 1.00 85.06 351 GLY A N 1
ATOM 2796 C CA . GLY A 1 351 ? 27.899 5.769 -33.292 1.00 85.06 351 GLY A CA 1
ATOM 2797 C C . GLY A 1 351 ? 28.536 5.107 -34.515 1.00 85.06 351 GLY A C 1
ATOM 2798 O O . GLY A 1 351 ? 28.516 5.704 -35.590 1.00 85.06 351 GLY A O 1
ATOM 2799 N N . THR A 1 352 ? 29.092 3.899 -34.396 1.00 92.06 352 THR A N 1
ATOM 2800 C CA . THR A 1 352 ? 29.533 3.094 -35.548 1.00 92.06 352 THR A CA 1
ATOM 2801 C C . THR A 1 352 ? 28.385 2.265 -36.133 1.00 92.06 352 THR A C 1
ATOM 2803 O O . THR A 1 352 ? 27.382 2.015 -35.461 1.00 92.06 352 THR A O 1
ATOM 2806 N N . THR A 1 353 ? 28.513 1.825 -37.389 1.00 93.56 353 THR A N 1
ATOM 2807 C CA . THR A 1 353 ? 27.526 0.944 -38.039 1.00 93.56 353 THR A CA 1
ATOM 2808 C C . THR A 1 353 ? 28.135 -0.372 -38.519 1.00 93.56 353 THR A C 1
ATOM 2810 O O . THR A 1 353 ? 29.342 -0.467 -38.755 1.00 93.56 353 THR A O 1
ATOM 2813 N N . ASN A 1 354 ? 27.299 -1.391 -38.757 1.00 90.44 354 ASN A N 1
ATOM 2814 C CA . ASN A 1 354 ? 27.734 -2.648 -39.395 1.00 90.44 354 ASN A CA 1
ATOM 2815 C C . ASN A 1 354 ? 28.253 -2.479 -40.835 1.00 90.44 354 ASN A C 1
ATOM 2817 O O . ASN A 1 354 ? 28.789 -3.427 -41.406 1.00 90.44 354 ASN A O 1
ATOM 2821 N N . ARG A 1 355 ? 28.097 -1.292 -41.429 1.00 89.44 355 ARG A N 1
ATOM 2822 C CA . ARG A 1 355 ? 28.574 -0.949 -42.775 1.00 89.44 355 ARG A CA 1
ATOM 2823 C C . ARG A 1 355 ? 29.911 -0.196 -42.754 1.00 89.44 355 ARG A C 1
ATOM 2825 O O . ARG A 1 355 ? 30.376 0.248 -43.800 1.00 89.44 355 ARG A O 1
ATOM 2832 N N . GLY A 1 356 ? 30.535 -0.046 -41.580 1.00 88.56 356 GLY A N 1
ATOM 2833 C CA . GLY A 1 356 ? 31.781 0.708 -41.414 1.00 88.56 356 GLY A CA 1
ATOM 2834 C C . GLY A 1 356 ? 31.589 2.223 -41.508 1.00 88.56 356 GLY A C 1
ATOM 2835 O O . GLY A 1 356 ? 32.531 2.939 -41.847 1.00 88.56 356 GLY A O 1
ATOM 2836 N N . GLU A 1 357 ? 30.373 2.712 -41.254 1.00 95.12 357 GLU A N 1
ATOM 2837 C CA . GLU A 1 357 ? 30.077 4.142 -41.206 1.00 95.12 357 GLU A CA 1
ATOM 2838 C C . GLU A 1 357 ? 30.186 4.673 -39.772 1.00 95.12 357 GLU A C 1
ATOM 2840 O O . GLU A 1 357 ? 30.054 3.921 -38.803 1.00 95.12 357 GLU A O 1
ATOM 2845 N N . THR A 1 358 ? 30.389 5.983 -39.635 1.00 95.50 358 THR A N 1
ATOM 2846 C CA . THR A 1 358 ? 30.348 6.688 -38.350 1.00 95.50 358 THR A CA 1
ATOM 2847 C C . THR A 1 358 ? 29.327 7.817 -38.360 1.00 95.50 358 THR A C 1
ATOM 2849 O O . THR A 1 358 ? 29.151 8.530 -39.357 1.00 95.50 358 THR A O 1
ATOM 2852 N N . LEU A 1 359 ? 28.647 7.976 -37.227 1.00 95.56 359 LEU A N 1
ATOM 2853 C CA . LEU A 1 359 ? 27.700 9.048 -36.973 1.00 95.56 359 LEU A CA 1
ATOM 2854 C C . LEU A 1 359 ? 28.401 10.259 -36.364 1.00 95.56 359 LEU A C 1
ATOM 2856 O O . LEU A 1 359 ? 29.279 10.148 -35.513 1.00 95.56 359 LEU A O 1
ATOM 2860 N N . SER A 1 360 ? 27.985 11.447 -36.785 1.00 91.06 360 SER A N 1
ATOM 2861 C CA . SER A 1 360 ? 28.413 12.705 -36.173 1.00 91.06 360 SER A CA 1
ATOM 2862 C C . SER A 1 360 ? 27.292 13.732 -36.211 1.00 91.06 360 SER A C 1
ATOM 2864 O O . SER A 1 360 ? 26.394 13.674 -37.056 1.00 91.06 360 SER A O 1
ATOM 2866 N N . ILE A 1 361 ? 27.345 14.689 -35.288 1.00 86.38 361 ILE A N 1
ATOM 2867 C CA . ILE A 1 361 ? 26.354 15.761 -35.206 1.00 86.38 361 ILE A CA 1
ATOM 2868 C C . ILE A 1 361 ? 26.387 16.570 -36.508 1.00 86.38 361 ILE A C 1
ATOM 2870 O O . ILE A 1 361 ? 27.446 17.014 -36.959 1.00 86.38 361 ILE A O 1
ATOM 2874 N N . ASN A 1 362 ? 25.218 16.773 -37.118 1.00 84.94 362 ASN A N 1
ATOM 2875 C CA . ASN A 1 362 ? 25.079 17.717 -38.217 1.00 84.94 362 ASN A CA 1
ATOM 2876 C C . ASN A 1 362 ? 24.913 19.130 -37.642 1.00 84.94 362 ASN A C 1
ATOM 2878 O O . ASN A 1 362 ? 23.890 19.438 -37.035 1.00 84.94 362 ASN A O 1
ATOM 2882 N N . SER A 1 363 ? 25.895 20.006 -37.863 1.00 77.69 363 SER A N 1
ATOM 2883 C CA . SER A 1 363 ? 25.858 21.405 -37.405 1.00 77.69 363 SER A CA 1
ATOM 2884 C C . SER A 1 363 ? 24.718 22.228 -38.018 1.00 77.69 363 SER A C 1
ATOM 2886 O O . SER A 1 363 ? 24.376 23.281 -37.489 1.00 77.69 363 SER A O 1
ATOM 2888 N N . THR A 1 364 ? 24.117 21.749 -39.111 1.00 77.56 364 THR A N 1
ATOM 2889 C CA . THR A 1 364 ? 22.953 22.365 -39.773 1.00 77.56 364 THR A CA 1
ATOM 2890 C C . THR A 1 364 ? 21.620 21.701 -39.399 1.00 77.56 364 THR A C 1
ATOM 2892 O O . THR A 1 364 ? 20.571 22.063 -39.937 1.00 77.56 364 THR A O 1
ATOM 2895 N N . SER A 1 365 ? 21.644 20.734 -38.472 1.00 77.69 365 SER A N 1
ATOM 2896 C CA . SER A 1 365 ? 20.445 20.083 -37.938 1.00 77.69 365 SER A CA 1
ATOM 2897 C C . SER A 1 365 ? 19.515 21.110 -37.295 1.00 77.69 365 SER A C 1
ATOM 2899 O O . SER A 1 365 ? 19.961 22.053 -36.641 1.00 77.69 365 SER A O 1
ATOM 2901 N N . ASN A 1 366 ? 18.207 20.934 -37.473 1.00 71.94 366 ASN A N 1
ATOM 2902 C CA . ASN A 1 366 ? 17.208 21.836 -36.916 1.00 71.94 366 ASN A CA 1
ATOM 2903 C C . ASN A 1 366 ? 16.028 21.051 -36.313 1.00 71.94 366 ASN A C 1
ATOM 2905 O O . ASN A 1 366 ? 15.764 19.928 -36.736 1.00 71.94 366 ASN A O 1
ATOM 2909 N N . PRO A 1 367 ? 15.264 21.630 -35.367 1.00 66.62 367 PRO A N 1
ATOM 2910 C CA . PRO A 1 367 ? 14.159 20.921 -34.715 1.00 66.62 367 PRO A CA 1
ATOM 2911 C C . PRO A 1 367 ? 13.006 20.506 -35.644 1.00 66.62 367 PRO A C 1
ATOM 2913 O O . PRO A 1 367 ? 12.217 19.644 -35.270 1.00 66.62 367 PRO A O 1
ATOM 2916 N N . LYS A 1 368 ? 12.881 21.115 -36.835 1.00 75.00 368 LYS A N 1
ATOM 2917 C CA . LYS A 1 368 ? 11.852 20.753 -37.827 1.00 75.00 368 LYS A CA 1
ATOM 2918 C C . LYS A 1 368 ? 12.231 19.509 -38.629 1.00 75.00 368 LYS A C 1
ATOM 2920 O O . LYS A 1 368 ? 11.344 18.866 -39.175 1.00 75.00 368 LYS A O 1
ATOM 2925 N N . LEU A 1 369 ? 13.518 19.173 -38.696 1.00 83.75 369 LEU A N 1
ATOM 2926 C CA . LEU A 1 369 ? 14.014 17.910 -39.226 1.00 83.75 369 LEU A CA 1
ATOM 2927 C C . LEU A 1 369 ? 15.373 17.584 -38.580 1.00 83.75 369 LEU A C 1
ATOM 2929 O O . LEU A 1 369 ? 16.424 17.989 -39.095 1.00 83.75 369 LEU A O 1
ATOM 2933 N N . PRO A 1 370 ? 15.367 16.875 -37.440 1.00 88.62 370 PRO A N 1
ATOM 2934 C CA . PRO A 1 370 ? 16.592 16.474 -36.767 1.00 88.62 370 PRO A CA 1
ATOM 2935 C C . PRO A 1 370 ? 17.400 15.516 -37.645 1.00 88.62 370 PRO A C 1
ATOM 2937 O O . PRO A 1 370 ? 16.885 14.492 -38.096 1.00 88.62 370 PRO A O 1
ATOM 2940 N N . THR A 1 371 ? 18.668 15.843 -37.888 1.00 94.06 371 THR A N 1
ATOM 2941 C CA . THR A 1 371 ? 19.564 15.035 -38.725 1.00 94.06 371 THR A CA 1
ATOM 2942 C C . THR A 1 371 ? 20.927 14.817 -38.078 1.00 94.06 371 THR A C 1
ATOM 2944 O O . THR A 1 371 ? 21.426 15.661 -37.330 1.00 94.06 371 THR A O 1
ATOM 2947 N N . LEU A 1 372 ? 21.543 13.685 -38.414 1.00 95.31 372 LEU A N 1
ATOM 2948 C CA . LEU A 1 372 ? 22.958 13.387 -38.202 1.00 95.31 372 LEU A CA 1
ATOM 2949 C C . LEU A 1 372 ? 23.672 13.267 -39.551 1.00 95.31 372 LEU A C 1
ATOM 2951 O O . LEU A 1 372 ? 23.040 13.016 -40.578 1.00 95.31 372 LEU A O 1
ATOM 2955 N N . ASN A 1 373 ? 24.994 13.403 -39.540 1.00 95.12 373 ASN A N 1
ATOM 2956 C CA . ASN A 1 373 ? 25.836 12.943 -40.638 1.00 95.12 373 ASN A CA 1
ATOM 2957 C C . ASN A 1 373 ? 26.126 11.452 -40.439 1.00 95.12 373 ASN A C 1
ATOM 2959 O O . ASN A 1 373 ? 26.545 11.064 -39.350 1.00 95.12 373 ASN A O 1
ATOM 2963 N N . ILE A 1 374 ? 25.985 10.652 -41.492 1.00 96.31 374 ILE A N 1
ATOM 2964 C CA . ILE A 1 374 ? 26.477 9.271 -41.558 1.00 96.31 374 ILE A CA 1
ATOM 2965 C C . ILE A 1 374 ? 27.551 9.200 -42.646 1.00 96.31 374 ILE A C 1
ATOM 2967 O O . ILE A 1 374 ? 27.311 9.625 -43.778 1.00 96.31 374 ILE A O 1
ATOM 2971 N N . ARG A 1 375 ? 28.771 8.770 -42.306 1.00 93.44 375 ARG A N 1
ATOM 2972 C CA . ARG A 1 375 ? 29.934 8.854 -43.210 1.00 93.44 375 ARG A CA 1
ATOM 2973 C C . ARG A 1 375 ? 30.700 7.550 -43.308 1.00 93.44 375 ARG A C 1
ATOM 2975 O O . ARG A 1 375 ? 30.925 6.900 -42.298 1.00 93.44 375 ARG A O 1
ATOM 2982 N N . SER A 1 376 ? 31.193 7.249 -44.505 1.00 89.88 376 SER A N 1
ATOM 2983 C CA . SER A 1 376 ? 32.195 6.215 -44.760 1.00 89.88 376 SER A CA 1
ATOM 2984 C C . SER A 1 376 ? 33.336 6.834 -45.571 1.00 89.88 376 SER A C 1
ATOM 2986 O O . SER A 1 376 ? 33.158 7.242 -46.722 1.00 89.88 376 SER A O 1
ATOM 2988 N N . GLY A 1 377 ? 34.509 6.987 -44.950 1.00 83.75 377 GLY A N 1
ATOM 2989 C CA . GLY A 1 377 ? 35.648 7.685 -45.555 1.00 83.75 377 GLY A CA 1
ATOM 2990 C C . GLY A 1 377 ? 35.309 9.125 -45.976 1.00 83.75 377 GLY A C 1
ATOM 2991 O O . GLY A 1 377 ? 34.842 9.925 -45.166 1.00 83.75 377 GLY A O 1
ATOM 2992 N N . ASN A 1 378 ? 35.539 9.451 -47.253 1.00 80.81 378 ASN A N 1
ATOM 2993 C CA . ASN A 1 378 ? 35.274 10.780 -47.829 1.00 80.81 378 ASN A CA 1
ATOM 2994 C C . ASN A 1 378 ? 33.826 10.967 -48.323 1.00 80.81 378 ASN A C 1
ATOM 2996 O O . ASN A 1 378 ? 33.485 12.042 -48.817 1.00 80.81 378 ASN A O 1
ATOM 3000 N N . SER A 1 379 ? 32.980 9.942 -48.218 1.00 83.62 379 SER A N 1
ATOM 3001 C CA . SER A 1 379 ? 31.582 9.975 -48.653 1.00 83.62 379 SER A CA 1
ATOM 3002 C C . SER A 1 379 ? 30.644 9.989 -47.447 1.00 83.62 379 SER A C 1
ATOM 3004 O O . SER A 1 379 ? 30.944 9.420 -46.398 1.00 83.62 379 SER A O 1
ATOM 3006 N N . GLY A 1 380 ? 29.492 10.644 -47.576 1.00 88.38 380 GLY A N 1
ATOM 3007 C CA . GLY A 1 380 ? 28.515 10.715 -46.494 1.00 88.38 380 GLY A CA 1
ATOM 3008 C C . GLY A 1 380 ? 27.114 11.049 -46.970 1.00 88.38 380 GLY A C 1
ATOM 3009 O O . GLY A 1 380 ? 26.926 11.454 -48.113 1.00 88.38 380 GLY A O 1
ATOM 3010 N N . ALA A 1 381 ? 26.149 10.861 -46.079 1.00 93.75 381 ALA A N 1
ATOM 3011 C CA . ALA A 1 381 ? 24.740 11.177 -46.259 1.00 93.75 381 ALA A CA 1
ATOM 3012 C C . ALA A 1 381 ? 24.167 11.780 -44.964 1.00 93.75 381 ALA A C 1
ATOM 3014 O O . ALA A 1 381 ? 24.848 11.857 -43.935 1.00 93.75 381 ALA A O 1
ATOM 3015 N N . LEU A 1 382 ? 22.905 12.197 -45.016 1.00 94.69 382 LEU A N 1
ATOM 3016 C CA . LEU A 1 382 ? 22.127 12.562 -43.841 1.00 94.69 382 LEU A CA 1
ATOM 3017 C C . LEU A 1 382 ? 21.367 11.345 -43.317 1.00 94.69 382 LEU A C 1
ATOM 3019 O O . LEU A 1 382 ? 20.824 10.561 -44.094 1.00 94.69 382 LEU A O 1
ATOM 3023 N N . LEU A 1 383 ? 21.291 11.240 -41.994 1.00 96.50 383 LEU A N 1
ATOM 3024 C CA . LEU A 1 383 ? 20.398 10.344 -41.269 1.00 96.50 383 LEU A CA 1
ATOM 3025 C C . LEU A 1 383 ? 19.345 11.202 -40.562 1.00 96.50 383 LEU A C 1
ATOM 3027 O O . LEU A 1 383 ? 19.647 11.855 -39.563 1.00 96.50 383 LEU A O 1
ATOM 3031 N N . ALA A 1 384 ? 18.127 11.242 -41.095 1.00 95.88 384 ALA A N 1
ATOM 3032 C CA . ALA A 1 384 ? 17.003 11.938 -40.480 1.00 95.88 384 ALA A CA 1
ATOM 3033 C C . ALA A 1 384 ? 16.336 11.081 -39.405 1.00 95.88 384 ALA A C 1
ATOM 3035 O O . ALA A 1 384 ? 16.137 9.880 -39.589 1.00 95.88 384 ALA A O 1
ATOM 3036 N N . LEU A 1 385 ? 15.982 11.728 -38.295 1.00 95.38 385 LEU A N 1
ATOM 3037 C CA . LEU A 1 385 ? 15.457 11.097 -37.091 1.00 95.38 385 LEU A CA 1
ATOM 3038 C C . LEU A 1 385 ? 13.997 11.503 -36.880 1.00 95.38 385 LEU A C 1
ATOM 3040 O O . LEU A 1 385 ? 13.694 12.686 -36.712 1.00 95.38 385 LEU A O 1
ATOM 3044 N N . PHE A 1 386 ? 13.099 10.522 -36.821 1.00 93.81 386 PHE A N 1
ATOM 3045 C CA . PHE A 1 386 ? 11.677 10.748 -36.579 1.00 93.81 386 PHE A CA 1
ATOM 3046 C C . PHE A 1 386 ? 11.263 9.988 -35.322 1.00 93.81 386 PHE A C 1
ATOM 3048 O O . PHE A 1 386 ? 11.175 8.760 -35.325 1.00 93.81 386 PHE A O 1
ATOM 3055 N N . LYS A 1 387 ? 11.007 10.719 -34.235 1.00 91.19 387 LYS A N 1
ATOM 3056 C CA . LYS A 1 387 ? 10.395 10.137 -33.034 1.00 91.19 387 LYS A CA 1
ATOM 3057 C C . LYS A 1 387 ? 8.930 9.745 -33.294 1.00 91.19 387 LYS A C 1
ATOM 3059 O O . LYS A 1 387 ? 8.338 10.162 -34.299 1.00 91.19 387 LYS A O 1
ATOM 3064 N N . LYS A 1 388 ? 8.317 8.995 -32.380 1.00 89.50 388 LYS A N 1
ATOM 3065 C CA . LYS A 1 388 ? 6.887 8.666 -32.438 1.00 89.50 388 LYS A CA 1
ATOM 3066 C C . LYS A 1 388 ? 6.053 9.952 -32.521 1.00 89.50 388 LYS A C 1
ATOM 3068 O O . LYS A 1 388 ? 6.306 10.940 -31.830 1.00 89.50 388 LYS A O 1
ATOM 3073 N N . GLY A 1 389 ? 5.081 9.950 -33.423 1.00 86.44 389 GLY A N 1
ATOM 3074 C CA . GLY A 1 389 ? 4.189 11.069 -33.724 1.00 86.44 389 GLY A CA 1
ATOM 3075 C C . GLY A 1 389 ? 4.827 12.238 -34.484 1.00 86.44 389 GLY A C 1
ATOM 3076 O O . GLY A 1 389 ? 4.140 13.224 -34.733 1.00 86.44 389 GLY A O 1
ATOM 3077 N N . PHE A 1 390 ? 6.113 12.182 -34.853 1.00 86.31 390 PHE A N 1
ATOM 3078 C CA . PHE A 1 390 ? 6.779 13.281 -35.560 1.00 86.31 390 PHE A CA 1
ATOM 3079 C C . PHE A 1 390 ? 6.628 13.164 -37.079 1.00 86.31 390 PHE A C 1
ATOM 3081 O O . PHE A 1 390 ? 7.183 12.259 -37.693 1.00 86.31 390 PHE A O 1
ATOM 3088 N N . THR A 1 391 ? 5.900 14.081 -37.706 1.00 87.00 391 THR A N 1
ATOM 3089 C CA . THR A 1 391 ? 5.635 14.035 -39.151 1.00 87.00 391 THR A CA 1
ATOM 3090 C C . THR A 1 391 ? 6.828 14.515 -39.980 1.00 87.00 391 THR A C 1
ATOM 3092 O O . THR A 1 391 ? 7.463 15.511 -39.633 1.00 87.00 391 THR A O 1
ATOM 3095 N N . ASN A 1 392 ? 7.099 13.866 -41.118 1.00 87.94 392 ASN A N 1
ATOM 3096 C CA . ASN A 1 392 ? 8.018 14.412 -42.121 1.00 87.94 392 ASN A CA 1
ATOM 3097 C C . ASN A 1 392 ? 7.466 15.726 -42.710 1.00 87.94 392 ASN A C 1
ATOM 3099 O O . ASN A 1 392 ? 6.428 15.697 -43.378 1.00 87.94 392 ASN A O 1
ATOM 3103 N N . PRO A 1 393 ? 8.148 16.875 -42.516 1.00 83.50 393 PRO A N 1
ATOM 3104 C CA . PRO A 1 393 ? 7.642 18.179 -42.947 1.00 83.50 393 PRO A CA 1
ATOM 3105 C C . PRO A 1 393 ? 7.503 18.319 -44.470 1.00 83.50 393 PRO A C 1
ATOM 3107 O O . PRO A 1 393 ? 6.829 19.238 -44.929 1.00 83.50 393 PRO A O 1
ATOM 3110 N N . TYR A 1 394 ? 8.126 17.433 -45.251 1.00 84.56 394 TYR A N 1
ATOM 3111 C CA . TYR A 1 394 ? 8.056 17.443 -46.713 1.00 84.56 394 TYR A CA 1
ATOM 3112 C C . TYR A 1 394 ? 6.963 16.523 -47.281 1.00 84.56 394 TYR A C 1
ATOM 3114 O O . TYR A 1 394 ? 6.707 16.572 -48.480 1.00 84.56 394 TYR A O 1
ATOM 3122 N N . GLY A 1 395 ? 6.308 15.718 -46.439 1.00 84.19 395 GLY A N 1
ATOM 3123 C CA . GLY A 1 395 ? 5.327 14.698 -46.816 1.00 84.19 395 GLY A CA 1
ATOM 3124 C C . GLY A 1 395 ? 5.649 13.370 -46.133 1.00 84.19 395 GLY A C 1
ATOM 3125 O O . GLY A 1 395 ? 6.776 12.888 -46.236 1.00 84.19 395 GLY A O 1
ATOM 3126 N N . ASP A 1 396 ? 4.678 12.799 -45.415 1.00 87.44 396 ASP A N 1
ATOM 3127 C CA . ASP A 1 396 ? 4.870 11.601 -44.592 1.00 87.44 396 ASP A CA 1
ATOM 3128 C C . ASP A 1 396 ? 3.916 10.477 -45.006 1.00 87.44 396 ASP A C 1
ATOM 3130 O O . ASP A 1 396 ? 2.697 10.627 -44.925 1.00 87.44 396 ASP A O 1
ATOM 3134 N N . TYR A 1 397 ? 4.491 9.359 -45.443 1.00 88.88 397 TYR A N 1
ATOM 3135 C CA . TYR A 1 397 ? 3.774 8.165 -45.897 1.00 88.88 397 TYR A CA 1
ATOM 3136 C C . TYR A 1 397 ? 4.061 6.949 -45.010 1.00 88.88 397 TYR A C 1
ATOM 3138 O O . TYR A 1 397 ? 3.934 5.819 -45.457 1.00 88.88 397 TYR A O 1
ATOM 3146 N N . SER A 1 398 ? 4.516 7.169 -43.778 1.00 91.25 398 SER A N 1
ATOM 3147 C CA . SER A 1 398 ? 5.019 6.112 -42.900 1.00 91.25 398 SER A CA 1
ATOM 3148 C C . SER A 1 398 ? 4.189 5.943 -41.627 1.00 91.25 398 SER A C 1
ATOM 3150 O O . SER A 1 398 ? 3.368 6.792 -41.271 1.00 91.25 398 SER A O 1
ATOM 3152 N N . ASP A 1 399 ? 4.411 4.842 -40.911 1.00 89.81 399 ASP A N 1
ATOM 3153 C CA . ASP A 1 399 ? 3.772 4.552 -39.630 1.00 89.81 399 ASP A CA 1
ATOM 3154 C C . ASP A 1 399 ? 4.359 5.442 -38.525 1.00 89.81 399 ASP A C 1
ATOM 3156 O O . ASP A 1 399 ? 5.332 5.106 -37.842 1.00 89.81 399 ASP A O 1
ATOM 3160 N N . SER A 1 400 ? 3.748 6.614 -38.346 1.00 87.94 400 SER A N 1
ATOM 3161 C CA . SER A 1 400 ? 4.174 7.588 -37.341 1.00 87.94 400 SER A CA 1
ATOM 3162 C C . SER A 1 400 ? 3.999 7.127 -35.892 1.00 87.94 400 SER A C 1
ATOM 3164 O O . SER A 1 400 ? 4.549 7.768 -34.998 1.00 87.94 400 SER A O 1
ATOM 3166 N N . SER A 1 401 ? 3.317 6.007 -35.624 1.00 86.25 401 SER A N 1
ATOM 3167 C CA . SER A 1 401 ? 3.246 5.438 -34.270 1.00 86.25 401 SER A CA 1
ATOM 3168 C C . SER A 1 401 ? 4.579 4.833 -33.803 1.00 86.25 401 SER A C 1
ATOM 3170 O O . SER A 1 401 ? 4.755 4.554 -32.613 1.00 86.25 401 SER A O 1
ATOM 3172 N N . LYS A 1 402 ? 5.544 4.682 -34.721 1.00 90.19 402 LYS A N 1
ATOM 3173 C CA . LYS A 1 402 ? 6.865 4.095 -34.486 1.00 90.19 402 LYS A CA 1
ATOM 3174 C C . LYS A 1 402 ? 7.993 5.112 -34.695 1.00 90.19 402 LYS A C 1
ATOM 3176 O O . LYS A 1 402 ? 7.846 6.057 -35.483 1.00 90.19 402 LYS A O 1
ATOM 3181 N N . PRO A 1 403 ? 9.139 4.926 -34.013 1.00 92.94 403 PRO A N 1
ATOM 3182 C CA . PRO A 1 403 ? 10.348 5.648 -34.367 1.00 92.94 403 PRO A CA 1
ATOM 3183 C C . PRO A 1 403 ? 10.803 5.211 -35.763 1.00 92.94 403 PRO A C 1
ATOM 3185 O O . PRO A 1 403 ? 10.718 4.031 -36.113 1.00 92.94 403 PRO A O 1
ATOM 3188 N N . ARG A 1 404 ? 11.278 6.164 -36.564 1.00 95.25 404 ARG A N 1
ATOM 3189 C CA . ARG A 1 404 ? 11.689 5.935 -37.952 1.00 95.25 404 ARG A CA 1
ATOM 3190 C C . ARG A 1 404 ? 12.988 6.658 -38.265 1.00 95.25 404 ARG A C 1
ATOM 3192 O O . ARG A 1 404 ? 13.260 7.722 -37.704 1.00 95.25 404 ARG A O 1
ATOM 3199 N N . LEU A 1 405 ? 13.741 6.120 -39.218 1.00 96.75 405 LEU A N 1
ATOM 3200 C CA . LEU A 1 405 ? 14.913 6.773 -39.797 1.00 96.75 405 LEU A CA 1
ATOM 3201 C C . LEU A 1 405 ? 14.782 6.881 -41.316 1.00 96.75 405 LEU A C 1
ATOM 3203 O O . LEU A 1 405 ? 14.158 6.037 -41.956 1.00 96.75 405 LEU A O 1
ATOM 3207 N N . VAL A 1 406 ? 15.421 7.893 -41.899 1.00 96.56 406 VAL A N 1
ATOM 3208 C CA . VAL A 1 406 ? 15.610 8.000 -43.354 1.00 96.56 406 VAL A CA 1
ATOM 3209 C C . VAL A 1 406 ? 17.067 8.342 -43.628 1.00 96.56 406 VAL A C 1
ATOM 3211 O O . VAL A 1 406 ? 17.610 9.258 -43.015 1.00 96.56 406 VAL A O 1
ATOM 3214 N N . ILE A 1 407 ? 17.693 7.619 -44.556 1.00 94.62 407 ILE A N 1
ATOM 3215 C CA . ILE A 1 407 ? 19.070 7.868 -44.994 1.00 94.62 407 ILE A CA 1
ATOM 3216 C C . ILE A 1 407 ? 19.034 8.418 -46.418 1.00 94.62 407 ILE A C 1
ATOM 3218 O O . ILE A 1 407 ? 18.421 7.814 -47.295 1.00 94.62 407 ILE A O 1
ATOM 3222 N N . GLY A 1 408 ? 19.698 9.546 -46.672 1.00 91.19 408 GLY A N 1
ATOM 3223 C CA . GLY A 1 408 ? 19.739 10.132 -48.013 1.00 91.19 408 GLY A CA 1
ATOM 3224 C C . GLY A 1 408 ? 20.664 11.338 -48.144 1.00 91.19 408 GLY A C 1
ATOM 3225 O O . GLY A 1 408 ? 21.038 11.963 -47.158 1.00 91.19 408 GLY A O 1
ATOM 3226 N N . GLN A 1 409 ? 21.038 11.678 -49.382 1.00 87.12 409 GLN A N 1
ATOM 3227 C CA . GLN A 1 409 ? 21.849 12.872 -49.678 1.00 87.12 409 GLN A CA 1
ATOM 3228 C C . GLN A 1 409 ? 21.083 14.171 -49.388 1.00 87.12 409 GLN A C 1
ATOM 3230 O O . GLN A 1 409 ? 21.650 15.131 -48.882 1.00 87.12 409 GLN A O 1
ATOM 3235 N N . ASN A 1 410 ? 19.779 14.169 -49.669 1.00 83.69 410 ASN A N 1
ATOM 3236 C CA . ASN A 1 410 ? 18.823 15.201 -49.289 1.00 83.69 410 ASN A CA 1
ATOM 3237 C C . ASN A 1 410 ? 17.568 14.502 -48.761 1.00 83.69 410 ASN A C 1
ATOM 3239 O O . ASN A 1 410 ? 17.137 13.502 -49.336 1.00 83.69 410 ASN A O 1
ATOM 3243 N N . ILE A 1 411 ? 16.981 15.019 -47.685 1.00 85.31 411 ILE A N 1
ATOM 3244 C CA . ILE A 1 411 ? 15.791 14.431 -47.064 1.00 85.31 411 ILE A CA 1
ATOM 3245 C C . ILE A 1 411 ? 14.571 15.235 -47.519 1.00 85.31 411 ILE A C 1
ATOM 3247 O O . ILE A 1 411 ? 14.421 16.394 -47.142 1.00 85.31 411 ILE A O 1
ATOM 3251 N N . GLY A 1 412 ? 13.738 14.628 -48.363 1.00 85.00 412 GLY A N 1
ATOM 3252 C CA . GLY A 1 412 ? 12.487 15.202 -48.867 1.00 85.00 412 GLY A CA 1
ATOM 3253 C C . GLY A 1 412 ? 11.278 14.330 -48.525 1.00 85.00 412 GLY A C 1
ATOM 3254 O O . GLY A 1 412 ? 11.311 13.557 -47.566 1.00 85.00 412 GLY A O 1
ATOM 3255 N N . ALA A 1 413 ? 10.212 14.436 -49.322 1.00 89.19 413 ALA A N 1
ATOM 3256 C CA . ALA A 1 413 ? 9.135 13.450 -49.309 1.00 89.19 413 ALA A CA 1
ATOM 3257 C C . ALA A 1 413 ? 9.689 12.124 -49.842 1.00 89.19 413 ALA A C 1
ATOM 3259 O O . ALA A 1 413 ? 10.194 12.078 -50.966 1.00 89.19 413 ALA A O 1
ATOM 3260 N N . VAL A 1 414 ? 9.617 11.063 -49.043 1.00 90.12 414 VAL A N 1
ATOM 3261 C CA . VAL A 1 414 ? 10.101 9.731 -49.425 1.00 90.12 414 VAL A CA 1
ATOM 3262 C C . VAL A 1 414 ? 8.964 8.724 -49.294 1.00 90.12 414 VAL A C 1
ATOM 3264 O O . VAL A 1 414 ? 8.089 8.912 -48.448 1.00 90.12 414 VAL A O 1
ATOM 3267 N N . PRO A 1 415 ? 8.925 7.681 -50.132 1.00 92.06 415 PRO A N 1
ATOM 3268 C CA . PRO A 1 415 ? 7.865 6.686 -50.061 1.00 92.06 415 PRO A CA 1
ATOM 3269 C C . PRO A 1 415 ? 8.000 5.820 -48.797 1.00 92.06 415 PRO A C 1
ATOM 3271 O O . PRO A 1 415 ? 9.070 5.755 -48.189 1.00 92.06 415 PRO A O 1
ATOM 3274 N N . GLU A 1 416 ? 6.919 5.141 -48.405 1.00 90.06 416 GLU A N 1
ATOM 3275 C CA . GLU A 1 416 ? 6.843 4.337 -47.172 1.00 90.06 416 GLU A CA 1
ATOM 3276 C C . GLU A 1 416 ? 8.010 3.349 -47.034 1.00 90.06 416 GLU A C 1
ATOM 3278 O O . GLU A 1 416 ? 8.618 3.246 -45.967 1.00 90.06 416 GLU A O 1
ATOM 3283 N N . GLN A 1 417 ? 8.389 2.682 -48.131 1.00 92.00 417 GLN A N 1
ATOM 3284 C CA . GLN A 1 417 ? 9.456 1.682 -48.121 1.00 92.00 417 GLN A CA 1
ATOM 3285 C C . GLN A 1 417 ? 10.848 2.245 -47.808 1.00 92.00 417 GLN A C 1
ATOM 3287 O O . GLN A 1 417 ? 11.736 1.483 -47.434 1.00 92.00 417 GLN A O 1
ATOM 3292 N N . SER A 1 418 ? 11.057 3.559 -47.937 1.00 93.88 418 SER A N 1
ATOM 3293 C CA . SER A 1 418 ? 12.339 4.204 -47.635 1.00 93.88 418 SER A CA 1
ATOM 3294 C C . SER A 1 418 ? 12.541 4.467 -46.141 1.00 93.88 418 SER A C 1
ATOM 3296 O O . SER A 1 418 ? 13.666 4.754 -45.726 1.00 93.88 418 SER A O 1
ATOM 3298 N N . TYR A 1 419 ? 11.485 4.368 -45.330 1.00 96.38 419 TYR A N 1
ATOM 3299 C CA . TYR A 1 419 ? 11.582 4.526 -43.886 1.00 96.38 419 TYR A CA 1
ATOM 3300 C C . TYR A 1 419 ? 12.112 3.249 -43.249 1.00 96.38 419 TYR A C 1
ATOM 3302 O O . TYR A 1 419 ? 11.578 2.158 -43.440 1.00 96.38 419 TYR A O 1
ATOM 3310 N N . PHE A 1 420 ? 13.165 3.407 -42.462 1.00 97.06 420 PHE A N 1
ATOM 3311 C CA . PHE A 1 420 ? 13.704 2.353 -41.628 1.00 97.06 420 PHE A CA 1
ATOM 3312 C C . PHE A 1 420 ? 12.944 2.313 -40.307 1.00 97.06 420 PHE A C 1
ATOM 3314 O O . PHE A 1 420 ? 12.827 3.333 -39.622 1.00 97.06 420 PHE A O 1
ATOM 3321 N N . TYR A 1 421 ? 12.496 1.125 -39.929 1.00 94.38 421 TYR A N 1
ATOM 3322 C CA . TYR A 1 421 ? 11.898 0.831 -38.634 1.00 94.38 421 TYR A CA 1
ATOM 3323 C C . TYR A 1 421 ? 12.815 -0.091 -37.852 1.00 94.38 421 TYR A C 1
ATOM 3325 O O . TYR A 1 421 ? 13.611 -0.833 -38.428 1.00 94.38 421 TYR A O 1
ATOM 3333 N N . ARG A 1 422 ? 12.722 -0.036 -36.529 1.00 90.62 422 ARG A N 1
ATOM 3334 C CA . ARG A 1 422 ? 13.491 -0.935 -35.678 1.00 90.62 422 ARG A CA 1
ATOM 3335 C C . ARG A 1 422 ? 12.981 -2.373 -35.858 1.00 90.62 422 ARG A C 1
ATOM 3337 O O . ARG A 1 422 ? 11.768 -2.571 -35.909 1.00 90.62 422 ARG A O 1
ATOM 3344 N N . LYS A 1 423 ? 13.905 -3.320 -36.036 1.00 82.44 423 LYS A N 1
ATOM 3345 C CA . LYS A 1 423 ? 13.639 -4.713 -36.435 1.00 82.44 423 LYS A CA 1
ATOM 3346 C C . LYS A 1 423 ? 13.049 -5.556 -35.321 1.00 82.44 423 LYS A C 1
ATOM 3348 O O . LYS A 1 423 ? 13.666 -5.569 -34.240 1.00 82.44 423 LYS A O 1
#

Solvent-accessible surface area (backbone atoms only — not comparable to full-atom values): 23799 Å² total; per-residue (Å²): 143,86,86,73,63,68,66,54,54,53,51,52,50,53,52,53,53,49,52,52,52,51,50,52,50,50,49,50,50,51,50,48,47,57,65,52,67,69,72,75,72,96,66,88,75,73,78,75,71,73,58,96,81,70,73,63,46,63,28,33,29,86,86,68,42,49,31,40,32,45,82,51,97,95,28,39,35,40,39,33,47,84,47,100,89,41,78,50,41,32,37,33,63,85,57,82,42,77,56,91,78,24,46,34,22,72,31,62,30,41,31,77,90,69,55,54,75,36,32,38,35,40,40,40,39,72,81,60,101,52,101,59,68,55,38,38,42,37,36,32,61,84,46,82,91,58,56,47,58,31,22,63,45,72,68,78,68,49,48,77,64,54,53,51,52,53,33,36,46,71,62,44,54,70,92,64,45,47,65,54,64,51,68,73,55,52,49,52,45,31,75,68,62,51,58,63,64,81,33,47,35,63,31,52,80,67,71,71,53,50,69,45,35,33,31,49,69,44,78,90,77,73,38,46,34,42,38,58,18,25,58,69,24,32,28,36,58,34,85,92,45,70,32,43,78,55,90,79,24,34,42,36,43,26,21,17,66,34,86,75,37,34,67,72,38,79,42,70,40,34,46,27,45,52,71,32,66,38,100,83,74,49,66,40,90,52,67,45,70,45,40,61,61,101,87,50,68,52,80,67,58,68,83,55,70,58,66,63,47,60,67,65,60,40,83,58,76,61,54,49,51,60,70,47,39,68,72,69,46,25,66,52,68,33,46,49,30,34,24,71,79,69,54,73,49,39,36,40,55,88,32,40,35,82,83,68,28,40,57,44,75,36,91,83,45,40,96,78,58,38,39,30,34,38,29,47,91,97,45,68,34,35,35,36,60,29,32,54,73,48,71,49,83,64,45,69,62,62,72,39,88,39,40,37,36,39,75,33,84,70,90,64,60,56,61,46,45,61,39,24,33,55,101